Protein AF-A0A847L904-F1 (afdb_monomer_lite)

Sequence (381 aa):
MGEKVIREGSWICPNCQAKNRGAKENCDSCGAVRGNVQFIYEEQGQAVTDAAGVAKAKAGPDWVCAFCGDSNAFDRTSCQGCAAPKSEGKQREVKDATVKGGEGSGRKYVNPHATSTHEPNIEPVRVPLPMWFKAGLAIFLFGFAVLVGLQCLSFEETMTVAAREWRRAITVMEYQTVREGAWRGEMPSKAREIGRQEKIRSYKDVLTGYRDVQETYTEQVQVGTKKVKTGVRDLGNGQFEETWEDQPVYEDREKTRTVQKPVYRKDPVYDTWIDYDVDKWQEIGKPATQGTNDEPRWPETGAAAAPKEVIGEKREGAREEHYKVTLKSDKDGKEYPVEELNDRPLTYEAFMKMKQGEKFKVTVSGLGIIKEIPAVMPAKP

pLDDT: mean 87.03, std 16.83, range [27.17, 98.06]

Radius of gyration: 45.63 Å; chains: 1; bounding box: 115×46×94 Å

Foldseek 3Di:
DFDKWKFFWWWADPVPRDIGILQDQADPPPRHGAFPTDTGHDPPGDIPDDPVSVCQLPVFAWWADPPPRGTGRPPDQADPPPRHGCVRIGGFDKFWDDPDPDDDPDDDDDDPDDDDDDDDDDDDDDDDDDPVVVVVVVCVVVVVVVVVVLQVDKDKAKWAFAWKKKKKKWFKWFWAKDKDKDFPVPDDPQWAFPDKDKDQPFWDWDFPDWDKDKDKDKDKDFPFWDKDFPTWMDRNRRMIMTTIDTDTDTDIDIDIDIDIDTDTDTDTDMGMMTIIIHTDIDGPDMDMDMDMQDQDDYDDRVADPDFDSDGGHMDIDDMDMWIWTWIAGPPPRDIDIPQDEQNHGQDSQLSVVRHGRDMFIFMAGSVRHTHDGPVRDDPDD

Structure (mmCIF, N/CA/C/O backbone):
data_AF-A0A847L904-F1
#
_entry.id   AF-A0A847L904-F1
#
loop_
_atom_site.group_PDB
_atom_site.id
_atom_site.type_symbol
_atom_site.label_atom_id
_atom_site.label_alt_id
_atom_site.label_comp_id
_atom_site.label_asym_id
_atom_site.label_entity_id
_atom_site.label_seq_id
_atom_site.pdbx_PDB_ins_code
_atom_site.Cartn_x
_atom_site.Cartn_y
_atom_site.Cartn_z
_atom_site.occupancy
_atom_site.B_iso_or_equiv
_atom_site.auth_seq_id
_atom_site.auth_comp_id
_atom_site.auth_asym_id
_atom_site.auth_atom_id
_atom_site.pdbx_PDB_model_num
ATOM 1 N N . MET A 1 1 ? 30.712 -12.987 -35.641 1.00 52.66 1 MET A N 1
ATOM 2 C CA . MET A 1 1 ? 32.162 -12.754 -35.471 1.00 52.66 1 MET A CA 1
ATOM 3 C C . MET A 1 1 ? 32.366 -11.254 -35.520 1.00 52.66 1 MET A C 1
ATOM 5 O O . MET A 1 1 ? 31.963 -10.668 -36.515 1.00 52.66 1 MET A O 1
ATOM 9 N N . GLY A 1 2 ? 32.861 -10.647 -34.439 1.00 70.38 2 GLY A N 1
ATOM 10 C CA . GLY A 1 2 ? 33.070 -9.199 -34.378 1.00 70.38 2 GLY A CA 1
ATOM 11 C C . GLY A 1 2 ? 34.136 -8.726 -35.368 1.00 70.38 2 GLY A C 1
ATOM 12 O O . GLY A 1 2 ? 35.082 -9.459 -35.669 1.00 70.38 2 GLY A O 1
ATOM 13 N N . GLU A 1 3 ? 33.966 -7.515 -35.887 1.00 88.06 3 GLU A N 1
ATOM 14 C CA . GLU A 1 3 ? 34.967 -6.838 -36.705 1.00 88.06 3 GLU A CA 1
ATOM 15 C C . GLU A 1 3 ? 36.193 -6.520 -35.843 1.00 88.06 3 GLU A C 1
ATOM 17 O O . GLU A 1 3 ? 36.066 -6.043 -34.714 1.00 88.06 3 GLU A O 1
ATOM 22 N N . LYS A 1 4 ? 37.389 -6.801 -36.370 1.00 91.94 4 LYS A N 1
ATOM 23 C CA . LYS A 1 4 ? 38.653 -6.560 -35.672 1.00 91.94 4 LYS A CA 1
ATOM 24 C C . LYS A 1 4 ? 39.420 -5.430 -36.332 1.00 91.94 4 LYS A C 1
ATOM 26 O O . LYS A 1 4 ? 39.719 -5.512 -37.521 1.00 91.94 4 LYS A O 1
ATOM 31 N N . VAL A 1 5 ? 39.785 -4.420 -35.551 1.00 93.50 5 VAL A N 1
ATOM 32 C CA . VAL A 1 5 ? 40.543 -3.253 -36.021 1.00 93.50 5 VAL A CA 1
ATOM 33 C C . VAL A 1 5 ? 41.830 -3.147 -35.223 1.00 93.50 5 VAL A C 1
ATOM 35 O O . VAL A 1 5 ? 41.798 -3.167 -33.998 1.00 93.50 5 VAL A O 1
ATOM 38 N N . ILE A 1 6 ? 42.973 -3.024 -35.897 1.00 95.19 6 ILE A N 1
ATOM 39 C CA . ILE A 1 6 ? 44.243 -2.771 -35.213 1.00 95.19 6 ILE A CA 1
ATOM 40 C C . ILE A 1 6 ? 44.433 -1.268 -35.081 1.00 95.19 6 ILE A C 1
ATOM 42 O O . ILE A 1 6 ? 44.339 -0.533 -36.063 1.00 95.19 6 ILE A O 1
ATOM 46 N N . ARG A 1 7 ? 44.737 -0.811 -33.872 1.00 95.06 7 ARG A N 1
ATOM 47 C CA . ARG A 1 7 ? 45.015 0.585 -33.565 1.00 95.06 7 ARG A CA 1
ATOM 48 C C . ARG A 1 7 ? 46.394 0.731 -32.959 1.00 95.06 7 ARG A C 1
ATOM 50 O O . ARG A 1 7 ? 46.812 -0.063 -32.121 1.00 95.06 7 ARG A O 1
ATOM 57 N N . GLU A 1 8 ? 47.106 1.761 -33.380 1.00 94.69 8 GLU A N 1
ATOM 58 C CA . GLU A 1 8 ? 48.377 2.098 -32.767 1.00 94.69 8 GLU A CA 1
ATOM 59 C C . GLU A 1 8 ? 48.157 2.798 -31.421 1.00 94.69 8 GLU A C 1
ATOM 61 O O . GLU A 1 8 ? 47.409 3.773 -31.333 1.00 94.69 8 GLU A O 1
ATOM 66 N N . GLY A 1 9 ? 48.817 2.294 -30.378 1.00 94.62 9 GLY A N 1
ATOM 67 C CA . GLY A 1 9 ? 48.863 2.947 -29.077 1.00 94.62 9 GLY A CA 1
ATOM 68 C C . GLY A 1 9 ? 50.063 3.878 -28.940 1.00 94.62 9 GLY A C 1
ATOM 69 O O . GLY A 1 9 ? 50.610 4.395 -29.916 1.00 94.62 9 GLY A O 1
ATOM 70 N N . SER A 1 10 ? 50.506 4.084 -27.708 1.00 96.19 10 SER A N 1
ATOM 71 C CA . SER A 1 10 ? 51.673 4.906 -27.404 1.00 96.19 10 SER A CA 1
ATOM 72 C C . SER A 1 10 ? 52.525 4.308 -26.291 1.00 96.19 10 SER A C 1
ATOM 74 O O . SER A 1 10 ? 52.144 3.341 -25.630 1.00 96.19 10 SER A O 1
ATOM 76 N N . TRP A 1 11 ? 53.706 4.881 -26.085 1.00 95.50 11 TRP A N 1
ATOM 77 C CA . TRP A 1 11 ? 54.541 4.615 -24.919 1.00 95.50 11 TRP A CA 1
ATOM 78 C C . TRP A 1 11 ? 55.264 5.884 -24.473 1.00 95.50 11 TRP A C 1
ATOM 80 O O . TRP A 1 11 ? 55.537 6.782 -25.274 1.00 95.50 11 TRP A O 1
ATOM 90 N N . ILE A 1 12 ? 55.595 5.955 -23.185 1.00 96.81 12 ILE A N 1
ATOM 91 C CA . ILE A 1 12 ? 56.333 7.079 -22.600 1.00 96.81 12 ILE A CA 1
ATOM 92 C C . ILE A 1 12 ? 57.802 6.695 -22.455 1.00 96.81 12 ILE A C 1
ATOM 94 O O . ILE A 1 12 ? 58.127 5.673 -21.848 1.00 96.81 12 ILE A O 1
ATOM 98 N N . CYS A 1 13 ? 58.698 7.511 -23.011 1.00 95.88 13 CYS A N 1
ATOM 99 C CA . CYS A 1 13 ? 60.132 7.270 -22.919 1.00 95.88 13 CYS A CA 1
ATOM 100 C C . CYS A 1 13 ? 60.618 7.426 -21.471 1.00 95.88 13 CYS A C 1
ATOM 102 O O . CYS A 1 13 ? 60.473 8.510 -20.911 1.00 95.88 13 CYS A O 1
ATOM 104 N N . PRO A 1 14 ? 61.256 6.413 -20.859 1.00 94.25 14 PRO A N 1
ATOM 105 C CA . PRO A 1 14 ? 61.734 6.535 -19.485 1.00 94.25 14 PRO A CA 1
ATOM 106 C C . PRO A 1 14 ? 62.854 7.576 -19.352 1.00 94.25 14 PRO A C 1
ATOM 108 O O . PRO A 1 14 ? 62.926 8.249 -18.329 1.00 94.25 14 PRO A O 1
ATOM 111 N N . ASN A 1 15 ? 63.662 7.771 -20.402 1.00 94.19 15 ASN A N 1
ATOM 112 C CA . ASN A 1 15 ? 64.812 8.676 -20.385 1.00 94.19 15 ASN A CA 1
ATOM 113 C C . ASN A 1 15 ? 64.418 10.165 -20.448 1.00 94.19 15 ASN A C 1
ATOM 115 O O . ASN A 1 15 ? 64.946 10.976 -19.698 1.00 94.19 15 ASN A O 1
ATOM 119 N N . CYS A 1 16 ? 63.483 10.539 -21.333 1.00 95.06 16 CYS A N 1
ATOM 120 C CA . CYS A 1 16 ? 63.112 11.949 -21.552 1.00 95.06 16 CYS A CA 1
ATOM 121 C C . CYS A 1 16 ? 61.623 12.268 -21.344 1.00 95.06 16 CYS A C 1
ATOM 123 O O . CYS A 1 16 ? 61.218 13.416 -21.495 1.00 95.06 16 CYS A O 1
ATOM 125 N N . GLN A 1 17 ? 60.798 11.273 -21.002 1.00 95.56 17 GLN A N 1
ATOM 126 C CA . GLN A 1 17 ? 59.351 11.397 -20.770 1.00 95.56 17 GLN A CA 1
ATOM 127 C C . GLN A 1 17 ? 58.524 11.830 -21.992 1.00 95.56 17 GLN A C 1
ATOM 129 O O . GLN A 1 17 ? 57.327 12.082 -21.861 1.00 95.56 17 GLN A O 1
ATOM 134 N N . ALA A 1 18 ? 59.116 11.871 -23.189 1.00 96.38 18 ALA A N 1
ATOM 135 C CA . ALA A 1 18 ? 58.373 12.103 -24.421 1.00 96.38 18 ALA A CA 1
ATOM 136 C C . ALA A 1 18 ? 57.412 10.938 -24.712 1.00 96.38 18 ALA A C 1
ATOM 138 O O . ALA A 1 18 ? 57.771 9.766 -24.548 1.00 96.38 18 ALA A O 1
ATOM 139 N N . LYS A 1 19 ? 56.198 11.268 -25.168 1.00 96.38 19 LYS A N 1
ATOM 140 C CA . LYS A 1 19 ? 55.226 10.303 -25.694 1.00 96.38 19 LYS A CA 1
ATOM 141 C C . LYS A 1 19 ? 55.609 9.946 -27.126 1.00 96.38 19 LYS A C 1
ATOM 143 O O . LYS A 1 19 ? 55.784 10.832 -27.954 1.00 96.38 19 LYS A O 1
ATOM 148 N N . ASN A 1 20 ? 55.707 8.657 -27.412 1.00 95.38 20 ASN A N 1
ATOM 149 C CA . ASN A 1 20 ? 56.067 8.131 -28.722 1.00 95.38 20 ASN A CA 1
ATOM 150 C C . ASN A 1 20 ? 54.950 7.227 -29.240 1.00 95.38 20 ASN A C 1
ATOM 152 O O . ASN A 1 20 ? 54.179 6.655 -28.463 1.00 95.38 20 ASN A O 1
ATOM 156 N N . ARG A 1 21 ? 54.883 7.079 -30.562 1.00 94.69 21 ARG A N 1
ATOM 157 C CA . ARG A 1 21 ? 53.955 6.150 -31.212 1.00 94.69 21 ARG A CA 1
ATOM 158 C C . ARG A 1 21 ? 54.287 4.703 -30.846 1.00 94.69 21 ARG A C 1
ATOM 160 O O . ARG A 1 21 ? 55.458 4.347 -30.722 1.00 94.69 21 ARG A O 1
ATOM 167 N N . GLY A 1 22 ? 53.264 3.870 -30.699 1.00 93.06 22 GLY A N 1
ATOM 168 C CA . GLY A 1 22 ? 53.391 2.486 -30.249 1.00 93.06 22 GLY A CA 1
ATOM 169 C C . GLY A 1 22 ? 54.383 1.654 -31.062 1.00 93.06 22 GLY A C 1
ATOM 170 O O . GLY A 1 22 ? 55.258 1.015 -30.480 1.00 93.06 22 GLY A O 1
ATOM 171 N N . ALA A 1 23 ? 54.320 1.730 -32.396 1.00 89.94 23 ALA A N 1
ATOM 172 C CA . ALA A 1 23 ? 55.185 0.942 -33.273 1.00 89.94 23 ALA A CA 1
ATOM 173 C C . ALA A 1 23 ? 56.633 1.464 -33.350 1.00 89.94 23 ALA A C 1
ATOM 175 O O . ALA A 1 23 ? 57.488 0.823 -33.965 1.00 89.94 23 ALA A O 1
ATOM 176 N N . LYS A 1 24 ? 56.933 2.629 -32.758 1.00 92.88 24 LYS A N 1
ATOM 177 C CA . LYS A 1 24 ? 58.285 3.198 -32.753 1.00 92.88 24 LYS A CA 1
ATOM 178 C C . LYS A 1 24 ? 59.154 2.494 -31.714 1.00 92.88 24 LYS A C 1
ATOM 180 O O . LYS A 1 24 ? 58.844 2.472 -30.523 1.00 92.88 24 LYS A O 1
ATOM 185 N N . GLU A 1 25 ? 60.263 1.936 -32.185 1.00 93.12 25 GLU A N 1
ATOM 186 C CA . GLU A 1 25 ? 61.275 1.257 -31.365 1.00 93.12 25 GLU A CA 1
ATOM 187 C C . GLU A 1 25 ? 62.308 2.232 -30.771 1.00 93.12 25 GLU A C 1
ATOM 189 O O . GLU A 1 25 ? 62.999 1.879 -29.823 1.00 93.12 25 GLU A O 1
ATOM 194 N N . ASN A 1 26 ? 62.373 3.475 -31.260 1.00 95.31 26 ASN A N 1
ATOM 195 C CA . ASN A 1 26 ? 63.254 4.529 -30.755 1.00 95.31 26 ASN A CA 1
ATOM 196 C C . ASN A 1 26 ? 62.436 5.766 -30.393 1.00 95.31 26 ASN A C 1
ATOM 198 O O . ASN A 1 26 ? 61.432 6.069 -31.040 1.00 95.31 26 ASN A O 1
ATOM 202 N N . CYS A 1 27 ? 62.872 6.487 -29.364 1.00 96.12 27 CYS A N 1
ATOM 203 C CA . CYS A 1 27 ? 62.253 7.745 -28.988 1.00 96.12 27 CYS A CA 1
ATOM 204 C C . CYS A 1 27 ? 62.562 8.828 -30.028 1.00 96.12 27 CYS A C 1
ATOM 206 O O . CYS A 1 27 ? 63.731 9.129 -30.264 1.00 96.12 27 CYS A O 1
ATOM 208 N N . ASP A 1 28 ? 61.528 9.469 -30.575 1.00 95.06 28 ASP A N 1
ATOM 209 C CA . ASP A 1 28 ? 61.690 10.530 -31.578 1.00 95.06 28 ASP A CA 1
ATOM 210 C C . ASP A 1 28 ? 62.363 11.793 -30.987 1.00 95.06 28 ASP A C 1
ATOM 212 O O . ASP A 1 28 ? 62.927 12.595 -31.725 1.00 95.06 28 ASP A O 1
ATOM 216 N N . SER A 1 29 ? 62.342 11.980 -29.657 1.00 96.38 29 SER A N 1
ATOM 217 C CA . SER A 1 29 ? 62.915 13.164 -28.991 1.00 96.38 29 SER A CA 1
ATOM 218 C C . SER A 1 29 ? 64.376 13.014 -28.563 1.00 96.38 29 SER A C 1
ATOM 220 O O . SER A 1 29 ? 65.133 13.972 -28.671 1.00 96.38 29 SER A O 1
ATOM 222 N N . CYS A 1 30 ? 64.782 11.853 -28.036 1.00 95.31 30 CYS A N 1
ATOM 223 C CA . CYS A 1 30 ? 66.142 11.659 -27.506 1.00 95.31 30 CYS A CA 1
ATOM 224 C C . CYS A 1 30 ? 66.902 10.479 -28.125 1.00 95.31 30 CYS A C 1
ATOM 226 O O . CYS A 1 30 ? 68.016 10.186 -27.701 1.00 95.31 30 CYS A O 1
ATOM 228 N N . GLY A 1 31 ? 66.306 9.768 -29.086 1.00 94.38 31 GLY A N 1
ATOM 229 C CA . GLY A 1 31 ? 66.927 8.642 -29.789 1.00 94.38 31 GLY A CA 1
ATOM 230 C C . GLY A 1 31 ? 67.040 7.344 -28.982 1.00 94.38 31 GLY A C 1
ATOM 231 O O . GLY A 1 31 ? 67.370 6.307 -29.559 1.00 94.38 31 GLY A O 1
ATOM 232 N N . ALA A 1 32 ? 66.736 7.368 -27.678 1.00 94.00 32 ALA A N 1
ATOM 233 C CA . ALA A 1 32 ? 66.817 6.192 -26.815 1.00 94.00 32 ALA A CA 1
ATOM 234 C C . ALA A 1 32 ? 65.969 5.032 -27.360 1.00 94.00 32 ALA A C 1
ATOM 236 O O . ALA A 1 32 ? 64.811 5.229 -27.743 1.00 94.00 32 ALA A O 1
ATOM 237 N N . VAL A 1 33 ? 66.545 3.829 -27.362 1.00 94.12 33 VAL A N 1
ATOM 238 C CA . VAL A 1 33 ? 65.835 2.592 -27.704 1.00 94.12 33 VAL A CA 1
ATOM 239 C C . VAL A 1 33 ? 64.733 2.344 -26.671 1.00 94.12 33 VAL A C 1
ATOM 241 O O . VAL A 1 33 ? 64.884 2.623 -25.479 1.00 94.12 33 VAL A O 1
ATOM 244 N N . ARG A 1 34 ? 63.577 1.870 -27.133 1.00 94.25 34 ARG A N 1
ATOM 245 C CA . ARG A 1 34 ? 62.436 1.545 -26.283 1.00 94.25 34 ARG A CA 1
ATOM 246 C C . ARG A 1 34 ? 62.781 0.349 -25.398 1.00 94.25 34 ARG A C 1
ATOM 248 O O . ARG A 1 34 ? 62.947 -0.758 -25.892 1.00 94.25 34 ARG A O 1
ATOM 255 N N . GLY A 1 35 ? 62.793 0.561 -24.085 1.00 90.94 35 GLY A N 1
ATOM 256 C CA . GLY A 1 35 ? 62.895 -0.501 -23.080 1.00 90.94 35 GLY A CA 1
ATOM 257 C C . GLY A 1 35 ? 61.588 -1.264 -22.844 1.00 90.94 35 GLY A C 1
ATOM 258 O O . GLY A 1 35 ? 60.602 -1.112 -23.572 1.00 90.94 35 GLY A O 1
ATOM 259 N N . ASN A 1 36 ? 61.538 -2.040 -21.761 1.00 93.31 36 ASN A N 1
ATOM 260 C CA . ASN A 1 36 ? 60.311 -2.671 -21.264 1.00 93.31 36 ASN A CA 1
ATOM 261 C C . ASN A 1 36 ? 59.321 -1.653 -20.654 1.00 93.31 36 ASN A C 1
ATOM 263 O O . ASN A 1 36 ? 59.118 -1.586 -19.445 1.00 93.31 36 ASN A O 1
ATOM 267 N N . VAL A 1 37 ? 58.722 -0.825 -21.505 1.00 93.06 37 VAL A N 1
ATOM 268 C CA . VAL A 1 37 ? 57.744 0.211 -21.133 1.00 93.06 37 VAL A CA 1
ATOM 269 C C . VAL A 1 37 ? 56.320 -0.321 -21.201 1.00 93.06 37 VAL A C 1
ATOM 271 O O . VAL A 1 37 ? 56.053 -1.223 -21.985 1.00 93.06 37 VAL A O 1
ATOM 274 N N . GLN A 1 38 ? 55.381 0.243 -20.447 1.00 93.12 38 GLN A N 1
ATOM 275 C CA . GLN A 1 38 ? 53.959 -0.047 -20.641 1.00 93.12 38 GLN A CA 1
ATOM 276 C C . GLN A 1 38 ? 53.451 0.619 -21.927 1.00 93.12 38 GLN A C 1
ATOM 278 O O . GLN A 1 38 ? 53.688 1.810 -22.142 1.00 93.12 38 GLN A O 1
ATOM 283 N N . PHE A 1 39 ? 52.727 -0.137 -22.754 1.00 94.94 39 PHE A N 1
ATOM 284 C CA . PHE A 1 39 ? 51.973 0.441 -23.859 1.00 94.94 39 PHE A CA 1
ATOM 285 C C . PHE A 1 39 ? 50.641 0.991 -23.369 1.00 94.94 39 PHE A C 1
ATOM 287 O O . PHE A 1 39 ? 49.987 0.419 -22.494 1.00 94.94 39 PHE A O 1
ATOM 294 N N . ILE A 1 40 ? 50.255 2.119 -23.941 1.00 94.69 40 ILE A N 1
ATOM 295 C CA . ILE A 1 40 ? 49.050 2.857 -23.598 1.00 94.69 40 ILE A CA 1
ATOM 296 C C . ILE A 1 40 ? 48.121 2.776 -24.803 1.00 94.69 40 ILE A C 1
ATOM 298 O O . ILE A 1 40 ? 48.510 3.127 -25.917 1.00 94.69 40 ILE A O 1
ATOM 302 N N . TYR A 1 41 ? 46.903 2.289 -24.582 1.00 93.88 41 TYR A N 1
ATOM 303 C CA . TYR A 1 41 ? 45.872 2.294 -25.610 1.00 93.88 41 TYR A CA 1
ATOM 304 C C . TYR A 1 41 ? 45.421 3.732 -25.880 1.00 93.88 41 TYR A C 1
ATOM 306 O O . TYR A 1 41 ? 45.102 4.478 -24.956 1.00 93.88 41 TYR A O 1
ATOM 314 N N . GLU A 1 42 ? 45.382 4.111 -27.153 1.00 92.56 42 GLU A N 1
ATOM 315 C CA . GLU A 1 42 ? 44.941 5.429 -27.600 1.00 92.56 42 GLU A CA 1
ATOM 316 C C . GLU A 1 42 ? 43.639 5.255 -28.375 1.00 92.56 42 GLU A C 1
ATOM 318 O O . GLU A 1 42 ? 43.662 4.802 -29.513 1.00 92.56 42 GLU A O 1
ATOM 323 N N . GLU A 1 43 ? 42.497 5.619 -27.793 1.00 88.75 43 GLU A N 1
ATOM 324 C CA . GLU A 1 43 ? 41.188 5.427 -28.441 1.00 88.75 43 GLU A CA 1
ATOM 325 C C . GLU A 1 43 ? 41.064 6.181 -29.776 1.00 88.75 43 GLU A C 1
ATOM 327 O O . GLU A 1 43 ? 40.456 5.693 -30.725 1.00 88.75 43 GLU A O 1
ATOM 332 N N . GLN A 1 44 ? 41.714 7.342 -29.874 1.00 88.75 44 GLN A N 1
ATOM 333 C CA . GLN A 1 44 ? 41.817 8.140 -31.100 1.00 88.75 44 GLN A CA 1
ATOM 334 C C . GLN A 1 44 ? 43.127 7.886 -31.869 1.00 88.75 44 GLN A C 1
ATOM 336 O O . GLN A 1 44 ? 43.456 8.624 -32.795 1.00 88.75 44 GLN A O 1
ATOM 341 N N . GLY A 1 45 ? 43.894 6.858 -31.488 1.00 87.12 45 GLY A N 1
ATOM 342 C CA . GLY A 1 45 ? 45.126 6.459 -32.168 1.00 87.12 45 GLY A CA 1
ATOM 343 C C . GLY A 1 45 ? 44.878 6.065 -33.624 1.00 87.12 45 GLY A C 1
ATOM 344 O O . GLY A 1 45 ? 43.759 5.729 -34.010 1.00 87.12 45 GLY A O 1
ATOM 345 N N . GLN A 1 46 ? 45.912 6.098 -34.461 1.00 92.25 46 GLN A N 1
ATOM 346 C CA . GLN A 1 46 ? 45.761 5.786 -35.881 1.00 92.25 46 GLN A CA 1
ATOM 347 C C . GLN A 1 46 ? 45.384 4.308 -36.077 1.00 92.25 46 GLN A C 1
ATOM 349 O O . GLN A 1 46 ? 46.041 3.414 -35.539 1.00 92.25 46 GLN A O 1
ATOM 354 N N . ALA A 1 47 ? 44.339 4.046 -36.867 1.00 93.31 47 ALA A N 1
ATOM 355 C CA . ALA A 1 47 ? 44.012 2.691 -37.294 1.00 93.31 47 ALA A CA 1
ATOM 356 C C . ALA A 1 47 ? 45.068 2.191 -38.291 1.00 93.31 47 ALA A C 1
ATOM 358 O O . ALA A 1 47 ? 45.376 2.858 -39.283 1.00 93.31 47 ALA A O 1
ATOM 359 N N . VAL A 1 48 ? 45.614 1.010 -38.024 1.00 92.69 48 VAL A N 1
ATOM 360 C CA . VAL A 1 48 ? 46.569 0.328 -38.895 1.00 92.69 48 VAL A CA 1
ATOM 361 C C . VAL A 1 48 ? 45.761 -0.390 -39.969 1.00 92.69 48 VAL A C 1
ATOM 363 O O . VAL A 1 48 ? 45.108 -1.397 -39.703 1.00 92.69 48 VAL A O 1
ATOM 366 N N . THR A 1 49 ? 45.744 0.189 -41.165 1.00 91.00 49 THR A N 1
ATOM 367 C CA . THR A 1 49 ? 44.875 -0.236 -42.276 1.00 91.00 49 THR A CA 1
ATOM 368 C C . THR A 1 49 ? 45.651 -0.863 -43.428 1.00 91.00 49 THR A C 1
ATOM 370 O O . THR A 1 49 ? 45.074 -1.614 -44.212 1.00 91.00 49 THR A O 1
ATOM 373 N N . ASP A 1 50 ? 46.955 -0.604 -43.531 1.00 92.88 50 ASP A N 1
ATOM 374 C CA . ASP A 1 50 ? 47.802 -1.200 -44.554 1.00 92.88 50 ASP A CA 1
ATOM 375 C C . ASP A 1 50 ? 48.182 -2.647 -44.198 1.00 92.88 50 ASP A C 1
ATOM 377 O O . ASP A 1 50 ? 48.415 -3.002 -43.039 1.00 92.88 50 ASP A O 1
ATOM 381 N N . ALA A 1 51 ? 48.251 -3.507 -45.217 1.00 91.31 51 ALA A N 1
ATOM 382 C CA . ALA A 1 51 ? 48.461 -4.940 -45.027 1.00 91.31 51 ALA A CA 1
ATOM 383 C C . ALA A 1 51 ? 49.801 -5.268 -44.342 1.00 91.31 51 ALA A C 1
ATOM 385 O O . ALA A 1 51 ? 49.866 -6.206 -43.546 1.00 91.31 51 ALA A O 1
ATOM 386 N N . ALA A 1 52 ? 50.855 -4.491 -44.615 1.00 90.19 52 ALA A N 1
ATOM 387 C CA . ALA A 1 52 ? 52.174 -4.692 -44.019 1.00 90.19 52 ALA A CA 1
ATOM 388 C C . ALA A 1 52 ? 52.174 -4.349 -42.521 1.00 90.19 52 ALA A C 1
ATOM 390 O O . ALA A 1 52 ? 52.680 -5.122 -41.707 1.00 90.19 52 ALA A O 1
ATOM 391 N N . GLY A 1 53 ? 51.548 -3.235 -42.141 1.00 89.56 53 GLY A N 1
ATOM 392 C CA . GLY A 1 53 ? 51.356 -2.826 -40.756 1.00 89.56 53 GLY A CA 1
ATOM 393 C C . GLY A 1 53 ? 50.505 -3.820 -39.971 1.00 89.56 53 GLY A C 1
ATOM 394 O O . GLY A 1 53 ? 50.870 -4.179 -38.852 1.00 89.56 53 GLY A O 1
ATOM 395 N N . VAL A 1 54 ? 49.419 -4.330 -40.565 1.00 91.88 54 VAL A N 1
ATOM 396 C CA . VAL A 1 54 ? 48.576 -5.371 -39.948 1.00 91.88 54 VAL A CA 1
ATOM 397 C C . VAL A 1 54 ? 49.341 -6.684 -39.777 1.00 91.88 54 VAL A C 1
ATOM 399 O O . VAL A 1 54 ? 49.219 -7.333 -38.738 1.00 91.88 54 VAL A O 1
ATOM 402 N N . ALA A 1 55 ? 50.146 -7.081 -40.766 1.00 92.00 55 ALA A N 1
ATOM 403 C CA . ALA A 1 55 ? 50.986 -8.270 -40.666 1.00 92.00 55 ALA A CA 1
ATOM 404 C C . ALA A 1 55 ? 52.036 -8.120 -39.554 1.00 92.00 55 ALA A C 1
ATOM 406 O O . ALA A 1 55 ? 52.184 -9.030 -38.742 1.00 92.00 55 ALA A O 1
ATOM 407 N N . LYS A 1 56 ? 52.696 -6.955 -39.454 1.00 89.62 56 LYS A N 1
ATOM 408 C CA . LYS A 1 56 ? 53.658 -6.662 -38.379 1.00 89.62 56 LYS A CA 1
ATOM 409 C C . LYS A 1 56 ? 52.990 -6.685 -37.001 1.00 89.62 56 LYS A C 1
ATOM 411 O O . LYS A 1 56 ? 53.525 -7.292 -36.079 1.00 89.62 56 LYS A O 1
ATOM 416 N N . ALA A 1 57 ? 51.793 -6.116 -36.883 1.00 92.38 57 ALA A N 1
ATOM 417 C CA . ALA A 1 57 ? 51.005 -6.138 -35.653 1.00 92.38 57 ALA A CA 1
ATOM 418 C C . ALA A 1 57 ? 50.672 -7.544 -35.164 1.00 92.38 57 ALA A C 1
ATOM 420 O O . ALA A 1 57 ? 50.712 -7.823 -33.967 1.00 92.38 57 ALA A O 1
ATOM 421 N N . LYS A 1 58 ? 50.345 -8.431 -36.105 1.00 93.25 58 LYS A N 1
ATOM 422 C CA . LYS A 1 58 ? 49.959 -9.816 -35.833 1.00 93.25 58 LYS A CA 1
ATOM 423 C C . LYS A 1 58 ? 51.142 -10.786 -35.801 1.00 93.25 58 LYS A C 1
ATOM 425 O O . LYS A 1 58 ? 50.927 -11.957 -35.503 1.00 93.25 58 LYS A O 1
ATOM 430 N N . ALA A 1 59 ? 52.363 -10.328 -36.088 1.00 92.12 59 ALA A N 1
ATOM 431 C CA . ALA A 1 59 ? 53.556 -11.174 -36.092 1.00 92.12 59 ALA A CA 1
ATOM 432 C C . ALA A 1 59 ? 53.859 -11.750 -34.701 1.00 92.12 59 ALA A C 1
ATOM 434 O O . ALA A 1 59 ? 54.366 -12.862 -34.590 1.00 92.12 59 ALA A O 1
ATOM 435 N N . GLY A 1 60 ? 53.505 -11.011 -33.649 1.00 92.81 60 GLY A N 1
ATOM 436 C CA . GLY A 1 60 ? 53.640 -11.422 -32.258 1.00 92.81 60 GLY A CA 1
ATOM 437 C C . GLY A 1 60 ? 54.052 -10.256 -31.356 1.00 92.81 60 GLY A C 1
ATOM 438 O O . GLY A 1 60 ? 54.373 -9.172 -31.857 1.00 92.81 60 GLY A O 1
ATOM 439 N N . PRO A 1 61 ? 54.045 -10.467 -30.030 1.00 95.69 61 PRO A N 1
ATOM 440 C CA . PRO A 1 61 ? 54.514 -9.470 -29.080 1.00 95.69 61 PRO A CA 1
ATOM 441 C C . PRO A 1 61 ? 56.022 -9.260 -29.213 1.00 95.69 61 PRO A C 1
ATOM 443 O O . PRO A 1 61 ? 56.775 -10.185 -29.538 1.00 95.69 61 PRO A O 1
ATOM 446 N N . ASP A 1 62 ? 56.473 -8.050 -28.899 1.00 96.19 62 ASP A N 1
ATOM 447 C CA . ASP A 1 62 ? 57.901 -7.767 -28.800 1.00 96.19 62 ASP A CA 1
ATOM 448 C C . ASP A 1 62 ? 58.550 -8.643 -27.722 1.00 96.19 62 ASP A C 1
ATOM 450 O O . ASP A 1 62 ? 57.892 -9.136 -26.803 1.00 96.19 62 ASP A O 1
ATOM 454 N N . TRP A 1 63 ? 59.869 -8.802 -27.785 1.00 96.06 63 TRP A N 1
ATOM 455 C CA . TRP A 1 63 ? 60.645 -9.450 -26.733 1.00 96.06 63 TRP A CA 1
ATOM 456 C C . TRP A 1 63 ? 61.581 -8.461 -26.042 1.00 96.06 63 TRP A C 1
ATOM 458 O O . TRP A 1 63 ? 62.138 -7.555 -26.659 1.00 96.06 63 TRP A O 1
ATOM 468 N N . VAL A 1 64 ? 61.747 -8.636 -24.736 1.00 96.94 64 VAL A N 1
ATOM 469 C CA . VAL A 1 64 ? 62.623 -7.834 -23.884 1.00 96.94 64 VAL A CA 1
ATOM 470 C C . VAL A 1 64 ? 63.947 -8.567 -23.723 1.00 96.94 64 VAL A C 1
ATOM 472 O O . VAL A 1 64 ? 63.981 -9.733 -23.323 1.00 96.94 64 VAL A O 1
ATOM 475 N N . CYS A 1 65 ? 65.041 -7.880 -24.033 1.00 96.38 65 CYS A N 1
ATOM 476 C CA . CYS A 1 65 ? 66.391 -8.390 -23.861 1.00 96.38 65 CYS A CA 1
ATOM 477 C C . CYS A 1 65 ? 66.709 -8.592 -22.375 1.00 96.38 65 CYS A C 1
ATOM 479 O O . CYS A 1 65 ? 66.593 -7.654 -21.587 1.00 96.38 65 CYS A O 1
ATOM 481 N N . ALA A 1 66 ? 67.162 -9.789 -21.994 1.00 94.94 66 ALA A N 1
ATOM 482 C CA . ALA A 1 66 ? 67.533 -10.080 -20.609 1.00 94.94 66 ALA A CA 1
ATOM 483 C C . ALA A 1 66 ? 68.799 -9.346 -20.139 1.00 94.94 66 ALA A C 1
ATOM 485 O O . ALA A 1 66 ? 68.985 -9.176 -18.938 1.00 94.94 66 ALA A O 1
ATOM 486 N N . PHE A 1 67 ? 69.644 -8.889 -21.067 1.00 95.12 67 PHE A N 1
ATOM 487 C CA . PHE A 1 67 ? 70.911 -8.232 -20.743 1.00 95.12 67 PHE A CA 1
ATOM 488 C C . PHE A 1 67 ? 70.775 -6.724 -20.525 1.00 95.12 67 PHE A C 1
ATOM 490 O O . PHE A 1 67 ? 71.293 -6.203 -19.544 1.00 95.12 67 PHE A O 1
ATOM 497 N N . CYS A 1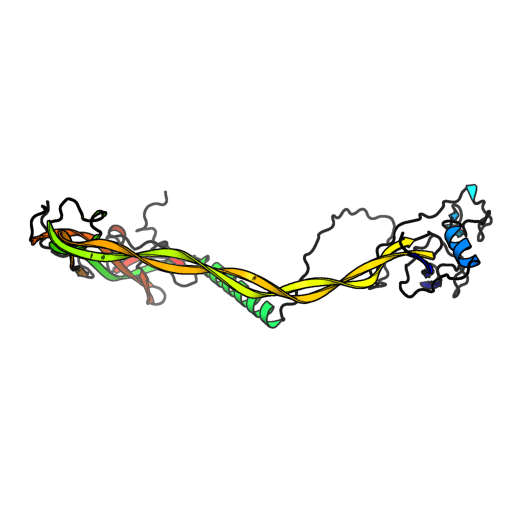 68 ? 70.107 -6.014 -21.442 1.00 93.81 68 CYS A N 1
ATOM 498 C CA . CYS A 1 68 ? 70.000 -4.549 -21.395 1.00 93.81 68 CYS A CA 1
ATOM 499 C C . CYS A 1 68 ? 68.580 -4.026 -21.135 1.00 93.81 68 CYS A C 1
ATOM 501 O O . CYS A 1 68 ? 68.412 -2.834 -20.904 1.00 93.81 68 CYS A O 1
ATOM 503 N N . GLY A 1 69 ? 67.553 -4.884 -21.165 1.00 93.50 69 GLY A N 1
ATOM 504 C CA . GLY A 1 69 ? 66.160 -4.479 -20.944 1.00 93.50 69 GLY A CA 1
ATOM 505 C C . GLY A 1 69 ? 65.474 -3.802 -22.138 1.00 93.50 69 GLY A C 1
ATOM 506 O O . GLY A 1 69 ? 64.311 -3.405 -22.014 1.00 93.50 69 GLY A O 1
ATOM 507 N N . ASP A 1 70 ? 66.148 -3.692 -23.288 1.00 95.38 70 ASP A N 1
ATOM 508 C CA . ASP A 1 70 ? 65.562 -3.149 -24.516 1.00 95.38 70 ASP A CA 1
ATOM 509 C C . ASP A 1 70 ? 64.485 -4.074 -25.089 1.00 95.38 70 ASP A C 1
ATOM 511 O O . ASP A 1 70 ? 64.634 -5.298 -25.122 1.00 95.38 70 ASP A O 1
ATOM 515 N N . SER A 1 71 ? 63.400 -3.475 -25.571 1.00 95.19 71 SER A N 1
ATOM 516 C CA . SER A 1 71 ? 62.327 -4.147 -26.293 1.00 95.19 71 SER A CA 1
ATOM 517 C C . SER A 1 71 ? 62.671 -4.213 -27.779 1.00 95.19 71 SER A C 1
ATOM 519 O O . SER A 1 71 ? 63.150 -3.248 -28.374 1.00 95.19 71 SER A O 1
ATOM 521 N N . ASN A 1 72 ? 62.405 -5.359 -28.389 1.00 95.12 72 ASN A N 1
ATOM 522 C CA . ASN A 1 72 ? 62.748 -5.661 -29.770 1.00 95.12 72 ASN A CA 1
ATOM 523 C C . ASN A 1 72 ? 61.538 -6.267 -30.479 1.00 95.12 72 ASN A C 1
ATOM 525 O O . ASN A 1 72 ? 60.815 -7.064 -29.878 1.00 95.12 72 ASN A O 1
ATOM 529 N N . ALA A 1 73 ? 61.354 -5.932 -31.757 1.00 94.12 73 ALA A N 1
ATOM 530 C CA . ALA A 1 73 ?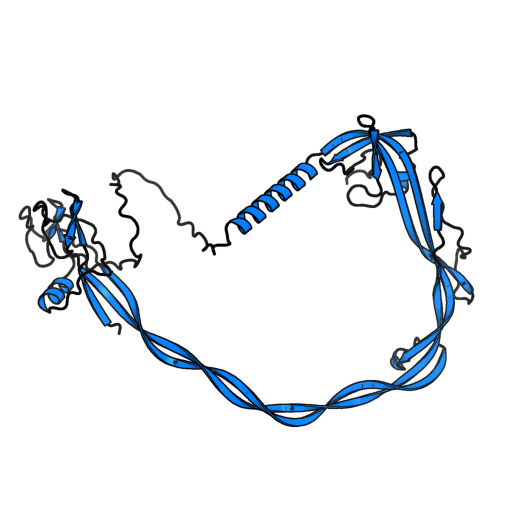 60.321 -6.538 -32.592 1.00 94.12 73 ALA A CA 1
ATOM 531 C C . ALA A 1 73 ? 60.381 -8.077 -32.563 1.00 94.12 73 ALA A C 1
ATOM 533 O O . ALA A 1 73 ? 61.460 -8.674 -32.470 1.00 94.12 73 ALA A O 1
ATOM 534 N N . PHE A 1 74 ? 59.213 -8.717 -32.659 1.00 94.25 74 PHE A N 1
ATOM 535 C CA . PHE A 1 74 ? 59.062 -10.172 -32.568 1.00 94.25 74 PHE A CA 1
ATOM 536 C C . PHE A 1 74 ? 60.018 -10.956 -33.484 1.00 94.25 74 PHE A C 1
ATOM 538 O O . PHE A 1 74 ? 60.568 -11.979 -33.072 1.00 94.25 74 PHE A O 1
ATOM 545 N N . ASP A 1 75 ? 60.219 -10.494 -34.713 1.00 92.00 75 ASP A N 1
ATOM 546 C CA . ASP A 1 75 ? 61.001 -11.149 -35.766 1.00 92.00 75 ASP A CA 1
ATOM 547 C C . ASP A 1 75 ? 62.518 -10.917 -35.656 1.00 92.00 75 ASP A C 1
ATOM 549 O O . ASP A 1 75 ? 63.302 -11.620 -36.297 1.00 92.00 75 ASP A O 1
ATOM 553 N N . ARG A 1 76 ? 62.965 -9.990 -34.803 1.00 93.50 76 ARG A N 1
ATOM 554 C CA . ARG A 1 76 ? 64.388 -9.686 -34.623 1.00 93.50 76 ARG A CA 1
ATOM 555 C C . ARG A 1 76 ? 65.096 -10.789 -33.827 1.00 93.50 76 ARG A C 1
ATOM 557 O O . ARG A 1 76 ? 64.691 -11.107 -32.712 1.00 93.50 76 ARG A O 1
ATOM 564 N N . THR A 1 77 ? 66.193 -11.334 -34.356 1.00 95.44 77 THR A N 1
ATOM 565 C CA . THR A 1 77 ? 66.946 -12.447 -33.734 1.00 95.44 77 THR A CA 1
ATOM 566 C C . THR A 1 77 ? 68.001 -12.013 -32.711 1.00 95.44 77 THR A C 1
ATOM 568 O O . THR A 1 77 ? 68.432 -12.833 -31.899 1.00 95.44 77 THR A O 1
ATOM 571 N N . SER A 1 78 ? 68.401 -10.739 -32.726 1.00 95.62 78 SER A N 1
ATOM 572 C CA . SER A 1 78 ? 69.440 -10.164 -31.859 1.00 95.62 78 SER A CA 1
ATOM 573 C C . SER A 1 78 ? 69.024 -8.781 -31.360 1.00 95.62 78 SER A C 1
ATOM 575 O O . SER A 1 78 ? 68.349 -8.047 -32.077 1.00 95.62 78 SER A O 1
ATOM 577 N N . CYS A 1 79 ? 69.421 -8.408 -30.144 1.00 95.62 79 CYS A N 1
ATOM 578 C CA . CYS A 1 79 ? 69.032 -7.146 -29.522 1.00 95.62 79 CYS A CA 1
ATOM 579 C C . CYS A 1 79 ? 69.601 -5.954 -30.301 1.00 95.62 79 CYS A C 1
ATOM 581 O O . CYS A 1 79 ? 70.800 -5.907 -30.564 1.00 95.62 79 CYS A O 1
ATOM 583 N N . GLN A 1 80 ? 68.773 -4.961 -30.620 1.00 93.62 80 GLN A N 1
ATOM 584 C CA . GLN A 1 80 ? 69.229 -3.767 -31.338 1.00 93.62 80 GLN A CA 1
ATOM 585 C C . GLN A 1 80 ? 70.181 -2.875 -30.524 1.00 93.62 80 GLN A C 1
ATOM 587 O O . GLN A 1 80 ? 70.977 -2.154 -31.116 1.00 93.62 80 GLN A O 1
ATOM 592 N N . GLY A 1 81 ? 70.108 -2.922 -29.188 1.00 91.25 81 GLY A N 1
ATOM 593 C CA . GLY A 1 81 ? 70.949 -2.109 -28.305 1.00 91.25 81 GLY A CA 1
ATOM 594 C C . GLY A 1 81 ? 72.290 -2.752 -27.942 1.00 91.25 81 GLY A C 1
ATOM 595 O O . GLY A 1 81 ? 73.298 -2.056 -27.865 1.00 91.25 81 GLY A O 1
ATOM 596 N N . CYS A 1 82 ? 72.328 -4.076 -27.734 1.00 93.94 82 CYS A N 1
ATOM 597 C CA . CYS A 1 82 ? 73.524 -4.779 -27.236 1.00 93.94 82 CYS A CA 1
ATOM 598 C C . CYS A 1 82 ? 73.913 -6.051 -28.010 1.00 93.94 82 CYS A C 1
ATOM 600 O O . CYS A 1 82 ? 74.811 -6.769 -27.580 1.00 93.94 82 CYS A O 1
ATOM 602 N N . ALA A 1 83 ? 73.232 -6.364 -29.118 1.00 94.94 83 ALA A N 1
ATOM 603 C CA . ALA A 1 83 ? 73.445 -7.547 -29.963 1.00 94.94 83 ALA A CA 1
ATOM 604 C C . ALA A 1 83 ? 73.208 -8.928 -29.310 1.00 94.94 83 ALA A C 1
ATOM 606 O O . ALA A 1 83 ? 73.341 -9.946 -29.990 1.00 94.94 83 ALA A O 1
ATOM 607 N N . ALA A 1 84 ? 72.789 -8.990 -28.042 1.00 95.94 84 ALA A N 1
ATOM 608 C CA . ALA A 1 84 ? 72.471 -10.245 -27.360 1.00 95.94 84 ALA A CA 1
ATOM 609 C C . ALA A 1 84 ? 71.398 -11.082 -28.093 1.00 95.94 84 ALA A C 1
ATOM 611 O O . ALA A 1 84 ? 70.467 -10.507 -28.668 1.00 95.94 84 ALA A O 1
ATOM 612 N N . PRO A 1 85 ? 71.485 -12.425 -28.075 1.00 95.88 85 PRO A N 1
ATOM 613 C CA . PRO A 1 85 ? 70.568 -13.283 -28.820 1.00 95.88 85 PRO A CA 1
ATOM 614 C C . PRO A 1 85 ? 69.157 -13.302 -28.210 1.00 95.88 85 PRO A C 1
ATOM 616 O O . PRO A 1 85 ? 68.982 -13.299 -26.991 1.00 95.88 85 PRO A O 1
ATOM 619 N N . LYS A 1 86 ? 68.128 -13.403 -29.066 1.00 94.06 86 LYS A N 1
ATOM 620 C CA . LYS A 1 86 ? 66.714 -13.509 -28.651 1.00 94.06 86 LYS A CA 1
ATOM 621 C C . LYS A 1 86 ? 66.444 -14.706 -27.734 1.00 94.06 86 LYS A C 1
ATOM 623 O O . LYS A 1 86 ? 65.532 -14.629 -26.918 1.00 94.06 86 LYS A O 1
ATOM 628 N N . SER A 1 87 ? 67.214 -15.793 -27.854 1.00 93.19 87 SER A N 1
ATOM 629 C CA . SER A 1 87 ? 67.050 -17.023 -27.060 1.00 93.19 87 SER A CA 1
ATOM 630 C C . SER A 1 87 ? 67.087 -16.792 -25.549 1.00 93.19 87 SER A C 1
ATOM 632 O O . SER A 1 87 ? 66.538 -17.594 -24.803 1.00 93.19 87 SER A O 1
ATOM 634 N N . GLU A 1 88 ? 67.714 -15.704 -25.104 1.00 90.12 88 GLU A N 1
ATOM 635 C CA . GLU A 1 88 ? 67.821 -15.341 -23.690 1.00 90.12 88 GLU A CA 1
ATOM 636 C C . GLU A 1 88 ? 66.798 -14.271 -23.273 1.00 90.12 88 GLU A C 1
ATOM 638 O O . GLU A 1 88 ? 66.645 -13.978 -22.091 1.00 90.12 88 GLU A O 1
ATOM 643 N N . GLY A 1 89 ? 66.074 -13.684 -24.231 1.00 91.12 89 GLY A N 1
ATOM 644 C CA . GLY A 1 89 ? 65.036 -12.686 -23.996 1.00 91.12 89 GLY A CA 1
ATOM 645 C C . GLY A 1 89 ? 63.674 -13.289 -23.647 1.00 91.12 89 GLY A C 1
ATOM 646 O O . GLY A 1 89 ? 63.397 -14.463 -23.889 1.00 91.12 89 GLY A O 1
ATOM 647 N N . LYS A 1 90 ? 62.782 -12.456 -23.102 1.00 95.12 90 LYS A N 1
ATOM 648 C CA . LYS A 1 90 ? 61.402 -12.849 -22.768 1.00 95.12 90 LYS A CA 1
ATOM 649 C C . LYS A 1 90 ? 60.406 -12.137 -23.669 1.00 95.12 90 LYS A C 1
ATOM 651 O O . LYS A 1 90 ? 60.470 -10.918 -23.803 1.00 95.12 90 LYS A O 1
ATOM 656 N N . GLN A 1 91 ? 59.472 -12.878 -24.260 1.00 94.69 91 GLN A N 1
ATOM 657 C CA . GLN A 1 91 ? 58.347 -12.276 -24.978 1.00 94.69 91 GLN A CA 1
ATOM 658 C C . GLN A 1 91 ? 57.448 -11.509 -24.013 1.00 94.69 91 GLN A C 1
ATOM 660 O O . GLN A 1 91 ? 57.214 -11.941 -22.884 1.00 94.69 91 GLN A O 1
ATOM 665 N N . ARG A 1 92 ? 56.957 -10.359 -24.465 1.00 94.50 92 ARG A N 1
ATOM 666 C CA . ARG A 1 92 ? 55.953 -9.591 -23.743 1.00 94.50 92 ARG A CA 1
ATOM 667 C C . ARG A 1 92 ? 54.614 -10.311 -23.803 1.00 94.50 92 ARG A C 1
ATOM 669 O O . ARG A 1 92 ? 54.324 -11.059 -24.732 1.00 94.50 92 ARG A O 1
ATOM 676 N N . GLU A 1 93 ? 53.795 -10.064 -22.797 1.00 92.25 93 GLU A N 1
ATOM 677 C CA . GLU A 1 93 ? 52.470 -10.660 -22.711 1.00 92.25 93 GLU A CA 1
ATOM 678 C C . GLU A 1 93 ? 51.491 -9.948 -23.648 1.00 92.25 93 GLU A C 1
ATOM 680 O O . GLU A 1 93 ? 51.475 -8.718 -23.734 1.00 92.25 93 GLU A O 1
ATOM 685 N N . VAL A 1 94 ? 50.646 -10.741 -24.305 1.00 93.00 94 VAL A N 1
ATOM 686 C CA . VAL A 1 94 ?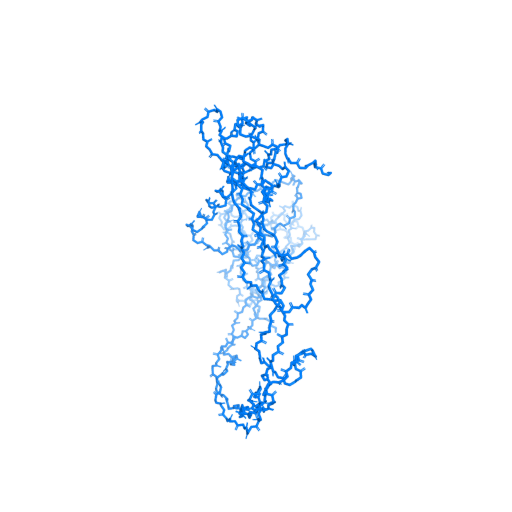 49.414 -10.269 -24.942 1.00 93.00 94 VAL A CA 1
ATOM 687 C C . VAL A 1 94 ? 48.324 -10.326 -23.884 1.00 93.00 94 VAL A C 1
ATOM 689 O O . VAL A 1 94 ? 48.108 -11.377 -23.280 1.00 93.00 94 VAL A O 1
ATOM 692 N N . LYS A 1 95 ? 47.636 -9.213 -23.645 1.00 91.62 95 LYS A N 1
ATOM 693 C CA . LYS A 1 95 ? 46.621 -9.132 -22.588 1.00 91.62 95 LYS A CA 1
ATOM 694 C C . LYS A 1 95 ? 45.450 -8.266 -23.002 1.00 91.62 95 LYS A C 1
ATOM 696 O O . LYS A 1 95 ? 45.613 -7.301 -23.745 1.00 91.62 95 LYS A O 1
ATOM 701 N N . ASP A 1 96 ? 44.267 -8.591 -22.501 1.00 88.81 96 ASP A N 1
ATOM 702 C CA . ASP A 1 96 ? 43.104 -7.738 -22.703 1.00 88.81 96 ASP A CA 1
ATOM 703 C C . ASP A 1 96 ? 43.312 -6.414 -21.941 1.00 88.81 96 ASP A C 1
ATOM 705 O O . ASP A 1 96 ? 43.736 -6.388 -20.782 1.00 88.81 96 ASP A O 1
ATOM 709 N N . ALA A 1 97 ? 43.086 -5.297 -22.627 1.00 78.19 97 ALA A N 1
ATOM 710 C CA . ALA A 1 97 ? 43.247 -3.955 -22.095 1.00 78.19 97 ALA A CA 1
ATOM 711 C C . ALA A 1 97 ? 41.894 -3.444 -21.586 1.00 78.19 97 ALA A C 1
ATOM 713 O O . ALA A 1 97 ? 40.904 -3.412 -22.319 1.00 78.19 97 ALA A O 1
ATOM 714 N N . THR A 1 98 ? 41.840 -3.014 -20.326 1.00 59.12 98 THR A N 1
ATOM 715 C CA . THR A 1 98 ? 40.626 -2.426 -19.753 1.00 59.12 98 THR A CA 1
ATOM 716 C C . THR A 1 98 ? 40.340 -1.088 -20.432 1.00 59.12 98 THR A C 1
ATOM 718 O O . THR A 1 98 ? 41.146 -0.163 -20.340 1.00 59.12 98 THR A O 1
ATOM 721 N N . VAL A 1 99 ? 39.181 -0.956 -21.084 1.00 55.19 99 VAL A N 1
ATOM 722 C CA . VAL A 1 99 ? 38.695 0.314 -21.647 1.00 55.19 99 VAL A CA 1
ATOM 723 C C . VAL A 1 99 ? 38.290 1.240 -20.492 1.00 55.19 99 VAL A C 1
ATOM 725 O O . VAL A 1 99 ? 37.120 1.356 -20.146 1.00 55.19 99 VAL A O 1
ATOM 728 N N . LYS A 1 100 ? 39.264 1.864 -19.826 1.00 43.25 100 LYS A N 1
ATOM 729 C CA . LYS A 1 100 ? 39.033 3.034 -18.972 1.00 43.25 100 LYS A CA 1
ATOM 730 C C . LYS A 1 100 ? 39.571 4.247 -19.717 1.00 43.25 100 LYS A C 1
ATOM 732 O O . LYS A 1 100 ? 40.782 4.414 -19.834 1.00 43.25 100 LYS A O 1
ATOM 737 N N . GLY A 1 101 ? 38.646 5.033 -20.269 1.00 35.97 101 GLY A N 1
ATOM 738 C CA . GLY A 1 101 ? 38.925 6.324 -20.891 1.00 35.97 101 GLY A CA 1
ATOM 739 C C . GLY A 1 101 ? 39.762 7.203 -19.964 1.00 35.97 101 GLY A C 1
ATOM 740 O O . GLY A 1 101 ? 39.625 7.146 -18.741 1.00 35.97 101 GLY A O 1
ATOM 741 N N . GLY A 1 102 ? 40.691 7.942 -20.563 1.00 36.72 102 GLY A N 1
ATOM 742 C CA . GLY A 1 102 ? 41.739 8.653 -19.853 1.00 36.72 102 GLY A CA 1
ATOM 743 C C . GLY A 1 102 ? 41.232 9.750 -18.925 1.00 36.72 102 GLY A C 1
ATOM 744 O O . GLY A 1 102 ? 40.548 10.664 -19.362 1.00 36.72 102 GLY A O 1
ATOM 745 N N . GLU A 1 103 ? 41.715 9.711 -17.688 1.00 27.17 103 GLU A N 1
ATOM 746 C CA . GLU A 1 103 ? 41.992 10.878 -16.857 1.00 27.17 103 GLU A CA 1
ATOM 747 C C . GLU A 1 103 ? 43.270 10.586 -16.052 1.00 27.17 103 GLU A C 1
ATOM 749 O O . GLU A 1 103 ? 43.373 9.572 -15.365 1.00 27.17 103 GLU A O 1
ATOM 754 N N . GLY A 1 104 ? 44.259 11.481 -16.148 1.00 29.03 104 GLY A N 1
ATOM 755 C CA . GLY A 1 104 ? 45.321 11.603 -15.146 1.00 29.03 104 GLY A CA 1
ATOM 756 C C . GLY A 1 104 ? 46.638 10.869 -15.410 1.00 29.03 104 GLY A C 1
ATOM 757 O O . GLY A 1 104 ? 46.981 9.907 -14.730 1.00 29.03 104 GLY A O 1
ATOM 758 N N . SER A 1 105 ? 47.477 11.446 -16.274 1.00 35.09 105 SER A N 1
ATOM 759 C CA . SER A 1 105 ? 48.931 11.387 -16.084 1.00 35.09 105 SER A CA 1
ATOM 760 C C . SER A 1 105 ? 49.285 12.078 -14.759 1.00 35.09 105 SER A C 1
ATOM 762 O O . SER A 1 105 ? 49.465 13.294 -14.710 1.00 35.09 105 SER A O 1
ATOM 764 N N . GLY A 1 106 ? 49.402 11.297 -13.688 1.00 28.39 106 GLY A N 1
ATOM 765 C CA . GLY A 1 106 ? 50.035 11.686 -12.433 1.00 28.39 106 GLY A CA 1
ATOM 766 C C . GLY A 1 106 ? 51.252 10.803 -12.187 1.00 28.39 106 GLY A C 1
ATOM 767 O O . GLY A 1 106 ? 51.120 9.663 -11.757 1.00 28.39 106 GLY A O 1
ATOM 768 N N . ARG A 1 107 ? 52.446 11.328 -12.479 1.00 41.28 107 ARG A N 1
ATOM 769 C CA . ARG A 1 107 ? 53.741 10.714 -12.154 1.00 41.28 107 ARG A CA 1
ATOM 770 C C . ARG A 1 107 ? 53.769 10.221 -10.702 1.00 41.28 107 ARG A C 1
ATOM 772 O O . ARG A 1 107 ? 53.750 11.054 -9.802 1.00 41.28 107 ARG A O 1
ATOM 779 N N . LYS A 1 108 ? 53.980 8.920 -10.486 1.00 27.42 108 LYS A N 1
ATOM 780 C CA . LYS A 1 108 ? 54.862 8.407 -9.424 1.00 27.42 108 LYS A CA 1
ATOM 781 C C . LYS A 1 108 ? 55.546 7.126 -9.895 1.00 27.42 108 LYS A C 1
ATOM 783 O O . LYS A 1 108 ? 54.909 6.103 -10.108 1.00 27.42 108 LYS A O 1
ATOM 788 N N . TYR A 1 109 ? 56.861 7.221 -10.047 1.00 32.16 109 TYR A N 1
ATOM 789 C CA . TYR A 1 109 ? 57.767 6.081 -10.113 1.00 32.16 109 TYR A CA 1
ATOM 790 C C . TYR A 1 109 ? 57.672 5.348 -8.764 1.00 32.16 109 TYR A C 1
ATOM 792 O O . TYR A 1 109 ? 57.911 5.965 -7.724 1.00 32.16 109 TYR A O 1
ATOM 800 N N . VAL A 1 110 ? 57.266 4.076 -8.760 1.00 30.95 110 VAL A N 1
ATOM 801 C CA . VAL A 1 110 ? 57.235 3.245 -7.546 1.00 30.95 110 VAL A CA 1
ATOM 802 C C . VAL A 1 110 ? 58.553 2.479 -7.461 1.00 30.95 110 VAL A C 1
ATOM 804 O O . VAL A 1 110 ? 58.910 1.727 -8.363 1.00 30.95 110 VAL A O 1
ATOM 807 N N . ASN A 1 111 ? 59.283 2.719 -6.375 1.00 31.70 111 ASN A N 1
ATOM 808 C CA . ASN A 1 111 ? 60.478 1.989 -5.963 1.00 31.70 111 ASN A CA 1
ATOM 809 C C . ASN A 1 111 ? 60.088 0.534 -5.607 1.00 31.70 111 ASN A C 1
ATOM 811 O O . ASN A 1 111 ? 59.131 0.359 -4.846 1.00 31.70 111 ASN A O 1
ATOM 815 N N . PRO A 1 112 ? 60.762 -0.513 -6.119 1.00 33.06 112 PRO A N 1
ATOM 816 C CA . PRO A 1 112 ? 60.389 -1.898 -5.851 1.00 33.06 112 PRO A CA 1
ATOM 817 C C . PRO A 1 112 ? 60.885 -2.345 -4.470 1.00 33.06 112 PRO A C 1
ATOM 819 O O . PRO A 1 112 ? 61.829 -3.110 -4.378 1.00 33.06 112 PRO A O 1
ATOM 822 N N . HIS A 1 113 ? 60.257 -1.855 -3.401 1.00 37.03 113 HIS A N 1
ATOM 823 C CA . HIS A 1 113 ? 60.181 -2.505 -2.086 1.00 37.03 113 HIS A CA 1
ATOM 824 C C . HIS A 1 113 ? 59.161 -1.757 -1.218 1.00 37.03 113 HIS A C 1
ATOM 826 O O . HIS A 1 113 ? 59.510 -0.862 -0.454 1.00 37.03 113 HIS A O 1
ATOM 832 N N . ALA A 1 114 ? 57.886 -2.121 -1.334 1.00 29.64 114 ALA A N 1
ATOM 833 C CA . ALA A 1 114 ? 56.896 -1.859 -0.294 1.00 29.64 114 ALA A CA 1
ATOM 834 C C . ALA A 1 114 ? 55.722 -2.827 -0.462 1.00 29.64 114 ALA A C 1
ATOM 836 O O . ALA A 1 114 ? 54.916 -2.713 -1.383 1.00 29.64 114 ALA A O 1
ATOM 837 N N . THR A 1 115 ? 55.659 -3.805 0.430 1.00 38.56 115 THR A N 1
ATOM 838 C CA . THR A 1 115 ? 54.519 -4.697 0.615 1.00 38.56 115 THR A CA 1
ATOM 839 C C . THR A 1 115 ? 53.365 -3.884 1.194 1.00 38.56 115 THR A C 1
ATOM 841 O O . THR A 1 115 ? 53.521 -3.281 2.253 1.00 38.56 115 THR A O 1
ATOM 844 N N . SER A 1 116 ? 52.205 -3.872 0.541 1.00 33.78 116 SER A N 1
ATOM 845 C CA . SER A 1 116 ? 50.945 -3.590 1.228 1.00 33.78 116 SER A CA 1
ATOM 846 C C . SER A 1 116 ? 49.770 -4.182 0.462 1.00 33.78 116 SER A C 1
ATOM 848 O O . SER A 1 116 ? 49.531 -3.890 -0.708 1.00 33.78 116 SER A O 1
ATOM 850 N N . THR A 1 117 ? 49.070 -5.058 1.162 1.00 38.94 117 THR A N 1
ATOM 851 C CA . THR A 1 117 ? 47.766 -5.635 0.863 1.00 38.94 117 THR A CA 1
ATOM 852 C C . THR A 1 117 ? 46.680 -4.563 0.924 1.00 38.94 117 THR A C 1
ATOM 854 O O . THR A 1 117 ? 46.554 -3.915 1.963 1.00 38.94 117 THR A O 1
ATOM 857 N N . HIS A 1 118 ? 45.829 -4.430 -0.100 1.00 33.34 118 HIS A N 1
ATOM 858 C CA . HIS A 1 118 ? 44.467 -3.952 0.153 1.00 33.34 118 HIS A CA 1
ATOM 859 C C . HIS A 1 118 ? 43.433 -4.429 -0.879 1.00 33.34 118 HIS A C 1
ATOM 861 O O . HIS A 1 118 ? 43.662 -4.393 -2.087 1.00 33.34 118 HIS A O 1
ATOM 867 N N . GLU A 1 119 ? 42.307 -4.890 -0.338 1.00 32.91 119 GLU A N 1
ATOM 868 C CA . GLU A 1 119 ? 41.072 -5.335 -0.988 1.00 32.91 119 GLU A CA 1
ATOM 869 C C . GLU A 1 119 ? 40.338 -4.189 -1.711 1.00 32.91 119 GLU A C 1
ATOM 871 O O . GLU A 1 119 ? 40.376 -3.047 -1.244 1.00 32.91 119 GLU A O 1
ATOM 876 N N . PRO A 1 120 ? 39.620 -4.463 -2.817 1.00 37.03 120 PRO A N 1
ATOM 877 C CA . PRO A 1 120 ? 38.838 -3.446 -3.506 1.00 37.03 120 PRO A CA 1
ATOM 878 C C . PRO A 1 120 ? 37.502 -3.182 -2.792 1.00 37.03 120 PRO A C 1
ATOM 880 O O . PRO A 1 120 ? 36.605 -4.022 -2.780 1.00 37.03 120 PRO A O 1
ATOM 883 N N . ASN A 1 121 ? 37.353 -1.974 -2.250 1.00 37.91 121 ASN A N 1
ATOM 884 C CA . ASN A 1 121 ? 36.081 -1.434 -1.777 1.00 37.91 121 ASN A CA 1
ATOM 885 C C . ASN A 1 121 ? 35.270 -0.891 -2.972 1.00 37.91 121 ASN A C 1
ATOM 887 O O . ASN A 1 121 ? 35.760 -0.049 -3.727 1.00 37.91 121 ASN A O 1
ATOM 891 N N . ILE A 1 122 ? 34.047 -1.390 -3.163 1.00 39.38 122 ILE A N 1
ATOM 892 C CA . ILE A 1 122 ? 33.120 -0.937 -4.208 1.00 39.38 122 ILE A CA 1
ATOM 893 C C . ILE A 1 122 ? 32.259 0.183 -3.620 1.00 39.38 122 ILE A C 1
ATOM 895 O O . ILE A 1 122 ? 31.376 -0.073 -2.802 1.00 39.38 122 ILE A O 1
ATOM 899 N N . GLU A 1 123 ? 32.483 1.423 -4.056 1.00 38.59 123 GLU A N 1
ATOM 900 C CA . GLU A 1 123 ? 31.624 2.547 -3.676 1.00 38.59 123 GLU A CA 1
ATOM 901 C C . GLU A 1 123 ? 30.408 2.695 -4.616 1.00 38.59 123 GLU A C 1
ATOM 903 O O . GLU A 1 123 ? 30.556 2.610 -5.840 1.00 38.59 123 GLU A O 1
ATOM 908 N N . PRO A 1 124 ? 29.196 2.948 -4.079 1.00 38.91 124 PRO A N 1
ATOM 909 C CA . PRO A 1 124 ? 27.979 3.095 -4.872 1.00 38.91 124 PRO A CA 1
ATOM 910 C C . PRO A 1 124 ? 27.872 4.459 -5.575 1.00 38.91 124 PRO A C 1
ATOM 912 O O . PRO A 1 124 ? 28.231 5.510 -5.036 1.00 38.91 124 PRO A O 1
ATOM 915 N N . VAL A 1 125 ? 27.297 4.430 -6.782 1.00 46.03 125 VAL A N 1
ATOM 916 C CA . VAL A 1 125 ? 27.052 5.584 -7.663 1.00 46.03 125 VAL A CA 1
ATOM 917 C C . VAL A 1 125 ? 26.145 6.616 -6.979 1.00 46.03 125 VAL A C 1
ATOM 919 O O . VAL A 1 125 ? 24.987 6.343 -6.667 1.00 46.03 125 VAL A O 1
ATOM 922 N N . ARG A 1 126 ? 26.664 7.834 -6.766 1.00 46.28 126 ARG A N 1
ATOM 923 C CA . ARG A 1 126 ? 25.925 8.956 -6.164 1.00 46.28 126 ARG A CA 1
ATOM 924 C C . ARG A 1 126 ? 25.245 9.799 -7.244 1.00 46.28 126 ARG A C 1
ATOM 926 O O . ARG A 1 126 ? 25.907 10.550 -7.954 1.00 46.28 126 ARG A O 1
ATOM 933 N N . VAL A 1 127 ? 23.916 9.746 -7.311 1.00 52.12 127 VAL A N 1
ATOM 934 C CA . VAL A 1 127 ? 23.109 10.742 -8.035 1.00 52.12 127 VAL A CA 1
ATOM 935 C C . VAL A 1 127 ? 23.276 12.131 -7.387 1.00 52.12 127 VAL A C 1
ATOM 937 O O . VAL A 1 127 ? 23.208 12.251 -6.155 1.00 52.12 127 VAL A O 1
ATOM 940 N N . PRO A 1 128 ? 23.534 13.205 -8.160 1.00 49.25 128 PRO A N 1
ATOM 941 C CA . PRO A 1 128 ? 23.820 14.516 -7.593 1.00 49.25 128 PRO A CA 1
ATOM 942 C C . PRO A 1 128 ? 22.524 15.209 -7.156 1.00 49.25 128 PRO A C 1
ATOM 944 O O . PRO A 1 128 ? 21.932 15.990 -7.891 1.00 49.25 128 PRO A O 1
ATOM 947 N N . LEU A 1 129 ? 22.095 14.946 -5.918 1.00 48.88 129 LEU A N 1
ATOM 948 C CA . LEU A 1 129 ? 21.118 15.796 -5.233 1.00 48.88 129 LEU A CA 1
ATOM 949 C C . LEU A 1 129 ? 21.697 17.222 -5.107 1.00 48.88 129 LEU A C 1
ATOM 951 O O . LEU A 1 129 ? 22.863 17.348 -4.697 1.00 48.88 129 LEU A O 1
ATOM 955 N N . PRO A 1 130 ? 20.929 18.279 -5.436 1.00 59.84 130 PRO A N 1
ATOM 956 C CA . PRO A 1 130 ? 21.421 19.649 -5.415 1.00 59.84 130 PRO A CA 1
ATOM 957 C C . PRO A 1 130 ? 21.908 20.046 -4.015 1.00 59.84 130 PRO A C 1
ATOM 959 O O . PRO A 1 130 ? 21.372 19.617 -2.993 1.00 59.84 130 PRO A O 1
ATOM 962 N N . MET A 1 131 ? 22.973 20.848 -3.973 1.00 56.56 131 MET A N 1
ATOM 963 C CA . MET A 1 131 ? 23.802 21.093 -2.782 1.00 56.56 131 MET A CA 1
ATOM 964 C C . MET A 1 131 ? 23.014 21.626 -1.567 1.00 56.56 131 MET A C 1
ATOM 966 O O . MET A 1 131 ? 23.327 21.275 -0.431 1.00 56.56 131 MET A O 1
ATOM 970 N N . TRP A 1 132 ? 21.939 22.384 -1.800 1.00 58.97 132 TRP A N 1
ATOM 971 C CA . TRP A 1 132 ? 21.046 22.902 -0.757 1.00 58.97 132 TRP A CA 1
ATOM 972 C C . TRP A 1 132 ? 20.181 21.814 -0.095 1.00 58.97 132 TRP A C 1
ATOM 974 O O . TRP A 1 132 ? 19.875 21.920 1.089 1.00 58.97 132 TRP A O 1
ATOM 984 N N . PHE A 1 133 ? 19.867 20.724 -0.802 1.00 55.00 133 PHE A N 1
ATOM 985 C CA . PHE A 1 133 ? 19.113 19.585 -0.262 1.00 55.00 133 PHE A CA 1
ATOM 986 C C . PHE A 1 133 ? 19.986 18.701 0.648 1.00 55.00 133 PHE A C 1
ATOM 988 O O . PHE A 1 133 ? 19.529 18.228 1.685 1.00 55.00 133 PHE A O 1
ATOM 995 N N . LYS A 1 134 ? 21.275 18.528 0.308 1.00 60.56 134 LYS A N 1
ATOM 996 C CA . LYS A 1 134 ? 22.262 17.827 1.157 1.00 60.56 134 LYS A CA 1
ATOM 997 C C . LYS A 1 134 ? 22.628 18.641 2.398 1.00 60.56 134 LYS A C 1
ATOM 999 O O . LYS A 1 134 ? 22.749 18.067 3.474 1.00 60.56 134 LYS A O 1
ATOM 1004 N N . ALA A 1 135 ? 22.763 19.961 2.257 1.00 70.94 135 ALA A N 1
ATOM 1005 C CA . ALA A 1 135 ? 22.983 20.860 3.387 1.00 70.94 135 ALA A CA 1
ATOM 1006 C C . ALA A 1 135 ? 21.769 20.878 4.330 1.00 70.94 135 ALA A C 1
ATOM 1008 O O . ALA A 1 135 ? 21.941 20.719 5.533 1.00 70.94 135 ALA A O 1
ATOM 1009 N N . GLY A 1 136 ? 20.548 20.972 3.789 1.00 74.56 136 GLY A N 1
ATOM 1010 C CA . GLY A 1 136 ? 19.316 20.907 4.579 1.00 74.56 136 GLY A CA 1
ATOM 1011 C C . GLY A 1 136 ? 19.162 19.584 5.333 1.00 74.56 136 GLY A C 1
ATOM 1012 O O . GLY A 1 136 ? 18.899 19.595 6.532 1.00 74.56 136 GLY A O 1
ATOM 1013 N N . LEU A 1 137 ? 19.407 18.447 4.671 1.00 80.38 137 LEU A N 1
ATOM 1014 C CA . LEU A 1 137 ? 19.350 17.127 5.307 1.00 80.38 137 LEU A CA 1
ATOM 1015 C C . LEU A 1 137 ? 20.452 16.934 6.358 1.00 80.38 137 LEU A C 1
ATOM 1017 O O . LEU A 1 137 ? 20.182 16.372 7.411 1.00 80.38 137 LEU A O 1
ATOM 1021 N N . ALA A 1 138 ? 21.677 17.406 6.112 1.00 80.62 138 ALA A N 1
ATOM 1022 C CA . ALA A 1 138 ? 22.768 17.311 7.082 1.00 80.62 138 ALA A CA 1
ATOM 1023 C C . ALA A 1 138 ? 22.529 18.203 8.310 1.00 80.62 138 ALA A C 1
ATOM 1025 O O . ALA A 1 138 ? 22.754 17.756 9.429 1.00 80.62 138 ALA A O 1
ATOM 1026 N N . ILE A 1 139 ? 22.018 19.425 8.121 1.00 84.31 139 ILE A N 1
ATOM 1027 C CA . ILE A 1 139 ? 21.611 20.318 9.217 1.00 84.31 139 ILE A CA 1
ATOM 1028 C C . ILE A 1 139 ? 20.451 19.700 9.998 1.00 84.31 139 ILE A C 1
ATOM 1030 O O . ILE A 1 139 ? 20.461 19.734 11.223 1.00 84.31 139 ILE A O 1
ATOM 1034 N N . PHE A 1 140 ? 19.483 19.090 9.312 1.00 83.69 140 PHE A N 1
ATOM 1035 C CA . PHE A 1 140 ? 18.377 18.386 9.954 1.00 83.69 140 PHE A CA 1
ATOM 1036 C C . PHE A 1 140 ? 18.850 17.159 10.740 1.00 83.69 140 PHE A C 1
ATOM 1038 O O . PHE A 1 140 ? 18.477 17.012 11.895 1.00 83.69 140 PHE A O 1
ATOM 1045 N N . LEU A 1 141 ? 19.701 16.303 10.165 1.00 85.25 141 LEU A N 1
ATOM 1046 C CA . LEU A 1 141 ? 20.247 15.120 10.841 1.00 85.25 141 LEU A CA 1
ATOM 1047 C C . LEU A 1 141 ? 21.158 15.500 12.009 1.00 85.25 141 LEU A C 1
ATOM 1049 O O . LEU A 1 141 ? 21.107 14.853 13.049 1.00 85.25 141 LEU A O 1
ATOM 1053 N N . PHE A 1 142 ? 21.957 16.558 11.867 1.00 85.88 142 PHE A N 1
ATOM 1054 C CA . PHE A 1 142 ? 22.767 17.093 12.955 1.00 85.88 142 PHE A CA 1
ATOM 1055 C C . PHE A 1 142 ? 21.888 17.709 14.046 1.00 85.88 142 PHE A C 1
ATOM 1057 O O . PHE A 1 142 ? 22.078 17.409 15.217 1.00 85.88 142 PHE A O 1
ATOM 1064 N N . GLY A 1 143 ? 20.877 18.498 13.678 1.00 83.50 143 GLY A N 1
ATOM 1065 C CA . GLY A 1 143 ? 19.889 19.042 14.607 1.00 83.50 143 GLY A CA 1
ATOM 1066 C C . GLY A 1 143 ? 19.122 17.939 15.335 1.00 83.50 143 GLY A C 1
ATOM 1067 O O . GLY A 1 143 ? 18.982 17.997 16.549 1.00 83.50 143 GLY A O 1
ATOM 1068 N N . PHE A 1 144 ? 18.710 16.887 14.629 1.00 84.88 144 PHE A N 1
ATOM 1069 C CA . PHE A 1 144 ? 18.073 15.708 15.206 1.00 84.88 144 PHE A CA 1
ATOM 1070 C C . PHE A 1 144 ? 19.026 14.949 16.134 1.00 84.88 144 PHE A C 1
ATOM 1072 O O . PHE A 1 144 ? 18.638 14.610 17.244 1.00 84.88 144 PHE A O 1
ATOM 1079 N N . ALA A 1 145 ? 20.287 14.741 15.746 1.00 83.56 145 ALA A N 1
ATOM 1080 C CA . ALA A 1 145 ? 21.294 14.110 16.599 1.00 83.56 145 ALA A CA 1
ATOM 1081 C C . ALA A 1 145 ? 21.604 14.946 17.852 1.00 83.56 145 ALA A C 1
ATOM 1083 O O . ALA A 1 145 ? 21.778 14.385 18.930 1.00 83.56 145 ALA A O 1
ATOM 1084 N N . VAL A 1 146 ? 21.617 16.278 17.738 1.00 82.69 146 VAL A N 1
ATOM 1085 C CA . VAL A 1 146 ? 21.747 17.204 18.871 1.00 82.69 146 VAL A CA 1
ATOM 1086 C C . VAL A 1 146 ? 20.510 17.144 19.764 1.00 82.69 146 VAL A C 1
ATOM 1088 O O . VAL A 1 146 ? 20.663 17.076 20.976 1.00 82.69 146 VAL A O 1
ATOM 1091 N N . LEU A 1 147 ? 19.298 17.102 19.203 1.00 76.44 147 LEU A N 1
ATOM 1092 C CA . LEU A 1 147 ? 18.052 16.947 19.963 1.00 76.44 147 LEU A CA 1
ATOM 1093 C C . LEU A 1 147 ? 17.986 15.593 20.680 1.00 76.44 147 LEU A C 1
ATOM 1095 O O . LEU A 1 147 ? 17.630 15.549 21.853 1.00 76.44 147 LEU A O 1
ATOM 1099 N N . VAL A 1 148 ? 18.385 14.501 20.022 1.00 79.12 148 VAL A N 1
ATOM 1100 C CA . VAL A 1 148 ? 18.507 13.168 20.634 1.00 79.12 148 VAL A CA 1
ATOM 1101 C C . VAL A 1 148 ? 19.598 13.170 21.709 1.00 79.12 148 VAL A C 1
ATOM 1103 O O . VAL A 1 148 ? 19.388 12.633 22.791 1.00 79.12 148 VAL A O 1
ATOM 1106 N N . GLY A 1 149 ? 20.736 13.822 21.463 1.00 76.62 149 GLY A N 1
ATOM 1107 C CA . GLY A 1 149 ? 21.811 13.988 22.442 1.00 76.62 149 GLY A CA 1
ATOM 1108 C C . GLY A 1 149 ? 21.363 14.771 23.677 1.00 76.62 149 GLY A C 1
ATOM 1109 O O . GLY A 1 149 ? 21.577 14.318 24.797 1.00 76.62 149 GLY A O 1
ATOM 1110 N N . LEU A 1 150 ? 20.669 15.896 23.487 1.00 74.44 150 LEU A N 1
ATOM 1111 C CA . LEU A 1 150 ? 20.056 16.693 24.555 1.00 74.44 150 LEU A CA 1
ATOM 1112 C C . LEU A 1 150 ? 18.971 15.908 25.294 1.00 74.44 150 LEU A C 1
ATOM 1114 O O . LEU A 1 150 ? 18.880 16.006 26.513 1.00 74.44 150 LEU A O 1
ATOM 1118 N N . GLN A 1 151 ? 18.192 15.084 24.592 1.00 71.75 151 GLN A N 1
ATOM 1119 C CA . GLN A 1 151 ? 17.234 14.178 25.217 1.00 71.75 151 GLN A CA 1
ATOM 1120 C C . GLN A 1 151 ? 17.942 13.100 26.054 1.00 71.75 151 GLN A C 1
ATOM 1122 O O . GLN A 1 151 ? 17.424 12.713 27.100 1.00 71.75 151 GLN A O 1
ATOM 1127 N N . CYS A 1 152 ? 19.118 12.617 25.644 1.00 71.75 152 CYS A N 1
ATOM 1128 C CA . CYS A 1 152 ? 19.923 11.642 26.392 1.00 71.75 152 CYS A CA 1
ATOM 1129 C C . CYS A 1 152 ? 20.690 12.249 27.576 1.00 71.75 152 CYS A C 1
ATOM 1131 O O . CYS A 1 152 ? 20.992 11.530 28.526 1.00 71.75 152 CYS A O 1
ATOM 1133 N N . LEU A 1 153 ? 20.985 13.551 27.553 1.00 78.94 153 LEU A N 1
ATOM 1134 C CA . LEU A 1 153 ? 21.521 14.258 28.710 1.00 78.94 153 LEU A CA 1
ATOM 1135 C C . LEU A 1 153 ? 20.403 14.434 29.736 1.00 78.94 153 LEU A C 1
ATOM 1137 O O . LEU A 1 153 ? 19.395 15.085 29.474 1.00 78.94 153 LEU A O 1
ATOM 1141 N N . SER A 1 154 ? 20.575 13.843 30.911 1.00 79.06 154 SER A N 1
ATOM 1142 C CA . SER A 1 154 ? 19.651 14.002 32.026 1.00 79.06 154 SER A CA 1
ATOM 1143 C C . SER A 1 154 ? 20.386 14.503 33.255 1.00 79.06 154 SER A C 1
ATOM 1145 O O . SER A 1 154 ? 21.483 14.030 33.553 1.00 79.06 154 SER A O 1
ATOM 1147 N N . PHE A 1 155 ? 19.779 15.433 33.978 1.00 83.44 155 PHE A N 1
ATOM 1148 C CA . PHE A 1 155 ? 20.308 15.948 35.233 1.00 83.44 155 PHE A CA 1
ATOM 1149 C C . PHE A 1 155 ? 19.292 15.757 36.354 1.00 83.44 155 PHE A C 1
ATOM 1151 O O . PHE A 1 155 ? 18.084 15.697 36.123 1.00 83.44 155 PHE A O 1
ATOM 1158 N N . GLU A 1 156 ? 19.804 15.646 37.576 1.00 86.62 156 GLU A N 1
ATOM 1159 C CA . GLU A 1 156 ? 18.982 15.516 38.771 1.00 86.62 156 GLU A CA 1
ATOM 1160 C C . GLU A 1 156 ? 18.714 16.892 39.390 1.00 86.62 156 GLU A C 1
ATOM 1162 O O . GLU A 1 156 ? 19.610 17.730 39.537 1.00 86.62 156 GLU A O 1
ATOM 1167 N N . GLU A 1 157 ? 17.471 17.117 39.794 1.00 87.81 157 GLU A N 1
ATOM 1168 C CA . GLU A 1 157 ? 17.040 18.329 40.475 1.00 87.81 157 GLU A CA 1
ATOM 1169 C C . GLU A 1 157 ? 16.037 17.999 41.577 1.00 87.81 157 GLU A C 1
ATOM 1171 O O . GLU A 1 157 ? 15.285 17.036 41.479 1.00 87.81 157 GLU A O 1
ATOM 1176 N N . THR A 1 158 ? 16.029 18.792 42.646 1.00 90.06 158 THR A N 1
ATOM 1177 C CA . THR A 1 158 ? 14.983 18.712 43.665 1.00 90.06 158 THR A CA 1
ATOM 1178 C C . THR A 1 158 ? 13.897 19.720 43.318 1.00 90.06 158 THR A C 1
ATOM 1180 O O . THR A 1 158 ? 14.179 20.912 43.203 1.00 90.06 158 THR A O 1
ATOM 1183 N N . MET A 1 159 ? 12.665 19.244 43.155 1.00 93.00 159 MET A N 1
ATOM 1184 C CA . MET A 1 159 ? 11.496 20.074 42.856 1.00 93.00 159 MET A CA 1
ATOM 1185 C C . MET A 1 159 ? 10.419 19.900 43.923 1.00 93.00 159 MET A C 1
ATOM 1187 O O . MET A 1 159 ? 10.277 18.821 44.502 1.00 93.00 159 MET A O 1
ATOM 1191 N N . THR A 1 160 ? 9.646 20.955 44.160 1.00 94.31 160 THR A N 1
ATOM 1192 C CA . THR A 1 160 ? 8.541 20.972 45.125 1.00 94.31 160 THR A CA 1
ATOM 1193 C C . THR A 1 160 ? 7.207 20.743 44.412 1.00 94.31 160 THR A C 1
ATOM 1195 O O . THR A 1 160 ? 6.957 21.335 43.364 1.00 94.31 160 THR A O 1
ATOM 1198 N N . VAL A 1 161 ? 6.314 19.924 44.971 1.00 95.38 161 VAL A N 1
ATOM 1199 C CA . VAL A 1 161 ? 4.950 19.750 44.442 1.00 95.38 161 VAL A CA 1
ATOM 1200 C C . VAL A 1 161 ? 4.140 21.028 44.669 1.00 95.38 161 VAL A C 1
ATOM 1202 O O . VAL A 1 161 ? 3.734 21.325 45.792 1.00 95.38 161 VAL A O 1
ATOM 1205 N N . ALA A 1 162 ? 3.891 21.785 43.602 1.00 94.38 162 ALA A N 1
ATOM 1206 C CA . ALA A 1 162 ? 3.178 23.058 43.654 1.00 94.38 162 ALA A CA 1
ATOM 1207 C C . ALA A 1 162 ? 1.658 22.880 43.587 1.00 94.38 162 ALA A C 1
ATOM 1209 O O . ALA A 1 162 ? 0.933 23.513 44.357 1.00 94.38 162 ALA A O 1
ATOM 1210 N N . ALA A 1 163 ? 1.180 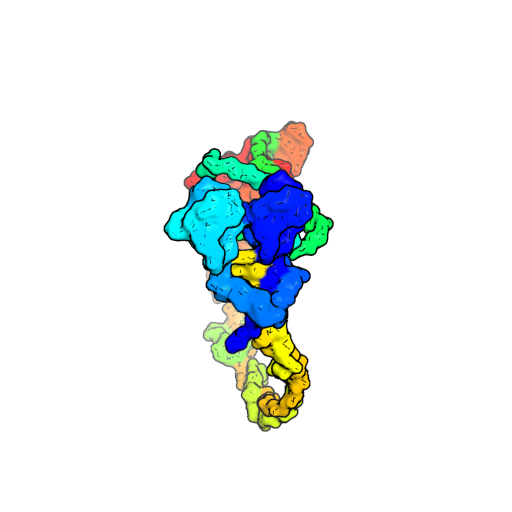22.000 42.706 1.00 94.44 163 ALA A N 1
ATOM 1211 C CA . ALA A 1 163 ? -0.241 21.727 42.514 1.00 94.44 163 ALA A CA 1
ATOM 1212 C C . ALA A 1 163 ? -0.482 20.264 42.131 1.00 94.44 163 ALA A C 1
ATOM 1214 O O . ALA A 1 163 ? 0.421 19.562 41.673 1.00 94.44 163 ALA A O 1
ATOM 1215 N N . ARG A 1 164 ? -1.715 19.808 42.345 1.00 95.94 164 ARG A N 1
ATOM 1216 C CA . ARG A 1 164 ? -2.177 18.445 42.077 1.00 95.94 164 ARG A CA 1
ATOM 1217 C C . ARG A 1 164 ? -3.567 18.535 41.472 1.00 95.94 164 ARG A C 1
ATOM 1219 O O . ARG A 1 164 ? -4.377 19.328 41.944 1.00 95.94 164 ARG A O 1
ATOM 1226 N N . GLU A 1 165 ? -3.830 17.731 40.457 1.00 96.25 165 GLU A N 1
ATOM 1227 C CA . GLU A 1 165 ? -5.121 17.635 39.784 1.00 96.25 165 GLU A CA 1
ATOM 1228 C C . GLU A 1 165 ? -5.395 16.163 39.472 1.00 96.25 165 GLU A C 1
ATOM 1230 O O . GLU A 1 165 ? -4.503 15.416 39.063 1.00 96.25 165 GLU A O 1
ATOM 1235 N N . TRP A 1 166 ? -6.634 15.729 39.662 1.00 97.06 166 TRP A N 1
ATOM 1236 C CA . TRP A 1 166 ? -7.058 14.386 39.289 1.00 97.06 166 TRP A CA 1
ATOM 1237 C C . TRP A 1 166 ? -8.448 14.419 38.664 1.00 97.06 166 TRP A C 1
ATOM 1239 O O . TRP A 1 166 ? -9.283 15.261 39.005 1.00 97.06 166 TRP A O 1
ATOM 1249 N N . ARG A 1 167 ? -8.708 13.474 37.759 1.00 96.81 167 ARG A N 1
ATOM 1250 C CA . ARG A 1 167 ? -10.018 13.246 37.149 1.00 96.81 167 ARG A CA 1
ATOM 1251 C C . ARG A 1 167 ? -10.275 11.752 37.012 1.00 96.81 167 ARG A C 1
ATOM 1253 O O . ARG A 1 167 ? -9.443 11.023 36.483 1.00 96.81 167 ARG A O 1
ATOM 1260 N N . ARG A 1 168 ? -11.444 11.304 37.463 1.00 97.25 168 ARG A N 1
ATOM 1261 C CA . ARG A 1 168 ? -11.914 9.920 37.349 1.00 97.25 168 ARG A CA 1
ATOM 1262 C C . ARG A 1 168 ? -13.282 9.898 36.685 1.00 97.25 168 ARG A C 1
ATOM 1264 O O . ARG A 1 168 ? -14.165 10.657 37.075 1.00 97.25 168 ARG A O 1
ATOM 1271 N N . ALA A 1 169 ? -13.460 9.045 35.685 1.00 97.25 169 ALA A N 1
ATOM 1272 C CA . ALA A 1 169 ? -14.703 8.910 34.936 1.00 97.25 169 ALA A CA 1
ATOM 1273 C C . ALA A 1 169 ? -15.071 7.437 34.745 1.00 97.25 169 ALA A C 1
ATOM 1275 O O . ALA A 1 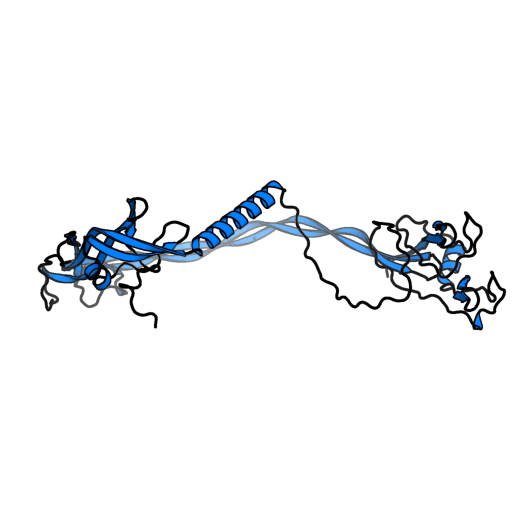169 ? -14.202 6.596 34.527 1.00 97.25 169 ALA A O 1
ATOM 1276 N N . ILE A 1 170 ? -16.360 7.118 34.823 1.00 97.31 170 ILE A N 1
ATOM 1277 C CA . ILE A 1 170 ? -16.858 5.752 34.619 1.00 97.31 170 ILE A CA 1
ATOM 1278 C C . ILE A 1 170 ? -17.946 5.803 33.565 1.00 97.31 170 ILE A C 1
ATOM 1280 O O . ILE A 1 170 ? -18.887 6.582 33.691 1.00 97.31 170 ILE A O 1
ATOM 1284 N N . THR A 1 171 ? -17.840 4.962 32.544 1.00 97.75 171 THR A N 1
ATOM 1285 C CA . THR A 1 171 ? -18.939 4.744 31.606 1.00 97.75 171 THR A CA 1
ATOM 1286 C C . THR A 1 171 ? -20.079 4.039 32.331 1.00 97.75 171 THR A C 1
ATOM 1288 O O . THR A 1 171 ? -19.878 2.985 32.930 1.00 97.75 171 THR A O 1
ATOM 1291 N N . VAL A 1 172 ? -21.285 4.591 32.268 1.00 97.38 172 VAL A N 1
ATOM 1292 C CA . VAL A 1 172 ? -22.490 3.968 32.815 1.00 97.38 172 VAL A CA 1
ATOM 1293 C C . VAL A 1 172 ? -23.324 3.442 31.661 1.00 97.38 172 VAL A C 1
ATOM 1295 O O . VAL A 1 172 ? -23.653 4.169 30.721 1.00 97.38 172 VAL A O 1
ATOM 1298 N N . MET A 1 173 ? -23.665 2.162 31.753 1.00 97.75 173 MET A N 1
ATOM 1299 C CA . MET A 1 173 ? -24.526 1.490 30.794 1.00 97.75 173 MET A CA 1
ATOM 1300 C C . MET A 1 173 ? -25.882 1.214 31.437 1.00 97.75 173 MET A C 1
ATOM 1302 O O . MET A 1 173 ? -25.939 0.833 32.606 1.00 97.75 173 MET A O 1
ATOM 1306 N N . GLU A 1 174 ? -26.954 1.321 30.665 1.00 97.50 174 GLU A N 1
ATOM 1307 C CA . GLU A 1 174 ? -28.308 0.941 31.067 1.00 97.50 174 GLU A CA 1
ATOM 1308 C C . GLU A 1 174 ? -28.822 -0.185 30.170 1.00 97.50 174 GLU A C 1
ATOM 1310 O O . GLU A 1 174 ? -28.574 -0.190 28.961 1.00 97.50 174 GLU A O 1
ATOM 1315 N N . TYR A 1 175 ? -29.496 -1.173 30.753 1.00 97.75 175 TYR A N 1
ATOM 1316 C CA . TYR A 1 175 ? -30.097 -2.262 29.994 1.00 97.75 175 TYR A CA 1
ATOM 1317 C C . TYR A 1 175 ? -31.432 -1.797 29.420 1.00 97.75 175 TYR A C 1
ATOM 1319 O O . TYR A 1 175 ? -32.377 -1.523 30.158 1.00 97.75 175 TYR A O 1
ATOM 1327 N N . GLN A 1 176 ? -31.507 -1.666 28.099 1.00 97.31 176 GLN A N 1
ATOM 1328 C CA . GLN A 1 176 ? -32.648 -1.062 27.419 1.00 97.31 176 GLN A CA 1
ATOM 1329 C C . GLN A 1 176 ? -33.054 -1.888 26.200 1.00 97.31 176 GLN A C 1
ATOM 1331 O O . GLN A 1 176 ? -32.234 -2.582 25.592 1.00 97.31 176 GLN A O 1
ATOM 1336 N N . THR A 1 177 ? -34.329 -1.785 25.831 1.00 97.06 177 THR A N 1
ATOM 1337 C CA . THR A 1 177 ? -34.838 -2.319 24.569 1.00 97.06 177 THR A CA 1
ATOM 1338 C C . THR A 1 177 ? -34.501 -1.342 23.452 1.00 97.06 177 THR A C 1
ATOM 1340 O O . THR A 1 177 ? -34.981 -0.209 23.440 1.00 97.06 177 THR A O 1
ATOM 1343 N N . VAL A 1 178 ? -33.686 -1.790 22.502 1.00 96.44 178 VAL A N 1
ATOM 1344 C CA . VAL A 1 178 ? -33.276 -1.008 21.335 1.00 96.44 178 VAL A CA 1
ATOM 1345 C C . VAL A 1 178 ? -33.896 -1.615 20.088 1.00 96.44 178 VAL A C 1
ATOM 1347 O O . VAL A 1 178 ? -33.882 -2.835 19.917 1.00 96.44 178 VAL A O 1
ATOM 1350 N N . ARG A 1 179 ? -34.411 -0.754 19.208 1.00 96.50 179 ARG A N 1
ATOM 1351 C CA . ARG A 1 179 ? -34.879 -1.153 17.884 1.00 96.50 179 ARG A CA 1
ATOM 1352 C C . ARG A 1 179 ? -33.738 -1.101 16.884 1.00 96.50 179 ARG A C 1
ATOM 1354 O O . ARG A 1 179 ? -33.137 -0.047 16.689 1.00 96.50 179 ARG A O 1
ATOM 1361 N N . GLU A 1 180 ? -33.478 -2.221 16.232 1.00 97.19 180 GLU A N 1
ATOM 1362 C CA . GLU A 1 180 ? -32.431 -2.368 15.224 1.00 97.19 180 GLU A CA 1
ATOM 1363 C C . GLU A 1 180 ? -32.967 -3.108 14.000 1.00 97.19 180 GLU A C 1
ATOM 1365 O O . GLU A 1 180 ? -34.111 -3.564 13.980 1.00 97.19 180 GLU A O 1
ATOM 1370 N N . GLY A 1 181 ? -32.136 -3.229 12.967 1.00 96.75 181 GLY A N 1
ATOM 1371 C CA . GLY A 1 181 ? -32.448 -4.069 11.824 1.00 96.75 181 GLY A CA 1
ATOM 1372 C C . GLY A 1 181 ? -31.217 -4.795 11.306 1.00 96.75 181 GLY A C 1
ATOM 1373 O O . GLY A 1 181 ? -30.106 -4.268 11.362 1.00 96.75 181 GLY A O 1
ATOM 1374 N N . ALA A 1 182 ? -31.430 -6.007 10.808 1.00 97.44 182 ALA A N 1
ATOM 1375 C CA . ALA A 1 182 ? -30.394 -6.838 10.208 1.00 97.44 182 ALA A CA 1
ATOM 1376 C C . ALA A 1 182 ? -30.991 -7.735 9.121 1.00 97.44 182 ALA A C 1
ATOM 1378 O O . ALA A 1 182 ? -32.210 -7.886 9.002 1.00 97.44 182 ALA A O 1
ATOM 1379 N N . TRP A 1 183 ? -30.137 -8.380 8.330 1.00 98.00 183 TRP A N 1
ATOM 1380 C CA . TRP A 1 183 ? -30.591 -9.460 7.457 1.00 98.00 183 TRP A CA 1
ATOM 1381 C C . TRP A 1 183 ? -31.118 -10.628 8.292 1.00 98.00 183 TRP A C 1
ATOM 1383 O O . TRP A 1 183 ? -30.633 -10.884 9.392 1.00 98.00 183 TRP A O 1
ATOM 1393 N N . ARG A 1 184 ? -32.089 -11.381 7.765 1.00 94.75 184 ARG A N 1
ATOM 1394 C CA . ARG A 1 184 ? -32.743 -12.489 8.488 1.00 94.75 184 ARG A CA 1
ATOM 1395 C C . ARG A 1 184 ? -31.762 -13.478 9.134 1.00 94.75 184 ARG A C 1
ATOM 1397 O O . ARG A 1 184 ? -32.038 -13.971 10.220 1.00 94.75 184 ARG A O 1
ATOM 1404 N N . GLY A 1 185 ? -30.632 -13.767 8.483 1.00 94.00 185 GLY A N 1
ATOM 1405 C CA . GLY A 1 185 ? -29.603 -14.676 9.009 1.00 94.00 185 GLY A CA 1
ATOM 1406 C C . GLY A 1 185 ? -28.692 -14.084 10.095 1.00 94.00 185 GLY A C 1
ATOM 1407 O O . GLY A 1 185 ? -27.915 -14.821 10.689 1.00 94.00 185 GLY A O 1
ATOM 1408 N N . GLU A 1 186 ? -28.771 -12.778 10.342 1.00 96.44 186 GLU A N 1
ATOM 1409 C CA . GLU A 1 186 ? -27.916 -12.023 11.272 1.00 96.44 186 GLU A CA 1
ATOM 1410 C C . GLU A 1 186 ? -28.685 -11.548 12.516 1.00 96.44 186 GLU A C 1
ATOM 1412 O O . GLU A 1 186 ? -28.093 -11.004 13.447 1.00 96.44 186 GLU A O 1
ATOM 1417 N N . MET A 1 187 ? -30.003 -11.766 12.553 1.00 95.38 187 MET A N 1
ATOM 1418 C CA . MET A 1 187 ? -30.839 -11.401 13.691 1.00 95.38 187 MET A CA 1
ATOM 1419 C C . MET A 1 187 ? -30.398 -12.167 14.958 1.00 95.38 187 MET A C 1
ATOM 1421 O O . MET A 1 187 ? -30.350 -13.401 14.941 1.00 95.38 187 MET A O 1
ATOM 1425 N N . PRO A 1 188 ? -30.117 -11.474 16.079 1.00 95.25 188 PRO A N 1
ATOM 1426 C CA . PRO A 1 188 ? -29.747 -12.126 17.332 1.00 95.25 188 PRO A CA 1
ATOM 1427 C C . PRO A 1 188 ? -30.843 -13.066 17.845 1.00 95.25 188 PRO A C 1
ATOM 1429 O O . PRO A 1 188 ? -32.024 -12.734 17.818 1.00 95.25 188 PRO A O 1
ATOM 1432 N N . SER A 1 189 ? -30.458 -14.209 18.416 1.00 92.56 189 SER A N 1
ATOM 1433 C CA . SER A 1 189 ? -31.413 -15.225 18.891 1.00 92.56 189 SER A CA 1
ATOM 1434 C C . SER A 1 189 ? -32.337 -14.754 20.022 1.00 92.56 189 SER A C 1
ATOM 1436 O O . SER A 1 189 ? -33.449 -15.258 20.149 1.00 92.56 189 SER A O 1
ATOM 1438 N N . LYS A 1 190 ? -31.892 -13.791 20.842 1.00 91.94 190 LYS A N 1
ATOM 1439 C CA . LYS A 1 190 ? -32.693 -13.172 21.915 1.00 91.94 190 LYS A CA 1
ATOM 1440 C C . LYS A 1 190 ? -33.544 -11.980 21.438 1.00 91.94 190 LYS A C 1
ATOM 1442 O O . LYS A 1 190 ? -34.251 -11.389 22.252 1.00 91.94 190 LYS A O 1
ATOM 1447 N N . ALA A 1 191 ? -33.458 -11.587 20.166 1.00 95.88 191 ALA A N 1
ATOM 1448 C CA . ALA A 1 191 ? -34.220 -10.463 19.630 1.00 95.88 191 ALA A CA 1
ATOM 1449 C C . ALA A 1 191 ? -35.672 -10.853 19.310 1.00 95.88 191 ALA A C 1
ATOM 1451 O O . ALA A 1 191 ? -35.990 -12.014 19.051 1.00 95.88 191 ALA A O 1
ATOM 1452 N N . ARG A 1 192 ? -36.560 -9.859 19.305 1.00 96.44 192 ARG A N 1
ATOM 1453 C CA . ARG A 1 192 ? -37.987 -9.998 18.997 1.00 96.44 192 ARG A CA 1
ATOM 1454 C C . ARG A 1 192 ? -38.278 -9.304 17.676 1.00 96.44 192 ARG A C 1
ATOM 1456 O O . ARG A 1 192 ? -38.127 -8.092 17.575 1.00 96.44 192 ARG A O 1
ATOM 1463 N N . GLU A 1 193 ? -38.676 -10.067 16.665 1.00 96.94 193 GLU A N 1
ATOM 1464 C CA . GLU A 1 193 ? -39.025 -9.521 15.351 1.00 96.94 193 GLU A CA 1
ATOM 1465 C C . GLU A 1 193 ? -40.243 -8.591 15.459 1.00 96.94 193 GLU A C 1
ATOM 1467 O O . GLU A 1 193 ? -41.266 -8.963 16.033 1.00 96.94 193 GLU A O 1
ATOM 1472 N N . ILE A 1 194 ? -40.126 -7.392 14.885 1.00 97.31 194 ILE A N 1
ATOM 1473 C CA . ILE A 1 194 ? -41.190 -6.380 14.818 1.00 97.31 194 ILE A CA 1
ATOM 1474 C C . ILE A 1 194 ? -41.742 -6.272 13.395 1.00 97.31 194 ILE A C 1
ATOM 1476 O O . ILE A 1 194 ? -42.936 -6.044 13.206 1.00 97.31 194 ILE A O 1
ATOM 1480 N N . GLY A 1 195 ? -40.891 -6.455 12.384 1.00 96.06 195 GLY A N 1
ATOM 1481 C CA . GLY A 1 195 ? -41.300 -6.416 10.988 1.00 96.06 195 GLY A CA 1
ATOM 1482 C C . GLY A 1 195 ? -40.276 -7.038 10.052 1.00 96.06 195 GLY A C 1
ATOM 1483 O O . GLY A 1 195 ? -39.109 -7.221 10.396 1.00 96.06 195 GLY A O 1
ATOM 1484 N N . ARG A 1 196 ? -40.725 -7.341 8.834 1.00 96.75 196 ARG A N 1
ATOM 1485 C CA . ARG A 1 196 ? -39.876 -7.844 7.755 1.00 96.75 196 ARG A CA 1
ATOM 1486 C C . ARG A 1 196 ? -40.195 -7.144 6.449 1.00 96.75 196 ARG A C 1
ATOM 1488 O O . ARG A 1 196 ? -41.356 -6.864 6.156 1.00 96.75 196 ARG A O 1
ATOM 1495 N N . GLN A 1 197 ? -39.166 -6.912 5.652 1.00 97.50 197 GLN A N 1
ATOM 1496 C CA . GLN A 1 197 ? -39.275 -6.292 4.339 1.00 97.50 197 GLN A CA 1
ATOM 1497 C C . GLN A 1 197 ? -38.221 -6.869 3.393 1.00 97.50 197 GLN A C 1
ATOM 1499 O O . GLN A 1 197 ? -37.131 -7.257 3.814 1.00 97.50 197 GLN A O 1
ATOM 1504 N N . GLU A 1 198 ? -38.550 -6.942 2.109 1.00 97.81 198 GLU A N 1
ATOM 1505 C CA . GLU A 1 198 ? -37.597 -7.340 1.077 1.00 97.81 198 GLU A CA 1
ATOM 1506 C C . GLU A 1 198 ? -36.717 -6.138 0.707 1.00 97.81 198 GLU A C 1
ATOM 1508 O O . GLU A 1 198 ? -37.222 -5.057 0.401 1.00 97.81 198 GLU A O 1
ATOM 1513 N N . LYS A 1 199 ? -35.393 -6.308 0.764 1.00 97.81 199 LYS A N 1
ATOM 1514 C CA . LYS A 1 199 ? -34.412 -5.278 0.392 1.00 97.81 199 LYS A CA 1
ATOM 1515 C C . LYS A 1 199 ? -33.327 -5.875 -0.495 1.00 97.81 199 LYS A C 1
ATOM 1517 O O . LYS A 1 199 ? -33.030 -7.064 -0.423 1.00 97.81 199 LYS A O 1
ATOM 1522 N N . ILE A 1 200 ? -32.702 -5.033 -1.315 1.00 97.69 200 ILE A N 1
ATOM 1523 C CA . ILE A 1 200 ? -31.528 -5.426 -2.102 1.00 97.69 200 ILE A CA 1
ATOM 1524 C C . ILE A 1 200 ? -30.355 -5.623 -1.137 1.00 97.69 200 ILE A C 1
ATOM 1526 O O . ILE A 1 200 ? -29.928 -4.671 -0.485 1.00 97.69 200 ILE A O 1
ATOM 1530 N N . ARG A 1 201 ? -29.839 -6.852 -1.046 1.00 96.25 201 ARG A N 1
ATOM 1531 C CA . ARG A 1 201 ? -28.694 -7.207 -0.197 1.00 96.25 201 ARG A CA 1
ATOM 1532 C C . ARG A 1 201 ? -27.371 -6.999 -0.904 1.00 96.25 201 ARG A C 1
ATOM 1534 O O . ARG A 1 201 ? -26.404 -6.537 -0.305 1.00 96.25 201 ARG A O 1
ATOM 1541 N N . SER A 1 202 ? -27.316 -7.368 -2.173 1.00 97.19 202 SER A N 1
ATOM 1542 C CA . SER A 1 202 ? -26.110 -7.254 -2.980 1.00 97.19 202 SER A CA 1
ATOM 1543 C C . SER A 1 202 ? -26.458 -7.194 -4.462 1.00 97.19 202 SER A C 1
ATOM 1545 O O . SER A 1 202 ? -27.621 -7.288 -4.850 1.00 97.19 202 SER A O 1
ATOM 1547 N N . TYR A 1 203 ? -25.442 -7.016 -5.300 1.00 97.44 203 TYR A N 1
ATOM 1548 C CA . TYR A 1 203 ? -25.567 -7.106 -6.748 1.00 97.44 203 TYR A CA 1
ATOM 1549 C C . TYR A 1 203 ? -24.665 -8.219 -7.254 1.00 97.44 203 TYR A C 1
ATOM 1551 O O . TYR A 1 203 ? -23.519 -8.342 -6.815 1.00 97.44 203 TYR A O 1
ATOM 1559 N N . LYS A 1 204 ? -25.164 -8.996 -8.211 1.00 97.00 204 LYS A N 1
ATOM 1560 C CA . LYS A 1 204 ? -24.383 -10.006 -8.916 1.00 97.00 204 LYS A CA 1
ATOM 1561 C C . LYS A 1 204 ? -24.033 -9.493 -10.305 1.00 97.00 204 LYS A C 1
ATOM 1563 O O . LYS A 1 204 ? -24.908 -9.031 -11.034 1.00 97.00 204 LYS A O 1
ATOM 1568 N N . ASP A 1 205 ? -22.760 -9.601 -10.673 1.00 97.38 205 ASP A N 1
ATOM 1569 C CA . ASP A 1 205 ? -22.339 -9.383 -12.053 1.00 97.38 205 ASP A CA 1
ATOM 1570 C C . ASP A 1 205 ? -22.790 -10.550 -12.923 1.00 97.38 205 ASP A C 1
ATOM 1572 O O . ASP A 1 205 ? -22.414 -11.703 -12.700 1.00 97.38 205 ASP A O 1
ATOM 1576 N N . VAL A 1 206 ? -23.598 -10.237 -13.929 1.00 96.44 206 VAL A N 1
ATOM 1577 C CA . VAL A 1 206 ? -24.020 -11.178 -14.961 1.00 96.44 206 VAL A CA 1
ATOM 1578 C C . VAL A 1 206 ? -23.372 -10.745 -16.264 1.00 96.44 206 VAL A C 1
ATOM 1580 O O . VAL A 1 206 ? -23.582 -9.622 -16.723 1.00 96.44 206 VAL A O 1
ATOM 1583 N N . LEU A 1 207 ? -22.549 -11.622 -16.843 1.00 96.25 207 LEU A N 1
ATOM 1584 C CA . LEU A 1 207 ? -21.950 -11.398 -18.156 1.00 96.25 207 LEU A CA 1
ATOM 1585 C C . LEU A 1 207 ? -23.077 -11.289 -19.188 1.00 96.25 207 LEU A C 1
ATOM 1587 O O . LEU A 1 207 ? -23.810 -12.252 -19.405 1.00 96.25 207 LEU A O 1
ATOM 1591 N N . THR A 1 208 ? -23.228 -10.120 -19.805 1.00 96.44 208 THR A N 1
ATOM 1592 C CA . THR A 1 208 ? -24.269 -9.865 -20.814 1.00 96.44 208 THR A CA 1
ATOM 1593 C C . THR A 1 208 ? -23.738 -9.905 -22.237 1.00 96.44 208 THR A C 1
ATOM 1595 O O . THR A 1 208 ? -24.523 -9.993 -23.178 1.00 96.44 208 THR A O 1
ATOM 1598 N N . GLY A 1 209 ? -22.419 -9.873 -22.408 1.00 96.56 209 GLY A N 1
ATOM 1599 C CA . GLY A 1 209 ? -21.775 -10.009 -23.704 1.00 96.56 209 GLY A CA 1
ATOM 1600 C C . GLY A 1 209 ? -20.345 -9.501 -23.682 1.00 96.56 209 GLY A C 1
ATOM 1601 O O . GLY A 1 209 ? -19.749 -9.303 -22.623 1.00 96.56 209 GLY A O 1
ATOM 1602 N N . TYR A 1 210 ? -19.808 -9.264 -24.871 1.00 96.88 210 TYR A N 1
ATOM 1603 C CA . TYR A 1 210 ? -18.489 -8.684 -25.074 1.00 96.88 210 TYR A CA 1
ATOM 1604 C C . TYR A 1 210 ? -18.624 -7.429 -25.924 1.00 96.88 210 TYR A C 1
ATOM 1606 O O . TYR A 1 210 ? -19.505 -7.341 -26.780 1.00 96.88 210 TYR A O 1
ATOM 1614 N N . ARG A 1 211 ? -17.750 -6.455 -25.682 1.00 96.19 211 ARG A N 1
ATOM 1615 C CA . ARG A 1 211 ? -17.604 -5.282 -26.539 1.00 96.19 211 ARG A CA 1
ATOM 1616 C C . ARG A 1 211 ? -16.190 -5.219 -27.082 1.00 96.19 211 ARG A C 1
ATOM 1618 O O . ARG A 1 211 ? -15.230 -5.428 -26.338 1.00 96.19 211 ARG A O 1
ATOM 1625 N N . ASP A 1 212 ? -16.081 -4.874 -28.351 1.00 96.88 212 ASP A N 1
ATOM 1626 C CA . ASP A 1 212 ? -14.800 -4.570 -28.965 1.00 96.88 212 ASP A CA 1
ATOM 1627 C C . ASP A 1 212 ? -14.294 -3.224 -28.436 1.00 96.88 212 ASP A C 1
ATOM 1629 O O . ASP A 1 212 ? -15.018 -2.223 -28.402 1.00 96.88 212 ASP A O 1
ATOM 1633 N N . VAL A 1 213 ? -13.045 -3.212 -27.981 1.00 95.88 213 VAL A N 1
ATOM 1634 C CA . VAL A 1 213 ? -12.345 -2.021 -27.501 1.00 95.88 213 VAL A CA 1
ATOM 1635 C C . VAL A 1 213 ? -11.029 -1.913 -28.255 1.00 95.88 213 VAL A C 1
ATOM 1637 O O . VAL A 1 213 ? -10.277 -2.881 -28.341 1.00 95.88 213 VAL A O 1
ATOM 1640 N N . GLN A 1 214 ? -10.756 -0.731 -28.806 1.00 95.75 214 GLN A N 1
ATOM 1641 C CA . GLN A 1 214 ? -9.438 -0.406 -29.342 1.00 95.75 214 GLN A CA 1
ATOM 1642 C C . GLN A 1 214 ? -8.495 -0.132 -28.170 1.00 95.75 214 GLN A C 1
ATOM 1644 O O . GLN A 1 214 ? -8.755 0.760 -27.362 1.00 95.75 214 GLN A O 1
ATOM 1649 N N . GLU A 1 215 ? -7.416 -0.899 -28.075 1.00 95.00 215 GLU A N 1
ATOM 1650 C CA . GLU A 1 215 ? -6.351 -0.688 -27.100 1.00 95.00 215 GLU A CA 1
ATOM 1651 C C . GLU A 1 215 ? -5.048 -0.362 -27.816 1.00 95.00 215 GLU A C 1
ATOM 1653 O O . GLU A 1 215 ? -4.659 -1.062 -28.756 1.00 95.00 215 GLU A O 1
ATOM 1658 N N . THR A 1 216 ? -4.360 0.675 -27.347 1.00 94.50 216 THR A N 1
ATOM 1659 C CA . THR A 1 216 ? -2.992 0.975 -27.770 1.00 94.50 216 THR A CA 1
ATOM 1660 C C . THR A 1 216 ? -2.021 0.137 -26.947 1.00 94.50 216 THR A C 1
ATOM 1662 O O . THR A 1 216 ? -2.142 0.059 -25.724 1.00 94.50 216 THR A O 1
ATOM 1665 N N . TYR A 1 217 ? -1.058 -0.492 -27.610 1.00 92.06 217 TYR A N 1
ATOM 1666 C CA . TYR A 1 217 ? 0.055 -1.186 -26.979 1.00 92.06 217 TYR A CA 1
ATOM 1667 C C . TYR A 1 217 ? 1.368 -0.779 -27.647 1.00 92.06 217 TYR A C 1
ATOM 1669 O O . TYR A 1 217 ? 1.397 -0.400 -28.819 1.00 92.06 217 TYR A O 1
ATOM 1677 N N . THR A 1 218 ? 2.454 -0.867 -26.889 1.00 94.44 218 THR A N 1
ATOM 1678 C CA . THR A 1 218 ? 3.799 -0.575 -27.379 1.00 94.44 218 THR A CA 1
ATOM 1679 C C . THR A 1 218 ? 4.471 -1.864 -27.822 1.00 94.44 218 THR A C 1
ATOM 1681 O O . THR A 1 218 ? 4.490 -2.850 -27.085 1.00 94.44 218 THR A O 1
ATOM 1684 N N . GLU A 1 219 ? 5.031 -1.859 -29.025 1.00 95.06 219 GLU A N 1
ATOM 1685 C CA . GLU A 1 219 ? 5.824 -2.958 -29.563 1.00 95.06 219 GLU A CA 1
ATOM 1686 C C . GLU A 1 219 ? 7.246 -2.472 -29.835 1.00 95.06 219 GLU A C 1
ATOM 1688 O O . GLU A 1 219 ? 7.438 -1.489 -30.553 1.00 95.06 219 GLU A O 1
ATOM 1693 N N . GLN A 1 220 ? 8.241 -3.171 -29.287 1.00 94.81 220 GLN A N 1
ATOM 1694 C CA . GLN A 1 220 ? 9.641 -2.907 -29.608 1.00 94.81 220 GLN A CA 1
ATOM 1695 C C . GLN A 1 220 ? 9.959 -3.447 -30.991 1.00 94.81 220 GLN A C 1
ATOM 1697 O O . GLN A 1 220 ? 9.965 -4.656 -31.221 1.00 94.81 220 GLN A O 1
ATOM 1702 N N . VAL A 1 221 ? 10.251 -2.539 -31.914 1.00 94.38 221 VAL A N 1
ATOM 1703 C CA . VAL A 1 221 ? 10.637 -2.878 -33.279 1.00 94.38 221 VAL A CA 1
ATOM 1704 C C . VAL A 1 221 ? 12.122 -2.598 -33.436 1.00 94.38 221 VAL A C 1
ATOM 1706 O O . VAL A 1 221 ? 12.596 -1.519 -33.088 1.00 94.38 221 VAL A O 1
ATOM 1709 N N . GLN A 1 222 ? 12.878 -3.565 -33.957 1.00 93.00 222 GLN A N 1
ATOM 1710 C CA . GLN A 1 222 ? 14.279 -3.335 -34.293 1.00 93.00 222 GLN A CA 1
ATOM 1711 C C . GLN A 1 222 ? 14.352 -2.354 -35.468 1.00 93.00 222 GLN A C 1
ATOM 1713 O O . GLN A 1 222 ? 13.868 -2.647 -36.560 1.00 93.00 222 GLN A O 1
ATOM 1718 N N . VAL A 1 223 ? 14.962 -1.194 -35.246 1.00 93.69 223 VAL A N 1
ATOM 1719 C CA . VAL A 1 223 ? 15.062 -0.113 -36.242 1.00 93.69 223 VAL A CA 1
ATOM 1720 C C . VAL A 1 223 ? 16.444 0.000 -36.872 1.00 93.69 223 VAL A C 1
ATOM 1722 O O . VAL A 1 223 ? 16.622 0.712 -37.855 1.00 93.69 223 VAL A O 1
ATOM 1725 N N . GLY A 1 224 ? 17.426 -0.726 -36.342 1.00 92.94 224 GLY A N 1
ATOM 1726 C CA . GLY A 1 224 ? 18.758 -0.779 -36.921 1.00 92.94 224 GLY A CA 1
ATOM 1727 C C . GLY A 1 224 ? 19.743 -1.556 -36.065 1.00 92.94 224 GLY A C 1
ATOM 1728 O O . GLY A 1 224 ? 19.368 -2.357 -35.201 1.00 92.94 224 GLY A O 1
ATOM 1729 N N . THR A 1 225 ? 21.021 -1.300 -36.313 1.00 92.62 225 THR A N 1
ATOM 1730 C CA . THR A 1 225 ? 22.145 -1.808 -35.529 1.00 92.62 225 THR A CA 1
ATOM 1731 C C . THR A 1 225 ? 23.110 -0.668 -35.220 1.00 92.62 225 THR A C 1
ATOM 1733 O O . THR A 1 225 ? 23.221 0.299 -35.973 1.00 92.62 225 THR A O 1
ATOM 1736 N N . LYS A 1 226 ? 23.807 -0.766 -34.088 1.00 92.44 226 LYS A N 1
ATOM 1737 C CA . LYS A 1 226 ? 24.907 0.126 -33.715 1.00 92.44 226 LYS A CA 1
ATOM 1738 C C . LYS A 1 226 ? 26.166 -0.700 -33.489 1.00 92.44 226 LYS A C 1
ATOM 1740 O O . LYS A 1 226 ? 26.109 -1.733 -32.824 1.00 92.44 226 LYS A O 1
ATOM 1745 N N . LYS A 1 227 ? 27.302 -0.225 -33.997 1.00 90.00 227 LYS A N 1
ATOM 1746 C CA . LYS A 1 227 ? 28.607 -0.825 -33.704 1.00 90.00 227 LYS A CA 1
ATOM 1747 C C . LYS A 1 227 ? 29.039 -0.450 -32.295 1.00 90.00 227 LYS A C 1
ATOM 1749 O O . LYS A 1 227 ? 29.110 0.732 -31.961 1.00 90.00 227 LYS A O 1
ATOM 1754 N N . VAL A 1 228 ? 29.348 -1.449 -31.479 1.00 90.69 228 VAL A N 1
ATOM 1755 C CA . VAL A 1 228 ? 29.836 -1.274 -30.111 1.00 90.69 228 VAL A CA 1
ATOM 1756 C C . VAL A 1 228 ? 31.161 -2.002 -29.967 1.00 90.69 228 VAL A C 1
ATOM 1758 O O . VAL A 1 228 ? 31.282 -3.171 -30.321 1.00 90.69 228 VAL A O 1
ATOM 1761 N N . LYS A 1 229 ? 32.165 -1.306 -29.440 1.00 90.50 229 LYS A N 1
ATOM 1762 C CA . LYS A 1 229 ? 33.455 -1.901 -29.095 1.00 90.50 229 LYS A CA 1
ATOM 1763 C C . LYS A 1 229 ? 33.271 -2.796 -27.872 1.00 90.50 229 LYS A C 1
ATOM 1765 O O . LYS A 1 229 ? 32.969 -2.293 -26.792 1.00 90.50 229 LYS A O 1
ATOM 1770 N N . THR A 1 230 ? 33.432 -4.103 -28.044 1.00 90.19 230 THR A N 1
ATOM 1771 C CA . THR A 1 230 ? 33.247 -5.111 -26.987 1.00 90.19 230 THR A CA 1
ATOM 1772 C C . THR A 1 230 ? 34.555 -5.522 -26.323 1.00 90.19 230 THR A C 1
ATOM 1774 O O . THR A 1 230 ? 34.532 -6.080 -25.229 1.00 90.19 230 THR A O 1
ATOM 1777 N N . GLY A 1 231 ? 35.704 -5.194 -26.922 1.00 91.12 231 GLY A N 1
ATOM 1778 C CA . GLY A 1 231 ? 37.003 -5.478 -26.320 1.00 91.12 231 GLY A CA 1
ATOM 1779 C C . GLY A 1 231 ? 38.161 -4.722 -26.957 1.00 91.12 231 GLY A C 1
ATOM 1780 O O . GLY A 1 231 ? 38.079 -4.261 -28.097 1.00 91.12 231 GLY A O 1
ATOM 1781 N N . VAL A 1 232 ? 39.252 -4.617 -26.201 1.00 93.81 232 VAL A N 1
ATOM 1782 C CA . VAL A 1 232 ? 40.554 -4.125 -26.660 1.00 93.81 232 VAL A CA 1
ATOM 1783 C C . VAL A 1 232 ? 41.618 -5.072 -26.121 1.00 93.81 232 VAL A C 1
ATOM 1785 O O . VAL A 1 232 ? 41.571 -5.445 -24.952 1.00 93.81 232 VAL A O 1
ATOM 1788 N N . ARG A 1 233 ? 42.584 -5.453 -26.952 1.00 94.94 233 ARG A N 1
ATOM 1789 C CA . ARG A 1 233 ? 43.683 -6.350 -26.585 1.00 94.94 233 ARG A CA 1
ATOM 1790 C C . ARG A 1 233 ? 45.026 -5.722 -26.918 1.00 94.94 233 ARG A C 1
ATOM 1792 O O . ARG A 1 233 ? 45.258 -5.374 -28.068 1.00 94.94 233 ARG A O 1
ATOM 1799 N N . ASP A 1 234 ? 45.901 -5.593 -25.927 1.00 95.50 234 ASP A N 1
ATOM 1800 C CA . ASP A 1 234 ? 47.303 -5.206 -26.107 1.00 95.50 234 ASP A CA 1
ATOM 1801 C C . ASP A 1 234 ? 48.056 -6.363 -26.767 1.00 95.50 234 ASP A C 1
ATOM 1803 O O . ASP A 1 234 ? 48.125 -7.459 -26.204 1.00 95.50 234 ASP A O 1
ATOM 1807 N N . LEU A 1 235 ? 48.603 -6.128 -27.962 1.00 95.75 235 LEU A N 1
ATOM 1808 C CA . LEU A 1 235 ? 49.368 -7.127 -28.710 1.00 95.75 235 LEU A CA 1
ATOM 1809 C C . LEU A 1 235 ? 50.834 -7.204 -28.260 1.00 95.75 235 LEU A C 1
ATOM 1811 O O . LEU A 1 235 ? 51.601 -7.990 -28.808 1.00 95.75 235 LEU A O 1
ATOM 1815 N N . GLY A 1 236 ? 51.244 -6.406 -27.269 1.00 93.81 236 GLY A N 1
ATOM 1816 C CA . GLY A 1 236 ? 52.580 -6.460 -26.680 1.00 93.81 236 GLY A CA 1
ATOM 1817 C C . GLY A 1 236 ? 53.680 -5.889 -27.577 1.00 93.81 236 GLY A C 1
ATOM 1818 O O . GLY A 1 236 ? 54.857 -6.087 -27.287 1.00 93.81 236 GLY A O 1
ATOM 1819 N N . ASN A 1 237 ? 53.322 -5.167 -28.639 1.00 94.31 237 ASN A N 1
ATOM 1820 C CA . ASN A 1 237 ? 54.236 -4.538 -29.604 1.00 94.31 237 ASN A CA 1
ATOM 1821 C C . ASN A 1 237 ? 53.897 -3.058 -29.880 1.00 94.31 237 ASN A C 1
ATOM 1823 O O . ASN A 1 237 ? 54.384 -2.455 -30.836 1.00 94.31 237 ASN A O 1
ATOM 1827 N N . GLY A 1 238 ? 53.047 -2.465 -29.036 1.00 93.00 238 GLY A N 1
ATOM 1828 C CA . GLY A 1 238 ? 52.598 -1.078 -29.154 1.00 93.00 238 GLY A CA 1
ATOM 1829 C C . GLY A 1 238 ? 51.363 -0.894 -30.025 1.00 93.00 238 GLY A C 1
ATOM 1830 O O . GLY A 1 238 ? 50.897 0.233 -30.196 1.00 93.00 238 GLY A O 1
ATOM 1831 N N . GLN A 1 239 ? 50.802 -1.984 -30.539 1.00 95.56 239 GLN A N 1
ATOM 1832 C CA . GLN A 1 239 ? 49.523 -1.997 -31.231 1.00 95.56 239 GLN A CA 1
ATOM 1833 C C . GLN A 1 239 ? 48.479 -2.763 -30.415 1.00 95.56 239 GLN A C 1
ATOM 1835 O O . GLN A 1 239 ? 48.792 -3.635 -29.604 1.00 95.56 239 GLN A O 1
ATOM 1840 N N . PHE A 1 240 ? 47.221 -2.399 -30.630 1.00 95.88 240 PHE A N 1
ATOM 1841 C CA . PHE A 1 240 ? 46.067 -2.919 -29.914 1.00 95.88 240 PHE A CA 1
ATOM 1842 C C . PHE A 1 240 ? 45.041 -3.450 -30.916 1.00 95.88 240 PHE A C 1
ATOM 1844 O O . PHE A 1 240 ? 44.785 -2.808 -31.930 1.00 95.88 240 PHE A O 1
ATOM 1851 N N . GLU A 1 241 ? 44.439 -4.604 -30.644 1.00 95.31 241 GLU A N 1
ATOM 1852 C CA . GLU A 1 241 ? 43.325 -5.152 -31.425 1.00 95.31 241 GLU A CA 1
ATOM 1853 C C . GLU A 1 241 ? 41.997 -4.787 -30.751 1.00 95.31 241 GLU A C 1
ATOM 1855 O O . GLU A 1 241 ? 41.712 -5.212 -29.633 1.00 95.31 241 GLU A O 1
ATOM 1860 N N . GLU A 1 242 ? 41.177 -3.994 -31.429 1.00 94.69 242 GLU A N 1
ATOM 1861 C CA . GLU A 1 242 ? 39.803 -3.685 -31.040 1.00 94.69 242 GLU A CA 1
ATOM 1862 C C . GLU A 1 242 ? 38.859 -4.739 -31.606 1.00 94.69 242 GLU A C 1
ATOM 1864 O O . GLU A 1 242 ? 38.974 -5.105 -32.775 1.00 94.69 242 GLU A O 1
ATOM 1869 N N . THR A 1 243 ? 37.898 -5.187 -30.803 1.00 92.88 243 THR A N 1
ATOM 1870 C CA . THR A 1 243 ? 36.785 -6.030 -31.255 1.00 92.88 243 THR A CA 1
ATOM 1871 C C . THR A 1 243 ? 35.499 -5.215 -31.225 1.00 92.88 243 THR A C 1
ATOM 1873 O O . THR A 1 243 ? 35.167 -4.613 -30.203 1.00 92.88 243 THR A O 1
ATOM 1876 N N . TRP A 1 244 ? 34.789 -5.189 -32.350 1.00 92.00 244 TRP A N 1
ATOM 1877 C CA . TRP A 1 244 ? 33.546 -4.455 -32.554 1.00 92.00 244 TRP A CA 1
ATOM 1878 C C . TRP A 1 244 ? 32.415 -5.413 -32.921 1.00 92.00 244 TRP A C 1
ATOM 1880 O O . TRP A 1 244 ? 32.582 -6.289 -33.767 1.00 92.00 244 TRP A O 1
ATOM 1890 N N . GLU A 1 245 ? 31.249 -5.233 -32.313 1.00 92.12 245 GLU A N 1
ATOM 1891 C CA . GLU A 1 245 ? 30.061 -6.043 -32.576 1.00 92.12 245 GLU A CA 1
ATOM 1892 C C . GLU A 1 245 ? 28.864 -5.157 -32.912 1.00 92.12 245 GLU A C 1
ATOM 1894 O O . GLU A 1 245 ? 28.667 -4.094 -32.317 1.00 92.12 245 GLU A O 1
ATOM 1899 N N . ASP A 1 246 ? 28.053 -5.609 -33.866 1.00 91.50 246 ASP A N 1
ATOM 1900 C CA . ASP A 1 246 ? 26.780 -4.978 -34.189 1.00 91.50 246 ASP A CA 1
ATOM 1901 C C . ASP A 1 246 ? 25.734 -5.385 -33.150 1.00 91.50 246 ASP A C 1
ATOM 1903 O O . ASP A 1 246 ? 25.381 -6.558 -33.023 1.00 91.50 246 ASP A O 1
ATOM 1907 N N . GLN A 1 247 ? 25.215 -4.405 -32.415 1.00 90.31 247 GLN A N 1
ATOM 1908 C CA . GLN A 1 247 ? 24.129 -4.603 -31.462 1.00 90.31 247 GLN A CA 1
ATOM 1909 C C . GLN A 1 247 ? 22.817 -4.049 -32.026 1.00 90.31 247 GLN A C 1
ATOM 1911 O O . GLN A 1 247 ? 22.819 -2.939 -32.569 1.00 90.31 247 GLN A O 1
ATOM 1916 N N . PRO A 1 248 ? 21.690 -4.774 -31.902 1.00 93.81 248 PRO A N 1
ATOM 1917 C CA . PRO A 1 248 ? 20.400 -4.291 -32.375 1.00 93.81 248 PRO A CA 1
ATOM 1918 C C . PRO A 1 248 ? 19.960 -3.046 -31.597 1.00 93.81 248 PRO A C 1
ATOM 1920 O O . PRO A 1 248 ? 20.154 -2.946 -30.383 1.00 93.81 248 PRO A O 1
ATOM 1923 N N . VAL A 1 249 ? 19.352 -2.098 -32.306 1.00 93.25 249 VAL A N 1
ATOM 1924 C CA . VAL A 1 249 ? 18.713 -0.912 -31.728 1.00 93.25 249 VAL A CA 1
ATOM 1925 C C . VAL A 1 249 ? 17.209 -1.054 -31.910 1.00 93.25 249 VAL A C 1
ATOM 1927 O O . VAL A 1 249 ? 16.743 -1.272 -33.029 1.00 93.25 249 VAL A O 1
ATOM 1930 N N . TYR A 1 250 ? 16.469 -0.934 -30.811 1.00 94.19 250 TYR A N 1
ATOM 1931 C CA . TYR A 1 250 ? 15.013 -1.030 -30.781 1.00 94.19 250 TYR A CA 1
ATOM 1932 C C . TYR A 1 250 ? 14.388 0.340 -30.541 1.00 94.19 250 TYR A C 1
ATOM 1934 O O . TYR A 1 250 ? 14.956 1.172 -29.834 1.00 94.19 250 TYR A O 1
ATOM 1942 N N . GLU A 1 251 ? 13.212 0.544 -31.120 1.00 94.75 251 GLU A N 1
ATOM 1943 C CA . GLU A 1 251 ? 12.352 1.697 -30.884 1.00 94.75 251 GLU A CA 1
ATOM 1944 C C . GLU A 1 251 ? 10.955 1.204 -30.499 1.00 94.75 251 GLU A C 1
ATOM 1946 O O . GLU A 1 251 ? 10.433 0.248 -31.083 1.00 94.75 251 GLU A O 1
ATOM 1951 N N . ASP A 1 252 ? 10.358 1.866 -29.516 1.00 95.19 252 ASP A N 1
ATOM 1952 C CA . ASP A 1 252 ? 8.989 1.630 -29.083 1.00 95.19 252 ASP A CA 1
ATOM 1953 C C . ASP A 1 252 ? 8.017 2.238 -30.104 1.00 95.19 252 ASP A C 1
ATOM 1955 O O . ASP A 1 252 ? 7.986 3.452 -30.301 1.00 95.19 252 ASP A O 1
ATOM 1959 N N . ARG A 1 253 ? 7.206 1.401 -30.760 1.00 94.69 253 ARG A N 1
ATOM 1960 C CA . ARG A 1 253 ? 6.141 1.861 -31.662 1.00 94.69 253 ARG A CA 1
ATOM 1961 C C . ARG A 1 253 ? 4.776 1.591 -31.059 1.00 94.69 253 ARG A C 1
ATOM 1963 O O . ARG A 1 253 ? 4.453 0.453 -30.722 1.00 94.69 253 ARG A O 1
ATOM 1970 N N . GLU A 1 254 ? 3.959 2.633 -30.975 1.00 94.62 254 GLU A N 1
ATOM 1971 C CA . GLU A 1 254 ? 2.558 2.499 -30.591 1.00 94.62 254 GLU A CA 1
ATOM 1972 C C . GLU A 1 254 ? 1.758 1.852 -31.726 1.00 94.62 254 GLU A C 1
ATOM 1974 O O . GLU A 1 254 ? 1.801 2.285 -32.881 1.00 94.62 254 GLU A O 1
ATOM 1979 N N . LYS A 1 255 ? 1.011 0.803 -31.392 1.00 94.00 255 LYS A N 1
ATOM 1980 C CA . LYS A 1 255 ? 0.074 0.129 -32.289 1.00 94.00 255 LYS A CA 1
ATOM 1981 C C . LYS A 1 255 ? -1.268 -0.033 -31.604 1.00 94.00 255 LYS A C 1
ATOM 1983 O O . LYS A 1 255 ? -1.346 -0.151 -30.386 1.00 94.00 255 LYS A O 1
ATOM 1988 N N . THR A 1 256 ? -2.332 -0.087 -32.392 1.00 94.62 256 THR A N 1
ATOM 1989 C CA . THR A 1 256 ? -3.678 -0.365 -31.894 1.00 94.62 256 THR A CA 1
ATOM 1990 C C . THR A 1 256 ? -4.082 -1.796 -32.218 1.00 94.62 256 THR A C 1
ATOM 1992 O O . THR A 1 256 ? -3.758 -2.334 -33.278 1.00 94.62 256 THR A O 1
ATOM 1995 N N . ARG A 1 257 ? -4.798 -2.432 -31.291 1.00 94.44 257 ARG A N 1
ATOM 1996 C CA . ARG A 1 257 ? -5.446 -3.726 -31.517 1.00 94.44 257 ARG A CA 1
ATOM 1997 C C . ARG A 1 257 ? -6.869 -3.711 -30.979 1.00 94.44 257 ARG A C 1
ATOM 1999 O O . ARG A 1 257 ? -7.168 -3.040 -29.995 1.00 94.44 257 ARG A O 1
ATOM 2006 N N . THR A 1 258 ? -7.729 -4.503 -31.608 1.00 95.94 258 THR A N 1
ATOM 2007 C CA . THR A 1 258 ? -9.101 -4.710 -31.138 1.00 95.94 258 THR A CA 1
ATOM 2008 C C . THR A 1 258 ? -9.110 -5.863 -30.146 1.00 95.94 258 THR A C 1
ATOM 2010 O O . THR A 1 258 ? -8.682 -6.965 -30.487 1.00 95.94 258 THR A O 1
ATOM 2013 N N . VAL A 1 259 ? -9.585 -5.616 -28.927 1.00 95.62 259 VAL A N 1
ATOM 2014 C CA . VAL A 1 259 ? -9.718 -6.636 -27.881 1.00 95.62 259 VAL A CA 1
ATOM 2015 C C . VAL A 1 259 ? -11.165 -6.699 -27.415 1.00 95.62 259 VAL A C 1
ATOM 2017 O O . VAL A 1 259 ? -11.791 -5.671 -27.157 1.00 95.62 259 VAL A O 1
ATOM 2020 N N . GLN A 1 260 ? -11.690 -7.915 -27.269 1.00 96.81 260 GLN A N 1
ATOM 2021 C CA . GLN A 1 260 ? -13.004 -8.138 -26.679 1.00 96.81 260 GLN A CA 1
ATOM 2022 C C . GLN A 1 260 ? -12.929 -8.056 -25.160 1.00 96.81 260 GLN A C 1
ATOM 2024 O O . GLN A 1 260 ? -12.282 -8.878 -24.509 1.00 96.81 260 GLN A O 1
ATOM 2029 N N . LYS A 1 261 ? -13.624 -7.072 -24.587 1.00 96.19 261 LYS A N 1
ATOM 2030 C CA . LYS A 1 261 ? -13.787 -6.940 -23.138 1.00 96.19 261 LYS A CA 1
ATOM 2031 C C . LYS A 1 261 ? -15.183 -7.385 -22.708 1.00 96.19 261 LYS A C 1
ATOM 2033 O O . LYS A 1 261 ? -16.155 -6.999 -23.362 1.00 96.19 261 LYS A O 1
ATOM 2038 N N . PRO A 1 262 ? -15.308 -8.163 -21.618 1.00 97.12 262 PRO A N 1
ATOM 2039 C CA . PRO A 1 262 ? -16.608 -8.573 -21.106 1.00 97.12 262 PRO A CA 1
ATOM 2040 C C . PRO A 1 262 ? -17.403 -7.362 -20.609 1.00 97.12 262 PRO A C 1
ATOM 2042 O O . PRO A 1 262 ? -16.860 -6.454 -19.976 1.00 97.12 262 PRO A O 1
ATOM 2045 N N . VAL A 1 263 ? -18.701 -7.364 -20.892 1.00 97.06 263 VAL A N 1
ATOM 2046 C CA . VAL A 1 263 ? -19.675 -6.389 -20.401 1.00 97.06 263 VAL A CA 1
ATOM 2047 C C . VAL A 1 263 ? -20.572 -7.087 -19.390 1.00 97.06 263 VAL A C 1
ATOM 2049 O O . VAL A 1 263 ? -21.126 -8.150 -19.670 1.00 97.06 263 VAL A O 1
ATOM 2052 N N . TYR A 1 264 ? -20.712 -6.482 -18.214 1.00 97.00 264 TYR A N 1
ATOM 2053 C CA . TYR A 1 264 ? -21.522 -7.012 -17.124 1.00 97.00 264 TYR A CA 1
ATOM 2054 C C . TYR A 1 264 ? -22.730 -6.117 -16.865 1.00 97.00 264 TYR A C 1
ATOM 2056 O O . TYR A 1 264 ? -22.634 -4.890 -16.939 1.00 97.00 264 TYR A O 1
ATOM 2064 N N . ARG A 1 265 ? -23.858 -6.736 -16.517 1.00 96.88 265 ARG A N 1
ATOM 2065 C CA . ARG A 1 265 ? -25.010 -6.067 -15.907 1.00 96.88 265 ARG A CA 1
ATOM 2066 C C . ARG A 1 265 ? -25.084 -6.466 -14.436 1.00 96.88 265 ARG A C 1
ATOM 2068 O O . ARG A 1 265 ? -24.876 -7.629 -14.097 1.00 96.88 265 ARG A O 1
ATOM 2075 N N . LYS A 1 266 ? -25.364 -5.487 -13.578 1.00 97.44 266 LYS A N 1
ATOM 2076 C CA . LYS A 1 266 ? -25.562 -5.680 -12.140 1.00 97.44 266 LYS A CA 1
ATOM 2077 C C . LYS A 1 266 ? -27.015 -6.075 -11.890 1.00 97.44 266 LYS A C 1
ATOM 2079 O O . LYS A 1 266 ? -27.890 -5.215 -11.948 1.00 97.44 266 LYS A O 1
ATOM 2084 N N . ASP A 1 267 ? -27.258 -7.345 -11.589 1.00 97.38 267 ASP A N 1
ATOM 2085 C CA . ASP A 1 267 ? -28.596 -7.826 -11.239 1.00 97.38 267 ASP A CA 1
ATOM 2086 C C . ASP A 1 267 ? -28.757 -7.789 -9.703 1.00 97.38 267 ASP A C 1
ATOM 2088 O O . ASP A 1 267 ? -27.875 -8.290 -8.990 1.00 97.38 267 ASP A O 1
ATOM 2092 N N . PRO A 1 268 ? -29.821 -7.157 -9.164 1.00 97.81 268 PRO A N 1
ATOM 2093 C CA . PRO A 1 268 ? -30.025 -7.063 -7.722 1.00 97.81 268 PRO A CA 1
ATOM 2094 C C . PRO A 1 268 ? -30.340 -8.438 -7.127 1.00 97.81 268 PRO A C 1
ATOM 2096 O O . PRO A 1 268 ? -31.157 -9.194 -7.650 1.00 97.81 268 PRO A O 1
ATOM 2099 N N . VAL A 1 269 ? -29.703 -8.744 -6.001 1.00 97.56 269 VAL A N 1
ATOM 2100 C CA . VAL A 1 269 ? -29.974 -9.923 -5.180 1.00 97.56 269 VAL A CA 1
ATOM 2101 C C . VAL A 1 269 ? -30.730 -9.455 -3.947 1.00 97.56 269 VAL A C 1
ATOM 2103 O O . VAL A 1 269 ? -30.178 -8.758 -3.092 1.00 97.56 269 VAL A O 1
ATOM 2106 N N . TYR A 1 270 ? -32.007 -9.815 -3.880 1.00 97.38 270 TYR A N 1
ATOM 2107 C CA . TYR A 1 270 ? -32.878 -9.483 -2.761 1.00 97.38 270 TYR A CA 1
ATOM 2108 C C . TYR A 1 270 ? -32.689 -10.464 -1.604 1.00 97.38 270 TYR A C 1
ATOM 2110 O O . TYR A 1 270 ? -32.408 -11.644 -1.807 1.00 97.38 270 TYR A O 1
ATOM 2118 N N . ASP A 1 271 ? -32.855 -9.961 -0.388 1.00 97.75 271 ASP A N 1
ATOM 2119 C CA . ASP A 1 271 ? -32.950 -10.762 0.827 1.00 97.75 271 ASP A CA 1
ATOM 2120 C C . ASP A 1 271 ? -33.952 -10.101 1.788 1.00 97.75 271 ASP A C 1
ATOM 2122 O O . ASP A 1 271 ? -34.427 -8.980 1.572 1.00 97.75 271 ASP A O 1
ATOM 2126 N N . THR A 1 272 ? -34.313 -10.801 2.857 1.00 97.88 272 THR A N 1
ATOM 2127 C CA . THR A 1 272 ? -35.220 -10.275 3.873 1.00 97.88 272 THR A CA 1
ATOM 2128 C C . THR A 1 272 ? -34.450 -9.488 4.925 1.00 97.88 272 THR A C 1
ATOM 2130 O O . THR A 1 272 ? -33.652 -10.050 5.678 1.00 97.88 272 THR A O 1
ATOM 2133 N N . TRP A 1 273 ? -34.757 -8.199 5.020 1.00 97.81 273 TRP A N 1
ATOM 2134 C CA . TRP A 1 273 ? -34.382 -7.340 6.133 1.00 97.81 273 TRP A CA 1
ATOM 2135 C C . TRP A 1 273 ? -35.421 -7.458 7.248 1.00 97.81 273 TRP A C 1
ATOM 2137 O O . TRP A 1 273 ? -36.624 -7.367 6.989 1.00 97.81 273 TRP A O 1
ATOM 2147 N N . ILE A 1 274 ? -34.957 -7.667 8.473 1.00 98.06 274 ILE A N 1
ATOM 2148 C CA . ILE A 1 274 ? -35.779 -7.799 9.671 1.00 98.06 274 ILE A CA 1
ATOM 2149 C C . ILE A 1 274 ? -35.522 -6.595 10.564 1.00 98.06 274 ILE A C 1
ATOM 2151 O O . ILE A 1 274 ? -34.375 -6.331 10.912 1.00 98.06 274 ILE A O 1
ATOM 2155 N N . ASP A 1 275 ? -36.587 -5.903 10.952 1.00 97.88 275 ASP A N 1
ATOM 2156 C CA . ASP A 1 275 ? -36.567 -4.890 12.002 1.00 97.88 275 ASP A CA 1
ATOM 2157 C C . ASP A 1 275 ? -37.006 -5.569 13.311 1.00 97.88 275 ASP A C 1
ATOM 2159 O O . ASP A 1 275 ? -38.029 -6.261 13.350 1.00 97.88 275 ASP A O 1
ATOM 2163 N N . TYR A 1 276 ? -36.220 -5.431 14.376 1.00 97.94 276 TYR A N 1
ATOM 2164 C CA . TYR A 1 276 ? -36.407 -6.162 15.629 1.00 97.94 276 TYR A CA 1
ATOM 2165 C C . TYR A 1 276 ? -36.090 -5.309 16.859 1.00 97.94 276 TYR A C 1
ATOM 2167 O O . TYR A 1 276 ? -35.309 -4.362 16.800 1.00 97.94 276 TYR A O 1
ATOM 2175 N N . ASP A 1 277 ? -36.664 -5.695 17.995 1.00 98.00 277 ASP A N 1
ATOM 2176 C CA . ASP A 1 277 ? -36.329 -5.160 19.310 1.00 98.00 277 ASP A CA 1
ATOM 2177 C C . ASP A 1 277 ? -35.380 -6.131 20.029 1.00 98.00 277 ASP A C 1
ATOM 2179 O O . ASP A 1 277 ? -35.641 -7.335 20.100 1.00 98.00 277 ASP A O 1
ATOM 2183 N N . VAL A 1 278 ? -34.274 -5.627 20.573 1.00 97.38 278 VAL A N 1
ATOM 2184 C CA . VAL A 1 278 ? -33.298 -6.417 21.337 1.00 97.38 278 VAL A CA 1
ATOM 2185 C C . VAL A 1 278 ? -32.957 -5.721 22.646 1.00 97.38 278 VAL A C 1
ATOM 2187 O O . VAL A 1 278 ? -32.739 -4.511 22.685 1.00 97.38 278 VAL A O 1
ATOM 2190 N N . ASP A 1 279 ? -32.891 -6.499 23.723 1.00 97.19 279 ASP A N 1
ATOM 2191 C CA . ASP A 1 279 ? -32.515 -5.980 25.033 1.00 97.19 279 ASP A CA 1
ATOM 2192 C C . ASP A 1 279 ? -30.998 -6.073 25.196 1.00 97.19 279 ASP A C 1
ATOM 2194 O O . ASP A 1 279 ? -30.407 -7.161 25.159 1.00 97.19 279 ASP A O 1
ATOM 2198 N N . LYS A 1 280 ? -30.348 -4.918 25.339 1.00 96.00 280 LYS A N 1
ATOM 2199 C CA . LYS A 1 280 ? -28.895 -4.835 25.474 1.00 96.00 280 LYS A CA 1
ATOM 2200 C C . LYS A 1 280 ? -28.467 -3.644 26.313 1.00 96.00 280 LYS A C 1
ATOM 2202 O O . LYS A 1 280 ? -29.194 -2.674 26.495 1.00 96.00 280 LYS A O 1
ATOM 2207 N N . TRP A 1 281 ? -27.236 -3.721 26.796 1.00 97.06 281 TRP A N 1
ATOM 2208 C CA . TRP A 1 281 ? -26.586 -2.619 27.488 1.00 97.06 281 TRP A CA 1
ATOM 2209 C C . TRP A 1 281 ? -26.267 -1.494 26.499 1.00 97.06 281 TRP A C 1
ATOM 2211 O O . TRP A 1 281 ? -25.594 -1.725 25.492 1.00 97.06 281 TRP A O 1
ATOM 2221 N N . GLN A 1 282 ? -26.744 -0.289 26.789 1.00 97.12 282 GLN A N 1
ATOM 2222 C CA . GLN A 1 282 ? -26.467 0.935 26.041 1.00 97.12 282 GLN A CA 1
ATOM 2223 C C . GLN A 1 282 ? -25.754 1.945 26.923 1.00 97.12 282 GLN A C 1
ATOM 2225 O O . GLN A 1 282 ? -26.072 2.074 28.101 1.00 97.12 282 GLN A O 1
ATOM 2230 N N . GLU A 1 283 ? -24.772 2.640 26.358 1.00 96.88 283 GLU A N 1
ATOM 2231 C CA . GLU A 1 283 ? -24.076 3.708 27.065 1.00 96.88 283 GLU A CA 1
ATOM 2232 C C . GLU A 1 283 ? -25.016 4.899 27.222 1.00 96.88 283 GLU A C 1
ATOM 2234 O O . GLU A 1 283 ? -25.487 5.455 26.232 1.00 96.88 283 GLU A O 1
ATOM 2239 N N . ILE A 1 284 ? -25.289 5.282 28.469 1.00 96.06 284 ILE A N 1
ATOM 2240 C CA . ILE A 1 284 ? -26.164 6.420 28.780 1.00 96.06 284 ILE A CA 1
ATOM 2241 C C . ILE A 1 284 ? -25.380 7.656 29.218 1.00 96.06 284 ILE A C 1
ATOM 2243 O O . ILE A 1 284 ? -25.923 8.758 29.263 1.00 96.06 284 ILE A O 1
ATOM 2247 N N . GLY A 1 285 ? -24.102 7.491 29.554 1.00 95.25 285 GLY A N 1
ATOM 2248 C CA . GLY A 1 285 ? -23.246 8.605 29.909 1.00 95.25 285 GLY A CA 1
ATOM 2249 C C . GLY A 1 285 ? -21.967 8.185 30.605 1.00 95.25 285 GLY A C 1
ATOM 2250 O O . GLY A 1 285 ? -21.722 7.014 30.893 1.00 95.25 285 GLY A O 1
ATOM 2251 N N . LYS A 1 286 ? -21.159 9.197 30.903 1.00 96.62 286 LYS A N 1
ATOM 2252 C CA . LYS A 1 286 ? -19.841 9.039 31.504 1.00 96.62 286 LYS A CA 1
ATOM 2253 C C . LYS A 1 286 ? -19.646 10.062 32.622 1.00 96.62 286 LYS A C 1
ATOM 2255 O O . LYS A 1 286 ? -18.950 11.063 32.423 1.00 96.62 286 LYS A O 1
ATOM 2260 N N . PRO A 1 287 ? -20.333 9.893 33.769 1.00 96.81 287 PRO A N 1
ATOM 2261 C CA . PRO A 1 287 ? -20.136 10.764 34.917 1.00 96.81 287 PRO A CA 1
ATOM 2262 C C . PRO A 1 287 ? -18.656 10.813 35.300 1.00 96.81 287 PRO A C 1
ATOM 2264 O O . PRO A 1 287 ? -17.916 9.839 35.137 1.00 96.81 287 PRO A O 1
ATOM 2267 N N . ALA A 1 288 ? -18.232 11.969 35.802 1.00 97.00 288 ALA A N 1
ATOM 2268 C CA . ALA A 1 288 ? -16.854 12.209 36.182 1.00 97.00 288 ALA A CA 1
ATOM 2269 C C . ALA A 1 288 ? -16.769 13.045 37.454 1.00 97.00 288 ALA A C 1
ATOM 2271 O O . ALA A 1 288 ? -17.562 13.959 37.679 1.00 97.00 288 ALA A O 1
ATOM 2272 N N . THR A 1 289 ? -15.757 12.748 38.248 1.00 96.94 289 THR A N 1
ATOM 2273 C CA . THR A 1 289 ? -15.326 13.513 39.412 1.00 96.94 289 THR A CA 1
ATOM 2274 C C . THR A 1 289 ? -13.927 14.044 39.155 1.00 96.94 289 THR A C 1
ATOM 2276 O O . THR A 1 289 ? -13.124 13.432 38.448 1.00 96.94 289 THR A O 1
ATOM 2279 N N . GLN A 1 290 ? -13.643 15.211 39.716 1.00 96.44 290 GLN A N 1
ATOM 2280 C CA . GLN A 1 290 ? -12.332 15.834 39.643 1.00 96.44 290 GLN A CA 1
ATOM 2281 C C . GLN A 1 290 ? -12.047 16.569 40.944 1.00 96.44 290 GLN A C 1
ATOM 2283 O O . GLN A 1 290 ? -12.979 16.999 41.629 1.00 96.44 290 GLN A O 1
ATOM 2288 N N . GLY A 1 291 ? -10.771 16.720 41.254 1.00 94.44 291 GLY A N 1
ATOM 2289 C CA . GLY A 1 291 ? -10.316 17.348 42.482 1.00 94.44 291 GLY A CA 1
ATOM 2290 C C . GLY A 1 291 ? -8.837 17.687 42.408 1.00 94.44 291 GLY A C 1
ATOM 2291 O O . GLY A 1 291 ? -8.212 17.588 41.348 1.00 94.44 291 GLY A O 1
ATOM 2292 N N . THR A 1 292 ? -8.285 18.120 43.535 1.00 91.38 292 THR A N 1
ATOM 2293 C CA . THR A 1 292 ? -6.902 18.605 43.609 1.00 91.38 292 THR A CA 1
ATOM 2294 C C . THR A 1 292 ? -6.160 17.971 44.775 1.00 91.38 292 THR A C 1
ATOM 2296 O O . THR A 1 292 ? -5.315 17.095 44.592 1.00 91.38 292 THR A O 1
ATOM 2299 N N . ASN A 1 293 ? -6.507 18.392 45.988 1.00 78.56 293 ASN A N 1
ATOM 2300 C CA . ASN A 1 293 ? -5.846 17.988 47.225 1.00 78.56 293 ASN A CA 1
ATOM 2301 C C . ASN A 1 293 ? -6.585 16.886 47.983 1.00 78.56 293 ASN A C 1
ATOM 2303 O O . ASN A 1 293 ? -5.999 16.257 48.864 1.00 78.56 293 ASN A O 1
ATOM 2307 N N . ASP A 1 294 ? -7.846 16.660 47.639 1.00 86.00 294 ASP A N 1
ATOM 2308 C CA . ASP A 1 294 ? -8.663 15.568 48.137 1.00 86.00 294 ASP A CA 1
ATOM 2309 C C . ASP A 1 294 ? -8.266 14.226 47.510 1.00 86.00 294 ASP A C 1
ATOM 2311 O O . ASP A 1 294 ? -7.616 14.156 46.464 1.00 86.00 294 ASP A O 1
ATOM 2315 N N . GLU A 1 295 ? -8.637 13.140 48.185 1.00 90.25 295 GLU A N 1
ATOM 2316 C CA . GLU A 1 295 ? -8.375 11.793 47.696 1.00 90.25 295 GLU A CA 1
ATOM 2317 C C . GLU A 1 295 ? -9.208 11.499 46.431 1.00 90.25 295 GLU A C 1
ATOM 2319 O O . GLU A 1 295 ? -10.427 11.710 46.446 1.00 90.25 295 GLU A O 1
ATOM 2324 N N . PRO A 1 296 ? -8.594 10.980 45.345 1.00 94.50 296 PRO A N 1
ATOM 2325 C CA . PRO A 1 296 ? -9.310 10.641 44.124 1.00 94.50 296 PRO A CA 1
ATOM 2326 C C . PRO A 1 296 ? -10.459 9.665 44.359 1.00 94.50 296 PRO A C 1
ATOM 2328 O O . PRO A 1 296 ? -10.251 8.486 44.647 1.00 94.50 296 PRO A O 1
ATOM 2331 N N . ARG A 1 297 ? -11.688 10.125 44.143 1.00 94.31 297 ARG A N 1
ATOM 2332 C CA . ARG A 1 297 ? -12.906 9.313 44.273 1.00 94.31 297 ARG A CA 1
ATOM 2333 C C . ARG A 1 297 ? -13.555 9.066 42.923 1.00 94.31 297 ARG A C 1
ATOM 2335 O O . ARG A 1 297 ? -13.485 9.914 42.037 1.00 94.31 297 ARG A O 1
ATOM 2342 N N . TRP A 1 298 ? -14.213 7.925 42.783 1.00 95.25 298 TRP A N 1
ATOM 2343 C CA . TRP A 1 298 ? -15.071 7.646 41.635 1.00 95.25 298 TRP A CA 1
ATOM 2344 C C . TRP A 1 298 ? -16.411 8.394 41.765 1.00 95.25 298 TRP A C 1
ATOM 2346 O O . TRP A 1 298 ? -16.850 8.646 42.890 1.00 95.25 298 TRP A O 1
ATOM 2356 N N . PRO A 1 299 ? -17.051 8.785 40.649 1.00 95.25 299 PRO A N 1
ATOM 2357 C CA . PRO A 1 299 ? -18.383 9.377 40.676 1.00 95.25 299 PRO A CA 1
ATOM 2358 C C . PRO A 1 299 ? -19.423 8.359 41.154 1.00 95.25 299 PRO A C 1
ATOM 2360 O O . PRO A 1 299 ? -19.290 7.163 40.900 1.00 95.25 299 PRO A O 1
ATOM 2363 N N . GLU A 1 300 ? -20.493 8.834 41.789 1.00 93.31 300 GLU A N 1
ATOM 2364 C CA . GLU A 1 300 ? -21.656 7.994 42.073 1.00 93.31 300 GLU A CA 1
ATOM 2365 C C . GLU A 1 300 ? -22.403 7.693 40.769 1.00 93.31 300 GLU A C 1
ATOM 2367 O O . GLU A 1 300 ? -22.844 8.597 40.058 1.00 93.31 300 GLU A O 1
ATOM 2372 N N . THR A 1 301 ? -22.520 6.410 40.434 1.00 93.38 301 THR A N 1
ATOM 2373 C CA . THR A 1 301 ? -23.096 5.945 39.162 1.00 93.38 301 THR A CA 1
ATOM 2374 C C . THR A 1 301 ? -24.556 5.508 39.292 1.00 93.38 301 THR A C 1
ATOM 2376 O O . THR A 1 301 ? -25.273 5.431 38.294 1.00 93.38 301 THR A O 1
ATOM 2379 N N . GLY A 1 302 ? -25.005 5.199 40.515 1.00 91.31 302 GLY A N 1
ATOM 2380 C CA . GLY A 1 302 ? -26.302 4.564 40.769 1.00 91.31 302 GLY A CA 1
ATOM 2381 C C . GLY A 1 302 ? -26.421 3.154 40.173 1.00 91.31 302 GLY A C 1
ATOM 2382 O O . GLY A 1 302 ? -27.531 2.638 40.060 1.00 91.31 302 GLY A O 1
ATOM 2383 N N . ALA A 1 303 ? -25.304 2.550 39.755 1.00 92.69 303 ALA A N 1
ATOM 2384 C CA . ALA A 1 303 ? -25.257 1.193 39.234 1.00 92.69 303 ALA A CA 1
ATOM 2385 C C . ALA A 1 303 ? -25.351 0.163 40.367 1.00 92.69 303 ALA A C 1
ATOM 2387 O O . ALA A 1 303 ? -24.810 0.360 41.457 1.00 92.69 303 ALA A O 1
ATOM 2388 N N . ALA A 1 304 ? -26.016 -0.961 40.103 1.00 89.62 304 ALA A N 1
ATOM 2389 C CA . ALA A 1 304 ? -26.081 -2.051 41.066 1.00 89.62 304 ALA A CA 1
ATOM 2390 C C . ALA A 1 304 ? -24.737 -2.789 41.152 1.00 89.62 304 ALA A C 1
ATOM 2392 O O . ALA A 1 304 ? -24.049 -2.979 40.150 1.00 89.62 304 ALA A O 1
ATOM 2393 N N . ALA A 1 305 ? -24.390 -3.282 42.346 1.00 87.75 305 ALA A N 1
ATOM 2394 C CA . ALA A 1 305 ? -23.170 -4.069 42.555 1.00 87.75 305 ALA A CA 1
ATOM 2395 C C . ALA A 1 305 ? -23.183 -5.413 41.797 1.00 87.75 305 ALA A C 1
ATOM 2397 O O . ALA A 1 305 ? -22.135 -5.921 41.408 1.00 87.75 305 ALA A O 1
ATOM 2398 N N . ALA A 1 306 ? -24.371 -5.985 41.584 1.00 92.12 306 ALA A N 1
ATOM 2399 C CA . ALA A 1 306 ? -24.587 -7.215 40.828 1.00 92.12 306 ALA A CA 1
ATOM 2400 C C . ALA A 1 306 ? -25.697 -6.977 39.787 1.00 92.12 306 ALA A C 1
ATOM 2402 O O . ALA A 1 306 ? -26.854 -7.328 40.043 1.00 92.12 306 ALA A O 1
ATOM 2403 N N . PRO A 1 307 ? -25.368 -6.339 38.649 1.00 92.50 307 PRO A N 1
ATOM 2404 C CA . PRO A 1 307 ? -26.360 -5.921 37.667 1.00 92.50 307 PRO A CA 1
ATOM 2405 C C . PRO A 1 307 ? -27.017 -7.130 37.002 1.00 92.50 307 PRO A C 1
ATOM 2407 O O . PRO A 1 307 ? -26.348 -8.093 36.617 1.00 92.50 307 PRO A O 1
ATOM 2410 N N . LYS A 1 308 ? -28.339 -7.069 36.843 1.00 93.88 308 LYS A N 1
ATOM 2411 C CA . LYS A 1 308 ? -29.141 -8.086 36.148 1.00 93.88 308 LYS A CA 1
ATOM 2412 C C . LYS A 1 308 ? -29.558 -7.592 34.763 1.00 93.88 308 LYS A C 1
ATOM 2414 O O . LYS A 1 308 ? -29.661 -6.398 34.523 1.00 93.88 308 LYS A O 1
ATOM 2419 N N . GLU A 1 309 ? -29.836 -8.513 33.844 1.00 94.06 309 GLU A N 1
ATOM 2420 C CA . GLU A 1 309 ? -30.395 -8.190 32.520 1.00 94.06 309 GLU A CA 1
ATOM 2421 C C . GLU A 1 309 ? -31.903 -7.875 32.633 1.00 94.06 309 GLU A C 1
ATOM 2423 O O . GLU A 1 309 ? -32.748 -8.626 32.153 1.00 94.06 309 GLU A O 1
ATOM 2428 N N . VAL A 1 310 ? -32.246 -6.790 33.335 1.00 95.38 310 VAL A N 1
ATOM 2429 C CA . VAL A 1 310 ? -33.617 -6.283 33.516 1.00 95.38 310 VAL A CA 1
ATOM 2430 C C . VAL A 1 310 ? -33.678 -4.846 33.015 1.00 95.38 310 VAL A C 1
ATOM 2432 O O . VAL A 1 310 ? -32.759 -4.069 33.252 1.00 95.38 310 VAL A O 1
ATOM 2435 N N . ILE A 1 311 ? -34.739 -4.493 32.290 1.00 95.88 311 ILE A N 1
ATOM 2436 C CA . ILE A 1 311 ? -34.870 -3.166 31.677 1.00 95.88 311 ILE A CA 1
ATOM 2437 C C . ILE A 1 311 ? -34.794 -2.059 32.736 1.00 95.88 311 ILE A C 1
ATOM 2439 O O . ILE A 1 311 ? -35.484 -2.122 33.753 1.00 95.88 311 ILE A O 1
ATOM 2443 N N . GLY A 1 312 ? -33.960 -1.050 32.475 1.00 94.38 312 GLY A N 1
ATOM 2444 C CA . GLY A 1 312 ? -33.682 0.074 33.372 1.00 94.38 312 GLY A CA 1
ATOM 2445 C C . GLY A 1 312 ? -32.560 -0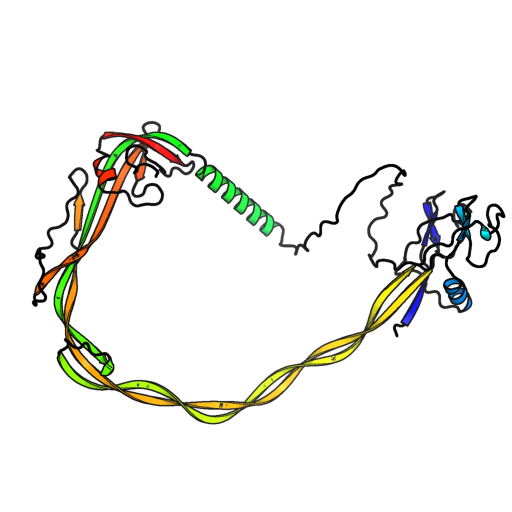.181 34.386 1.00 94.38 312 GLY A C 1
ATOM 2446 O O . GLY A 1 312 ? -32.131 0.757 35.059 1.00 94.38 312 GLY A O 1
ATOM 2447 N N . GLU A 1 313 ? -32.052 -1.415 34.493 1.00 96.94 313 GLU A N 1
ATOM 2448 C CA . GLU A 1 313 ? -30.897 -1.718 35.342 1.00 96.94 313 GLU A CA 1
ATOM 2449 C C . GLU A 1 313 ? -29.657 -0.983 34.821 1.00 96.94 313 GLU A C 1
ATOM 2451 O O . GLU A 1 313 ? -29.415 -0.929 33.612 1.00 96.94 313 GLU A O 1
ATOM 2456 N N . LYS A 1 314 ? -28.840 -0.454 35.736 1.00 97.12 314 LYS A N 1
ATOM 2457 C CA . LYS A 1 314 ? -27.576 0.218 35.422 1.00 97.12 314 LYS A CA 1
ATOM 2458 C C . LYS A 1 314 ? -26.381 -0.617 35.852 1.00 97.12 314 LYS A C 1
ATOM 2460 O O . LYS A 1 314 ? -26.381 -1.209 36.931 1.00 97.12 314 LYS A O 1
ATOM 2465 N N . ARG A 1 315 ? -25.325 -0.589 35.040 1.00 96.81 315 ARG A N 1
ATOM 2466 C CA . ARG A 1 315 ? -24.017 -1.163 35.373 1.00 96.81 315 ARG A CA 1
ATOM 2467 C C . ARG A 1 315 ? -22.883 -0.200 35.062 1.00 96.81 315 ARG A C 1
ATOM 2469 O O . ARG A 1 315 ? -22.979 0.628 34.155 1.00 96.81 315 ARG A O 1
ATOM 2476 N N . GLU A 1 316 ? -21.782 -0.382 35.772 1.00 96.81 316 GLU A N 1
ATOM 2477 C CA . GLU A 1 316 ? -20.519 0.275 35.455 1.00 96.81 316 GLU A CA 1
ATOM 2478 C C . GLU A 1 316 ? -19.827 -0.435 34.286 1.00 96.81 316 GLU A C 1
ATOM 2480 O O . GLU A 1 316 ? -19.834 -1.664 34.182 1.00 96.81 316 GLU A O 1
ATOM 2485 N N . GLY A 1 317 ? -19.263 0.358 33.385 1.00 94.75 317 GLY A N 1
ATOM 2486 C CA . GLY A 1 317 ? -18.460 -0.072 32.252 1.00 94.75 317 GLY A CA 1
ATOM 2487 C C . GLY A 1 317 ? -16.989 0.285 32.447 1.00 94.75 317 GLY A C 1
ATOM 2488 O O . GLY A 1 317 ? -16.423 0.112 33.526 1.00 94.75 317 GLY A O 1
ATOM 2489 N N . ALA A 1 318 ? -16.362 0.777 31.378 1.00 96.06 318 ALA A N 1
ATOM 2490 C CA . ALA A 1 318 ? -14.962 1.178 31.398 1.00 96.06 318 ALA A CA 1
ATOM 2491 C C . ALA A 1 318 ? -14.711 2.315 32.402 1.00 96.06 318 ALA A C 1
ATOM 2493 O O . ALA A 1 318 ? -15.516 3.240 32.540 1.00 96.06 318 ALA A O 1
ATOM 2494 N N . ARG A 1 319 ? -13.569 2.238 33.087 1.00 96.00 319 ARG A N 1
ATOM 2495 C CA . ARG A 1 319 ? -13.090 3.255 34.022 1.00 96.00 319 ARG A CA 1
ATOM 2496 C C . ARG A 1 319 ? -11.902 3.986 33.416 1.00 96.00 319 ARG A C 1
ATOM 2498 O O . ARG A 1 319 ? -11.018 3.354 32.847 1.00 96.00 319 ARG A O 1
ATOM 2505 N N . GLU A 1 320 ? -11.878 5.297 33.586 1.00 95.94 320 GLU A N 1
ATOM 2506 C CA . GLU A 1 320 ? -10.795 6.175 33.156 1.00 95.94 320 GLU A CA 1
ATOM 2507 C C . GLU A 1 320 ? -10.314 7.013 34.329 1.00 95.94 320 GLU A C 1
ATOM 2509 O O . GLU A 1 320 ? -11.112 7.586 35.073 1.00 95.94 320 GLU A O 1
ATOM 2514 N N . GLU A 1 321 ? -9.001 7.096 34.488 1.00 95.50 321 GLU A N 1
ATOM 2515 C CA . GLU A 1 321 ? -8.366 7.917 35.505 1.00 95.50 321 GLU A CA 1
ATOM 2516 C C . GLU A 1 321 ? -7.192 8.682 34.905 1.00 95.50 321 GLU A C 1
ATOM 2518 O O . GLU A 1 321 ? -6.401 8.139 34.138 1.00 95.50 321 GLU A O 1
ATOM 2523 N N . HIS A 1 322 ? -7.104 9.958 35.259 1.00 95.88 322 HIS A N 1
ATOM 2524 C CA . HIS A 1 322 ? -6.052 10.862 34.831 1.00 95.88 322 HIS A CA 1
ATOM 2525 C C . HIS A 1 322 ? -5.547 11.622 36.049 1.00 95.88 322 HIS A C 1
ATOM 2527 O O . HIS A 1 322 ? -6.336 12.202 36.802 1.00 95.88 322 HIS A O 1
ATOM 2533 N N . TYR A 1 323 ? -4.231 11.620 36.230 1.00 95.75 323 TYR A N 1
ATOM 2534 C CA . TYR A 1 323 ? -3.562 12.292 37.333 1.00 95.75 323 TYR A CA 1
ATOM 2535 C C . TYR A 1 323 ? -2.513 13.239 36.796 1.00 95.75 323 TYR A C 1
ATOM 2537 O O . TYR A 1 323 ? -1.781 12.905 35.868 1.00 95.75 323 TYR A O 1
ATOM 2545 N N . LYS A 1 324 ? -2.422 14.398 37.432 1.00 95.25 324 LYS A N 1
ATOM 2546 C CA . LYS A 1 324 ? -1.474 15.436 37.082 1.00 95.25 324 LYS A CA 1
ATOM 2547 C C . LYS A 1 324 ? -0.879 16.031 38.341 1.00 95.25 324 LYS A C 1
ATOM 2549 O O . LYS A 1 324 ? -1.592 16.408 39.273 1.00 95.25 324 LYS A O 1
ATOM 2554 N N . VAL A 1 325 ? 0.440 16.148 38.356 1.00 95.00 325 VAL A N 1
ATOM 2555 C CA . VAL A 1 325 ? 1.165 16.851 39.412 1.00 95.00 325 VAL A CA 1
ATOM 2556 C C . VAL A 1 325 ? 2.023 17.935 38.786 1.00 95.00 325 VAL A C 1
ATOM 2558 O O . VAL A 1 325 ? 2.798 17.665 37.877 1.00 95.00 325 VAL A O 1
ATOM 2561 N N . THR A 1 326 ? 1.910 19.161 39.281 1.00 95.00 326 THR A N 1
ATOM 2562 C CA . THR A 1 326 ? 2.764 20.269 38.851 1.00 95.00 326 THR A CA 1
ATOM 2563 C C . THR A 1 326 ? 3.927 20.393 39.819 1.00 95.00 326 THR A C 1
ATOM 2565 O O . THR A 1 326 ? 3.743 20.711 40.997 1.00 95.00 326 THR A O 1
ATOM 2568 N N . LEU A 1 327 ? 5.133 20.142 39.320 1.00 94.75 327 LEU A N 1
ATOM 2569 C CA . LEU A 1 327 ? 6.374 20.308 40.063 1.00 94.75 327 LEU A CA 1
ATOM 2570 C C . LEU A 1 327 ? 6.975 21.678 39.778 1.00 94.75 327 LEU A C 1
ATOM 2572 O O . LEU A 1 327 ? 7.030 22.105 38.632 1.00 94.75 327 LEU A O 1
ATOM 2576 N N . LYS A 1 328 ? 7.447 22.360 40.815 1.00 94.62 328 LYS A N 1
ATOM 2577 C CA . LYS A 1 328 ? 8.123 23.648 40.710 1.00 94.62 328 LYS A CA 1
ATOM 2578 C C . LYS A 1 328 ? 9.596 23.496 41.056 1.00 94.62 328 LYS A C 1
ATOM 2580 O O . LYS A 1 328 ? 9.940 22.980 42.118 1.00 94.62 328 LYS A O 1
ATOM 2585 N N . SER A 1 329 ? 10.452 23.953 40.151 1.00 91.00 329 SER A N 1
ATOM 2586 C CA . SER A 1 329 ? 11.897 23.993 40.341 1.00 91.00 329 SER A CA 1
ATOM 2587 C C . SER A 1 329 ? 12.270 24.983 41.438 1.00 91.00 329 SER A C 1
ATOM 2589 O O . SER A 1 329 ? 11.894 26.157 41.391 1.00 91.00 329 SER A O 1
ATOM 2591 N N . ASP A 1 330 ? 13.050 24.513 42.411 1.00 86.69 330 ASP A N 1
ATOM 2592 C CA . ASP A 1 330 ? 13.569 25.349 43.493 1.00 86.69 330 ASP A CA 1
ATOM 2593 C C . ASP A 1 330 ? 14.682 26.306 43.001 1.00 86.69 330 ASP A C 1
ATOM 2595 O O . ASP A 1 330 ? 14.983 27.283 43.685 1.00 86.69 330 ASP A O 1
ATOM 2599 N N . LYS A 1 331 ? 15.297 26.057 41.829 1.00 85.44 331 LYS A N 1
ATOM 2600 C CA . LYS A 1 331 ? 16.401 26.880 41.292 1.00 85.44 331 LYS A CA 1
ATOM 2601 C C . LYS A 1 331 ? 15.928 28.081 40.482 1.00 85.44 331 LYS A C 1
ATOM 2603 O O . LYS A 1 331 ? 16.467 29.172 40.637 1.00 85.44 331 LYS A O 1
ATOM 2608 N N . ASP A 1 332 ? 14.975 27.866 39.579 1.00 86.38 332 ASP A N 1
ATOM 2609 C CA . ASP A 1 332 ? 14.536 28.868 38.597 1.00 86.38 332 ASP A CA 1
ATOM 2610 C C . ASP A 1 332 ? 13.028 29.156 38.643 1.00 86.38 332 ASP A C 1
ATOM 2612 O O . ASP A 1 332 ? 12.534 29.990 37.886 1.00 86.38 332 ASP A O 1
ATOM 2616 N N . GLY A 1 333 ? 12.292 28.496 39.544 1.00 87.50 333 GLY A N 1
ATOM 2617 C CA . GLY A 1 333 ? 10.863 28.713 39.747 1.00 87.50 333 GLY A CA 1
ATOM 2618 C C . GLY A 1 333 ? 9.973 28.192 38.621 1.00 87.50 333 GLY A C 1
ATOM 2619 O O . GLY A 1 333 ? 8.763 28.412 38.693 1.00 87.50 333 GLY A O 1
ATOM 2620 N N . LYS A 1 334 ? 10.533 27.516 37.605 1.00 89.69 334 LYS A N 1
ATOM 2621 C CA . LYS A 1 334 ? 9.759 26.947 36.495 1.00 89.69 334 LYS A CA 1
ATOM 2622 C C . LYS A 1 334 ? 8.852 25.823 36.968 1.00 89.69 334 LYS A C 1
ATOM 2624 O O . LYS A 1 334 ? 9.223 25.045 37.846 1.00 89.69 334 LYS A O 1
ATOM 2629 N N . GLU A 1 335 ? 7.684 25.732 36.346 1.00 92.50 335 GLU A N 1
ATOM 2630 C CA . GLU A 1 335 ? 6.682 24.711 36.624 1.00 92.50 335 GLU A CA 1
ATOM 2631 C C . GLU A 1 335 ? 6.649 23.660 35.515 1.00 92.50 335 GLU A C 1
ATOM 2633 O O . GLU A 1 335 ? 6.711 23.979 34.328 1.00 92.50 335 GLU A O 1
ATOM 2638 N N . TYR A 1 336 ? 6.533 22.403 35.924 1.00 91.81 336 TYR A N 1
ATOM 2639 C CA . TYR A 1 336 ? 6.564 21.232 35.066 1.00 91.81 336 TYR A CA 1
ATOM 2640 C C . TYR A 1 336 ? 5.325 20.379 35.359 1.00 91.81 336 TYR A C 1
ATOM 2642 O O . TYR A 1 336 ? 5.254 19.766 36.431 1.00 91.81 336 TYR A O 1
ATOM 2650 N N . PRO A 1 337 ? 4.328 20.344 34.458 1.00 92.62 337 PRO A N 1
ATOM 2651 C CA . PRO A 1 337 ? 3.198 19.438 34.591 1.00 92.62 337 PRO A CA 1
ATOM 2652 C C . PRO A 1 337 ? 3.652 18.004 34.293 1.00 92.62 337 PRO A C 1
ATOM 2654 O O . PRO A 1 337 ? 4.243 17.727 33.251 1.00 92.62 337 PRO A O 1
ATOM 2657 N N . VAL A 1 338 ? 3.366 17.094 35.217 1.00 92.25 338 VAL A N 1
ATOM 2658 C CA . VAL A 1 338 ? 3.669 15.666 35.114 1.00 92.25 338 VAL A CA 1
ATOM 2659 C C . VAL A 1 338 ? 2.356 14.902 35.050 1.00 92.25 338 VAL A C 1
ATOM 2661 O O . VAL A 1 338 ? 1.682 14.728 36.065 1.00 92.25 338 VAL A O 1
ATOM 2664 N N . GLU A 1 339 ? 2.002 14.470 33.845 1.00 92.94 339 GLU A N 1
ATOM 2665 C CA . GLU A 1 339 ? 0.857 13.587 33.572 1.00 92.94 339 GLU A CA 1
ATOM 2666 C C . GLU A 1 339 ? 1.323 12.158 33.252 1.00 92.94 339 GLU A C 1
ATOM 2668 O O . GLU A 1 339 ? 0.584 11.190 33.434 1.00 92.94 339 GLU A O 1
ATOM 2673 N N . GLU A 1 340 ? 2.588 12.019 32.848 1.00 89.94 340 GLU A N 1
ATOM 2674 C CA . GLU A 1 340 ? 3.227 10.763 32.481 1.00 89.94 340 GLU A CA 1
ATOM 2675 C C . GLU A 1 340 ? 4.634 10.676 33.084 1.00 89.94 340 GLU A C 1
ATOM 2677 O O . GLU A 1 340 ? 5.328 11.682 33.245 1.00 89.94 340 GLU A O 1
ATOM 2682 N N . LEU A 1 341 ? 5.063 9.457 33.405 1.00 86.81 341 LEU A N 1
ATOM 2683 C CA . LEU A 1 341 ? 6.428 9.123 33.802 1.00 86.81 341 LEU A CA 1
ATOM 2684 C C . LEU A 1 341 ? 6.873 7.893 33.012 1.00 86.81 341 LEU A C 1
ATOM 2686 O O . LEU A 1 341 ? 6.204 6.860 33.050 1.00 86.81 341 LEU A O 1
ATOM 2690 N N . ASN A 1 342 ? 8.014 7.992 32.323 1.00 81.25 342 ASN A N 1
ATOM 2691 C CA . ASN A 1 342 ? 8.553 6.926 31.469 1.00 81.25 342 ASN A CA 1
ATOM 2692 C C . ASN A 1 342 ? 7.529 6.399 30.436 1.00 81.25 342 ASN A C 1
ATOM 2694 O O . ASN A 1 342 ? 7.278 5.194 30.358 1.00 81.25 342 ASN A O 1
ATOM 2698 N N . ASP A 1 343 ? 6.896 7.324 29.704 1.00 82.38 343 ASP A N 1
ATOM 2699 C CA . ASP A 1 343 ? 5.878 7.064 28.670 1.00 82.38 343 ASP A CA 1
ATOM 2700 C C . ASP A 1 343 ? 4.650 6.279 29.176 1.00 82.38 343 ASP A C 1
ATOM 2702 O O . ASP A 1 343 ? 3.985 5.553 28.431 1.00 82.38 343 ASP A O 1
ATOM 2706 N N . ARG A 1 344 ? 4.359 6.380 30.478 1.00 87.00 344 ARG A N 1
ATOM 2707 C CA . ARG A 1 344 ? 3.177 5.789 31.112 1.00 87.00 344 ARG A CA 1
ATOM 2708 C C . ARG A 1 344 ? 2.410 6.853 31.887 1.00 87.00 344 ARG A C 1
ATOM 2710 O O . ARG A 1 344 ? 3.052 7.630 32.595 1.00 87.00 344 ARG A O 1
ATOM 2717 N N . PRO A 1 345 ? 1.066 6.846 31.844 1.00 91.06 345 PRO A N 1
ATOM 2718 C CA . PRO A 1 345 ? 0.256 7.709 32.692 1.00 91.06 345 PRO A CA 1
ATOM 2719 C C . PRO A 1 345 ? 0.641 7.569 34.163 1.00 91.06 345 PRO A C 1
ATOM 2721 O O . PRO A 1 345 ? 0.922 6.467 34.648 1.00 91.06 345 PRO A O 1
ATOM 2724 N N . LEU A 1 346 ? 0.648 8.692 34.874 1.00 92.06 346 LEU A N 1
ATOM 2725 C CA . LEU A 1 346 ? 0.880 8.716 36.309 1.00 92.06 346 LEU A CA 1
ATOM 2726 C C . LEU A 1 346 ? -0.138 7.802 37.013 1.00 92.06 346 LEU A C 1
ATOM 2728 O O . LEU A 1 346 ? -1.324 7.836 36.704 1.00 92.06 346 LEU A O 1
ATOM 2732 N N . THR A 1 347 ? 0.308 6.961 37.948 1.00 92.69 347 THR A N 1
ATOM 2733 C CA . THR A 1 347 ? -0.576 6.011 38.647 1.00 92.69 347 THR A CA 1
ATOM 2734 C C . THR A 1 347 ? -1.217 6.638 39.885 1.00 92.69 347 THR A C 1
ATOM 2736 O O . THR A 1 347 ? -0.670 7.579 40.465 1.00 92.69 347 THR A O 1
ATOM 2739 N N . TYR A 1 348 ? -2.335 6.070 40.358 1.00 92.25 348 TYR A N 1
ATOM 2740 C CA . TYR A 1 348 ? -2.957 6.465 41.632 1.00 92.25 348 TYR A CA 1
ATOM 2741 C C . TYR A 1 348 ? -1.954 6.425 42.798 1.00 92.25 348 TYR A C 1
ATOM 2743 O O . TYR A 1 348 ? -1.867 7.369 43.578 1.00 92.25 348 TYR A O 1
ATOM 2751 N N . GLU A 1 349 ? -1.143 5.368 42.893 1.00 91.50 349 GLU A N 1
ATOM 2752 C CA . GLU A 1 349 ? -0.133 5.237 43.950 1.00 91.50 349 GLU A CA 1
ATOM 2753 C C . GLU A 1 349 ? 0.926 6.343 43.885 1.00 91.50 349 GLU A C 1
ATOM 2755 O O . GLU A 1 349 ? 1.287 6.913 44.916 1.00 91.50 349 GLU A O 1
ATOM 2760 N N . ALA A 1 350 ? 1.411 6.674 42.683 1.00 91.56 350 ALA A N 1
ATOM 2761 C CA . ALA A 1 350 ? 2.377 7.751 42.498 1.00 91.56 350 ALA A CA 1
ATOM 2762 C C . ALA A 1 350 ? 1.761 9.112 42.856 1.00 91.56 350 ALA A C 1
ATOM 2764 O O . ALA A 1 350 ? 2.351 9.875 43.621 1.00 91.56 350 ALA A O 1
ATOM 2765 N N . PHE A 1 351 ? 0.536 9.377 42.397 1.00 93.38 351 PHE A N 1
ATOM 2766 C CA . PHE A 1 351 ? -0.210 10.591 42.725 1.00 93.38 351 PHE A CA 1
ATOM 2767 C C . PHE A 1 351 ? -0.465 10.754 44.234 1.00 93.38 351 PHE A C 1
ATOM 2769 O O . PHE A 1 351 ? -0.401 11.869 44.763 1.00 93.38 351 PHE A O 1
ATOM 2776 N N . MET A 1 352 ? -0.738 9.658 44.950 1.00 92.38 352 MET A N 1
ATOM 2777 C CA . MET A 1 352 ? -0.956 9.672 46.402 1.00 92.38 352 MET A CA 1
ATOM 2778 C C . MET A 1 352 ? 0.335 9.857 47.204 1.00 92.38 352 MET A C 1
ATOM 2780 O O . MET A 1 352 ? 0.297 10.439 48.291 1.00 92.38 352 MET A O 1
ATOM 2784 N N . LYS A 1 353 ? 1.476 9.403 46.673 1.00 92.06 353 LYS A N 1
ATOM 2785 C CA . LYS A 1 353 ? 2.795 9.654 47.267 1.00 92.06 353 LYS A CA 1
ATOM 2786 C C . LYS A 1 353 ? 3.254 11.100 47.097 1.00 92.06 353 LYS A C 1
ATOM 2788 O O . LYS A 1 353 ? 3.984 11.567 47.951 1.00 92.06 353 LYS A O 1
ATOM 2793 N N . MET A 1 354 ? 2.855 11.790 46.028 1.00 92.62 354 MET A N 1
ATOM 2794 C CA . MET A 1 354 ? 3.279 13.167 45.739 1.00 92.62 354 MET A CA 1
ATOM 2795 C C . MET A 1 354 ? 2.322 14.188 46.361 1.00 92.62 354 MET A C 1
ATOM 2797 O O . MET A 1 354 ? 1.424 14.690 45.680 1.00 92.62 354 MET A O 1
ATOM 2801 N N . LYS A 1 355 ? 2.482 14.510 47.650 1.00 92.06 355 LYS A N 1
ATOM 2802 C CA . LYS A 1 355 ? 1.604 15.488 48.318 1.00 92.06 355 LYS A CA 1
ATOM 2803 C C . LYS A 1 355 ? 2.071 16.920 48.079 1.00 92.06 355 LYS A C 1
ATOM 2805 O O . LYS A 1 355 ? 3.252 17.182 47.875 1.00 92.06 355 LYS A O 1
ATOM 2810 N N . GLN A 1 356 ? 1.133 17.868 48.115 1.00 92.69 356 GLN A N 1
ATOM 2811 C CA . GLN A 1 356 ? 1.447 19.281 47.905 1.00 92.69 356 GLN A CA 1
ATOM 2812 C C . GLN A 1 356 ? 2.453 19.775 48.955 1.00 92.69 356 GLN A C 1
ATOM 2814 O O . GLN A 1 356 ? 2.294 19.511 50.145 1.00 92.69 356 GLN A O 1
ATOM 2819 N N . GLY A 1 357 ? 3.486 20.488 48.506 1.00 91.06 357 GLY A N 1
ATOM 2820 C CA . GLY A 1 357 ? 4.576 20.991 49.343 1.00 91.06 357 GLY A CA 1
ATOM 2821 C C . GLY A 1 357 ? 5.709 19.993 49.608 1.00 91.06 357 GLY A C 1
ATOM 2822 O O . GLY A 1 357 ? 6.759 20.407 50.098 1.00 91.06 357 GLY A O 1
ATOM 2823 N N . GLU A 1 358 ? 5.553 18.711 49.267 1.00 92.81 358 GLU A N 1
ATOM 2824 C CA . GLU A 1 358 ? 6.645 17.741 49.371 1.00 92.81 358 GLU A CA 1
ATOM 2825 C C . GLU A 1 358 ? 7.682 17.947 48.264 1.00 92.81 358 GLU A C 1
ATOM 2827 O O . GLU A 1 358 ? 7.380 18.440 47.173 1.00 92.81 358 GLU A O 1
ATOM 2832 N N . LYS A 1 359 ? 8.925 17.563 48.557 1.00 93.38 359 LYS A N 1
ATOM 2833 C CA . LYS A 1 359 ? 10.056 17.706 47.642 1.00 93.38 359 LYS A CA 1
ATOM 2834 C C . LYS A 1 359 ? 10.489 16.355 47.109 1.00 93.38 359 LYS A C 1
ATOM 2836 O O . LYS A 1 359 ? 10.699 15.421 47.880 1.00 93.38 359 LYS A O 1
ATOM 2841 N N . PHE A 1 360 ? 10.696 16.284 45.802 1.00 92.25 360 PHE A N 1
ATOM 2842 C CA . PHE A 1 360 ? 11.130 15.076 45.119 1.00 92.25 360 PHE A CA 1
ATOM 2843 C C . PHE A 1 360 ? 12.402 15.333 44.332 1.00 92.25 360 PHE A C 1
ATOM 2845 O O . PHE A 1 360 ? 12.556 16.370 43.688 1.00 92.25 360 PHE A O 1
ATOM 2852 N N . LYS A 1 361 ? 13.302 14.350 44.369 1.00 91.50 361 LYS A N 1
ATOM 2853 C CA . LYS A 1 361 ? 14.426 14.282 43.443 1.00 91.50 361 LYS A CA 1
ATOM 2854 C C . LYS A 1 361 ? 13.897 13.777 42.104 1.00 91.50 361 LYS A C 1
ATOM 2856 O O . LYS A 1 361 ? 13.318 12.692 42.051 1.00 91.50 361 LYS A O 1
ATOM 2861 N N . VAL A 1 362 ? 14.069 14.569 41.057 1.00 91.31 362 VAL A N 1
ATOM 2862 C CA . VAL A 1 362 ? 13.565 14.291 39.714 1.00 91.31 362 VAL A CA 1
ATOM 2863 C C . VAL A 1 362 ? 14.699 14.301 38.704 1.00 91.31 362 VAL A C 1
ATOM 2865 O O . VAL A 1 362 ? 15.653 15.069 38.833 1.00 91.31 362 VAL A O 1
ATOM 2868 N N . THR A 1 363 ? 14.582 13.453 37.691 1.00 88.50 363 THR A N 1
ATOM 2869 C CA . THR A 1 363 ? 15.506 13.405 36.560 1.00 88.50 363 THR A CA 1
ATOM 2870 C C . THR A 1 363 ? 14.855 14.117 35.383 1.00 88.50 363 THR A C 1
ATOM 2872 O O . THR A 1 363 ? 13.843 13.654 34.848 1.00 88.50 363 THR A O 1
ATOM 2875 N N . VAL A 1 364 ? 15.434 15.242 34.972 1.00 85.75 364 VAL A N 1
ATOM 2876 C CA . VAL A 1 364 ? 14.953 16.068 33.859 1.00 85.75 364 VAL A CA 1
ATOM 2877 C C . VAL A 1 364 ? 15.872 15.858 32.661 1.00 85.75 364 VAL A C 1
ATOM 2879 O O . VAL A 1 364 ? 17.095 15.831 32.799 1.00 85.75 364 VAL A O 1
ATOM 2882 N N . SER A 1 365 ? 15.295 15.681 31.478 1.00 82.81 365 SER A N 1
ATOM 2883 C CA . SER A 1 365 ? 16.049 15.672 30.218 1.00 82.81 365 SER A CA 1
ATOM 2884 C C . SER A 1 365 ? 16.570 17.067 29.859 1.00 82.81 365 SER A C 1
ATOM 2886 O O . SER A 1 365 ? 16.026 18.077 30.302 1.00 82.81 365 SER A O 1
ATOM 2888 N N . GLY A 1 366 ? 17.564 17.153 28.975 1.00 74.62 366 GLY A N 1
ATOM 2889 C CA . GLY A 1 366 ? 18.051 18.425 28.434 1.00 74.62 366 GLY A CA 1
ATOM 2890 C C . GLY A 1 366 ? 16.995 19.229 27.662 1.00 74.62 366 GLY A C 1
ATOM 2891 O O . GLY A 1 366 ? 17.218 20.406 27.395 1.00 74.62 366 GLY A O 1
ATOM 2892 N N . LEU A 1 367 ? 15.840 18.629 27.343 1.00 74.94 367 LEU A N 1
ATOM 2893 C CA . LEU A 1 367 ? 14.673 19.292 26.748 1.00 74.94 367 LEU A CA 1
ATOM 2894 C C . LEU A 1 367 ? 13.631 19.764 27.783 1.00 74.94 367 LEU A C 1
ATOM 2896 O O . LEU A 1 367 ? 12.588 20.282 27.397 1.00 74.94 367 LEU A O 1
ATOM 2900 N N . GLY A 1 368 ? 13.884 19.598 29.086 1.00 73.75 368 GLY A N 1
ATOM 2901 C CA . GLY A 1 368 ? 12.970 20.041 30.146 1.00 73.75 368 GLY A CA 1
ATOM 2902 C C . GLY A 1 368 ? 11.802 19.089 30.427 1.00 73.75 368 GLY A C 1
ATOM 2903 O O . GLY A 1 368 ? 10.875 19.462 31.138 1.00 73.75 368 GLY A O 1
ATOM 2904 N N . ILE A 1 369 ? 11.834 17.864 29.892 1.00 80.69 369 ILE A N 1
ATOM 2905 C CA . ILE A 1 369 ? 10.837 16.820 30.180 1.00 80.69 369 ILE A CA 1
ATOM 2906 C C . ILE A 1 369 ? 11.279 16.040 31.419 1.00 80.69 369 ILE A C 1
ATOM 2908 O O . ILE A 1 369 ? 12.420 15.562 31.464 1.00 80.69 369 ILE A O 1
ATOM 2912 N N . ILE A 1 370 ? 10.379 15.884 32.392 1.00 84.88 370 ILE A N 1
ATOM 2913 C CA . ILE A 1 370 ? 10.594 15.051 33.580 1.00 84.88 370 ILE A CA 1
ATOM 2914 C C . ILE A 1 370 ? 10.482 13.581 33.175 1.00 84.88 370 ILE A C 1
ATOM 2916 O O . ILE A 1 370 ? 9.431 13.130 32.734 1.00 84.88 370 ILE A O 1
ATOM 2920 N N . LYS A 1 371 ? 11.584 12.839 33.301 1.00 80.75 371 LYS A N 1
ATOM 2921 C CA . LYS A 1 371 ? 11.677 11.435 32.878 1.00 80.75 371 LYS A CA 1
ATOM 2922 C C . LYS A 1 371 ? 11.367 10.467 34.007 1.00 80.75 371 LYS A C 1
ATOM 2924 O O . LYS A 1 371 ? 10.644 9.495 33.813 1.00 80.75 371 LYS A O 1
ATOM 2929 N N . GLU A 1 372 ? 11.945 10.729 35.173 1.00 84.69 372 GLU A N 1
ATOM 2930 C CA . GLU A 1 372 ? 11.931 9.796 36.291 1.00 84.69 372 GLU A CA 1
ATOM 2931 C C . GLU A 1 372 ? 11.789 10.528 37.623 1.00 84.69 372 GLU A C 1
ATOM 2933 O O . GLU A 1 372 ? 12.391 11.580 37.849 1.00 84.69 372 GLU A O 1
ATOM 2938 N N . ILE A 1 373 ? 11.024 9.918 38.528 1.00 88.31 373 ILE A N 1
ATOM 2939 C CA . ILE A 1 373 ? 10.923 10.317 39.932 1.00 88.31 373 ILE A CA 1
ATOM 2940 C C . ILE A 1 373 ? 11.114 9.043 40.769 1.00 88.31 373 ILE A C 1
ATOM 2942 O O . ILE A 1 373 ? 10.138 8.341 41.052 1.00 88.31 373 ILE A O 1
ATOM 2946 N N . PRO A 1 374 ? 12.359 8.693 41.148 1.00 83.88 374 PRO A N 1
ATOM 2947 C CA . PRO A 1 374 ? 12.684 7.390 41.738 1.00 83.88 374 PRO A CA 1
ATOM 2948 C C . PRO A 1 374 ? 11.837 6.996 42.956 1.00 83.88 374 PRO A C 1
ATOM 2950 O O . PRO A 1 374 ? 11.571 5.819 43.162 1.00 83.88 374 PRO A O 1
ATOM 2953 N N . ALA A 1 375 ? 11.370 7.968 43.746 1.00 83.69 375 ALA A N 1
ATOM 2954 C CA . ALA A 1 375 ? 10.564 7.719 44.944 1.00 83.69 375 ALA A CA 1
ATOM 2955 C C . ALA A 1 375 ? 9.138 7.199 44.660 1.00 83.69 375 ALA A C 1
ATOM 2957 O O . ALA A 1 375 ? 8.503 6.622 45.548 1.00 83.69 375 ALA A O 1
ATOM 2958 N N . VAL A 1 376 ? 8.611 7.419 43.450 1.00 84.25 376 VAL A N 1
ATOM 2959 C CA . VAL A 1 376 ? 7.215 7.088 43.099 1.00 84.25 376 VAL A CA 1
ATOM 2960 C C . VAL A 1 376 ? 7.088 6.138 41.914 1.00 84.25 376 VAL A C 1
ATOM 2962 O O . VAL A 1 376 ? 5.996 5.639 41.657 1.00 84.25 376 VAL A O 1
ATOM 2965 N N . MET A 1 377 ? 8.193 5.834 41.234 1.00 76.50 377 MET A N 1
ATOM 2966 C CA . MET A 1 377 ? 8.224 4.793 40.213 1.00 76.50 377 MET A CA 1
ATOM 2967 C C . MET A 1 377 ? 8.241 3.392 40.848 1.00 76.50 377 MET A C 1
ATOM 2969 O O . MET A 1 377 ? 8.811 3.210 41.928 1.00 76.50 377 MET A O 1
ATOM 2973 N N . PRO A 1 378 ? 7.636 2.382 40.195 1.00 64.94 378 PRO A N 1
ATOM 2974 C CA . PRO A 1 378 ? 7.800 0.994 40.611 1.00 64.94 378 PRO A CA 1
ATOM 2975 C C . PRO A 1 378 ? 9.280 0.595 40.529 1.00 64.94 378 PRO A C 1
ATOM 2977 O O . PRO A 1 378 ? 10.009 1.080 39.661 1.00 64.94 378 PRO A O 1
ATOM 2980 N N . ALA A 1 379 ? 9.726 -0.290 41.427 1.00 57.59 379 ALA A N 1
ATOM 2981 C CA . ALA A 1 379 ? 11.087 -0.816 41.386 1.00 57.59 379 ALA A CA 1
ATOM 2982 C C . ALA A 1 379 ? 11.367 -1.414 39.999 1.00 57.59 379 ALA A C 1
ATOM 2984 O O . ALA A 1 379 ? 10.542 -2.156 39.459 1.00 57.59 379 ALA A O 1
ATOM 2985 N N . LYS A 1 380 ? 12.511 -1.052 39.410 1.00 54.47 380 LYS A N 1
ATOM 2986 C CA . LYS A 1 380 ? 12.951 -1.611 38.130 1.00 54.47 380 LYS A CA 1
ATOM 2987 C C . LYS A 1 380 ? 13.093 -3.134 38.317 1.00 54.47 380 LYS A C 1
ATOM 2989 O O . LYS A 1 380 ? 13.754 -3.515 39.284 1.00 54.47 380 LYS A O 1
ATOM 2994 N N . PRO A 1 381 ? 12.424 -3.964 37.496 1.00 45.91 381 PRO A N 1
ATOM 2995 C CA . PRO A 1 381 ? 12.494 -5.417 37.627 1.00 45.91 381 PRO A CA 1
ATOM 2996 C C . PRO A 1 381 ? 13.916 -5.947 37.440 1.00 45.91 381 PRO A C 1
ATOM 2998 O O . PRO A 1 381 ? 14.697 -5.300 36.697 1.00 45.91 381 PRO A O 1
#

Secondary structure (DSSP, 8-state):
--EEEEEE-EEE-TTT--EEETT-SB-TTT-PBPBSPPEE--TTSPEE-SHHHHHHHHS---EE-TTT-BEE-TT-SB-TTT--BGGGSEEPPPEEPP----------PPPS----------PPP-----HHHHHHHHHHHHHHHHHHHHHH-EEEEEEEEEEEEEEEEEEEEEEEEEEEEEETTTS-TT-EEEEEEEEEEEEEEEEEEEEEEEEEEEEEEEEEEEEEEEEEEE-SSSEEEEEEEEEEEEEEEEEEEEEEEEEEEEEEEEEEEEEEEEEEEEEEE--EEEESSS---PPP----SS--S-TT-EEEEEEEEEEEEEEEETTT--EEEESEETTEEPPHHHHHHS-TT-EEEEEEETTS-EEE-TTTSPPP-